Protein AF-A0A4Q2E0A6-F1 (afdb_monomer)

Organism: NCBI:txid2316362

pLDDT: mean 78.06, std 20.98, range [41.59, 98.38]

Radius of gyration: 56.43 Å; Cα contacts (8 Å, |Δi|>4): 121; chains: 1; bounding box: 156×69×166 Å

Solvent-accessible surface area (backbone atoms only — not comparable to full-atom values): 25628 Å² total; per-residue (Å²): 107,73,66,58,55,51,50,54,52,49,53,53,51,50,53,51,53,69,66,54,50,77,53,58,80,91,80,51,67,54,87,42,54,21,86,78,86,64,48,41,43,50,60,45,50,50,50,38,55,51,51,54,50,52,55,75,71,59,74,88,54,82,84,73,46,63,74,52,64,67,32,53,40,34,27,52,48,97,90,67,56,58,35,44,26,42,63,53,43,53,41,45,74,70,52,44,29,43,40,93,89,76,61,51,72,81,43,94,49,74,60,79,79,69,77,82,77,64,84,68,76,77,72,71,87,68,80,69,95,76,80,82,76,89,87,86,89,80,87,81,88,85,87,81,89,87,89,91,56,81,74,57,53,56,57,50,53,50,55,50,51,53,50,52,51,52,52,52,50,52,54,52,50,52,49,52,50,52,55,52,49,53,53,51,52,52,52,51,52,51,53,50,53,51,52,53,56,48,51,54,50,52,51,53,51,50,53,52,52,51,50,53,51,50,53,50,53,51,52,55,52,50,53,52,50,51,51,52,52,52,51,52,52,55,52,50,54,50,51,52,54,51,50,52,52,53,53,50,53,52,50,53,51,54,51,50,53,52,50,53,52,49,52,52,50,54,50,51,54,50,52,53,49,54,51,53,52,52,50,52,52,49,51,53,51,52,52,53,45,55,72,73,64,69,72,75,81,89,82,80,84,85,84,90,82,85,87,86,91,75,90,76,86,77,78,78,77,77,74,79,78,76,75,82,73,86,74,74,80,77,78,77,76,82,73,86,73,88,70,85,74,83,86,82,79,81,84,79,80,74,87,80,76,87,78,94,69,83,80,77,85,81,80,80,78,84,75,87,75,82,86,82,91,77,89,83,82,88,79,84,87,79,88,78,89,87,88,83,91,81,84,87,86,88,84,92,135

Sequence (397 aa):
MRHQQRTEKRAFLEDIVRGLPTVTKDEVEPEDVCGICLLPFEALLHEEEAESKRREEGSKREDEEEDKELQLGLTKVECGHVFCRKDLTEWIKGFHGSCPACRHVFIDISPPDDTDDESSDGGEYIPDPGEFDDEDEGTVDFTDGFSDDRDLEQEYAQESAEFEAELALEFAHENAIADALEEQEAELAAETAELEALEDLEEQRRALEEEFAHENAIADALEEQEADFAAETTELEALEEQRALEEEFAYENALADALEEQEALEQEFGSDLEHLEALAEQEALEEELAAEGLVYDDERMDIMDEQYTGEAFMDVYLSDSSSDVDYEPDDYAVLDSDTEMSSDIDHSIEELECLDKYPDPIAIHGRSSSDSLLALVTDDVKVSPSPRAGRAPREEV

InterPro domains:
  IPR001841 Zinc finger, RING-type [PS50089] (34-103)
  IPR013083 Zinc finger, RING/FYVE/PHD-type [G3DSA:3.30.40.10] (15-109)
  IPR018957 Zinc finger, C3HC4 RING-type [PF00097] (75-102)

Secondary structure (DSSP, 8-state):
-HHHHHHHHHHHHHHHHHTSPEE-GGGS-TT-B-TTT--BHHHHHHHHHHHHHHHHTT---TTTSHHHHTTSSEEE-TTS-EEEHHHHHHHHHTT--B-TTT--B-S------GGGT-----------TT-------------------TTHHHHHHHHHHHHHHHHHHHHHHHHHHHHHHHHHHHHHHHHHHHHHHHHHHHHHHHHHHHHHHHHHHHHHHHHHHHHHHHHHHHHHHHHHHHHHHHHHHHHHHHHHHHHHHHHHHHHHHHHHHHHHHHHHHHHHHHHHHHHTT-----------------------------------------------------------------PPP------------------------------------

Foldseek 3Di:
DVVVVVVVVLVVLVVVLQVFDFDDPVRDDQQDAAPFPRHGLVVLVVVVVVVVVVVVVPPPPPPPVVVVNSQGHWGAAPVGDIHRSNVVSVCVSVQQQADPPPRHRRDPRDDPPPVPPPPPPVPDPDPDPPPPDDDDDDDDDDDDDDDDDVVVVVVVVVVVVVVVVVVVVVVVVVVVVVVVVVVVVVVVVVVVVVVVVVVVVVVVVVVVVVVVVVVVVVVVVVVVVVVVVVVVVVVVVVVVVVVVVVVVVVVVVVVVVVVVVVVVVVVVVVVVVVVVVVVVVVVVVVVVCVVVVPPDPPPDDDDDDDDDDDDDPPPPPPPPPPPPPPPPPPDPDPPPPPPPPPPDDDPPPDDPDDDDDDDDDDPPDDDDDDDDDDDDDDDDPDDDDDDDDDDDDDDDD

Structure (mmCIF, N/CA/C/O backbone):
data_AF-A0A4Q2E0A6-F1
#
_entry.id   AF-A0A4Q2E0A6-F1
#
loop_
_atom_site.group_PDB
_atom_site.id
_atom_site.type_symbol
_atom_site.label_atom_id
_atom_site.label_alt_id
_atom_site.label_comp_id
_atom_site.label_asym_id
_atom_site.label_entity_id
_atom_site.label_seq_id
_atom_site.pdbx_PDB_ins_code
_atom_site.Cartn_x
_atom_site.Cartn_y
_atom_site.Cartn_z
_atom_site.occupancy
_atom_site.B_iso_or_equiv
_atom_site.auth_seq_id
_atom_site.auth_comp_id
_atom_site.auth_asym_id
_atom_site.auth_atom_id
_atom_site.pdbx_PDB_model_num
ATOM 1 N N . MET A 1 1 ? -6.395 21.384 -9.000 1.00 72.31 1 MET A N 1
ATOM 2 C CA . MET A 1 1 ? -7.337 21.005 -10.080 1.00 72.31 1 MET A CA 1
ATOM 3 C C . MET A 1 1 ? -6.765 19.942 -11.022 1.00 72.31 1 MET A C 1
ATOM 5 O O . MET A 1 1 ? -7.305 18.853 -11.004 1.00 72.31 1 MET A O 1
ATOM 9 N N . ARG A 1 2 ? -5.666 20.151 -11.774 1.00 78.00 2 ARG A N 1
ATOM 10 C CA . ARG A 1 2 ? -5.121 19.101 -12.681 1.00 78.00 2 ARG A CA 1
ATOM 11 C C . ARG A 1 2 ? -4.683 17.807 -11.972 1.00 78.00 2 ARG A C 1
ATOM 13 O O . ARG A 1 2 ? -4.936 16.725 -12.480 1.00 78.00 2 ARG A O 1
ATOM 20 N N . HIS A 1 3 ? -4.056 17.915 -10.796 1.00 76.75 3 HIS A N 1
ATOM 21 C CA . HIS A 1 3 ? -3.673 16.742 -9.999 1.00 76.75 3 HIS A CA 1
ATOM 22 C C . HIS A 1 3 ? -4.902 15.935 -9.556 1.00 76.75 3 HIS A C 1
ATOM 24 O O . HIS A 1 3 ? -4.960 14.742 -9.808 1.00 76.75 3 HIS A O 1
ATOM 30 N N . GLN A 1 4 ? -5.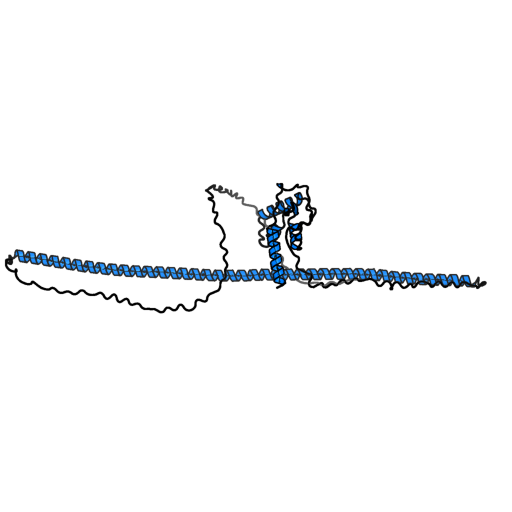925 16.621 -9.038 1.00 85.06 4 GLN A N 1
ATOM 31 C CA . GLN A 1 4 ? -7.204 16.018 -8.657 1.00 85.06 4 GLN A CA 1
ATOM 32 C C . GLN A 1 4 ? -7.907 15.322 -9.839 1.00 85.06 4 GLN A C 1
ATOM 34 O O . GLN A 1 4 ? -8.368 14.198 -9.712 1.00 85.06 4 GLN A O 1
ATOM 39 N N . GLN A 1 5 ? -7.910 15.935 -11.028 1.00 85.31 5 GLN A N 1
ATOM 40 C CA . GLN A 1 5 ? -8.461 15.290 -12.227 1.00 85.31 5 GLN A CA 1
ATOM 41 C C . GLN A 1 5 ? -7.676 14.035 -12.635 1.00 85.31 5 GLN A C 1
ATOM 43 O O . GLN A 1 5 ? -8.258 13.091 -13.159 1.00 85.31 5 GLN A O 1
ATOM 48 N N . ARG A 1 6 ? -6.354 14.008 -12.418 1.00 85.38 6 ARG A N 1
ATOM 49 C CA . ARG A 1 6 ? -5.530 12.819 -12.682 1.00 85.38 6 ARG A CA 1
ATOM 50 C C . ARG A 1 6 ? -5.801 11.710 -11.666 1.00 85.38 6 ARG A C 1
ATOM 52 O O . ARG A 1 6 ? -5.872 10.556 -12.073 1.00 85.38 6 ARG A O 1
ATOM 59 N N . THR A 1 7 ? -5.981 12.043 -10.388 1.00 88.12 7 THR A N 1
ATOM 60 C CA . THR A 1 7 ? -6.294 11.056 -9.342 1.00 88.12 7 THR A CA 1
ATOM 61 C C . THR A 1 7 ? -7.691 10.470 -9.525 1.00 88.12 7 THR A C 1
ATOM 63 O O . THR A 1 7 ? -7.832 9.255 -9.511 1.00 88.12 7 THR A O 1
ATOM 66 N N . GLU A 1 8 ? -8.701 11.302 -9.802 1.00 92.25 8 GLU A N 1
ATOM 67 C CA . GLU A 1 8 ? -10.076 10.850 -10.075 1.00 92.25 8 GLU A CA 1
ATOM 68 C C . GLU A 1 8 ? -10.137 9.946 -11.315 1.00 92.25 8 GLU A C 1
ATOM 70 O O . GLU A 1 8 ? -10.757 8.885 -11.287 1.00 92.25 8 GLU A O 1
ATOM 75 N N . LYS A 1 9 ? -9.435 10.317 -12.396 1.00 90.38 9 LYS A N 1
ATOM 76 C CA . LYS A 1 9 ? -9.337 9.469 -13.593 1.00 90.38 9 LYS A CA 1
ATOM 77 C C . LYS A 1 9 ? -8.637 8.144 -13.308 1.00 90.38 9 LYS A C 1
ATOM 79 O O . LYS A 1 9 ? -9.060 7.124 -13.837 1.00 90.38 9 LYS A O 1
ATOM 84 N N . ARG A 1 10 ? -7.572 8.146 -12.504 1.00 91.25 10 ARG A N 1
ATOM 85 C CA . ARG A 1 10 ? -6.852 6.919 -12.152 1.00 91.25 10 ARG A CA 1
ATOM 86 C C . ARG A 1 10 ? -7.730 5.968 -11.337 1.00 91.25 10 ARG A C 1
ATOM 88 O O . ARG A 1 10 ? -7.816 4.804 -11.709 1.00 91.25 10 ARG A O 1
ATOM 95 N N . ALA A 1 11 ? -8.435 6.479 -10.329 1.00 93.12 11 ALA A N 1
ATOM 96 C CA . ALA A 1 11 ? -9.385 5.694 -9.541 1.00 93.12 11 ALA A CA 1
ATOM 97 C C . ALA A 1 11 ? -10.495 5.095 -10.426 1.00 93.12 11 ALA A C 1
ATOM 99 O O . ALA A 1 11 ? -10.790 3.909 -10.343 1.00 93.12 11 ALA A O 1
ATOM 100 N N . PHE A 1 12 ? -11.032 5.879 -11.368 1.00 94.75 12 PHE A N 1
ATOM 101 C CA . PHE A 1 12 ? -12.013 5.384 -12.339 1.00 94.75 12 PHE A CA 1
ATOM 102 C C . PHE A 1 12 ? -11.475 4.239 -13.217 1.00 94.75 12 PHE A C 1
ATOM 104 O O . PHE A 1 12 ? -12.186 3.271 -13.481 1.00 94.75 12 PHE A O 1
ATOM 111 N N . LEU A 1 13 ? -10.219 4.322 -13.672 1.00 94.31 13 LEU A N 1
ATOM 112 C CA . LEU A 1 13 ? -9.594 3.236 -14.436 1.00 94.31 13 LEU A CA 1
ATOM 113 C C . LEU A 1 13 ? -9.382 1.985 -13.577 1.00 94.31 13 LEU A C 1
ATOM 115 O O . LEU A 1 13 ? -9.569 0.877 -14.075 1.00 94.31 13 LEU A O 1
ATOM 119 N N . GLU A 1 14 ? -9.010 2.150 -12.309 1.00 93.69 14 GLU A N 1
ATOM 120 C CA . GLU A 1 14 ? -8.850 1.047 -11.354 1.00 93.69 14 GLU A CA 1
ATOM 121 C C . GLU A 1 14 ? -10.186 0.326 -11.108 1.00 93.69 14 GLU A C 1
ATOM 123 O O . GLU A 1 14 ? -10.228 -0.905 -11.164 1.00 93.69 14 GLU A O 1
ATOM 128 N N . ASP A 1 15 ? -11.292 1.061 -10.977 1.00 94.94 15 ASP A N 1
ATOM 129 C CA . ASP A 1 15 ? -12.638 0.484 -10.870 1.00 94.94 15 ASP A CA 1
ATOM 130 C C . ASP A 1 15 ? -13.041 -0.304 -12.125 1.00 94.94 15 ASP A C 1
ATOM 132 O O . ASP A 1 15 ? -13.591 -1.405 -12.026 1.00 94.94 15 ASP A O 1
ATOM 136 N N . ILE A 1 16 ? -12.723 0.205 -13.321 1.00 95.12 16 ILE A N 1
ATOM 137 C CA . ILE A 1 16 ? -12.981 -0.527 -14.569 1.00 95.12 16 ILE A CA 1
ATOM 138 C C . ILE A 1 16 ? -12.162 -1.819 -14.626 1.00 95.12 16 ILE A C 1
ATOM 140 O O . ILE A 1 16 ? -12.694 -2.867 -14.987 1.00 95.12 16 ILE A O 1
ATOM 144 N N . VAL A 1 17 ? -10.878 -1.757 -14.265 1.00 95.25 17 VAL A N 1
ATOM 145 C CA . VAL A 1 17 ? -9.982 -2.923 -14.239 1.00 95.25 17 VAL A CA 1
ATOM 146 C C . VAL A 1 17 ? -10.486 -3.982 -13.255 1.00 95.25 17 VAL A C 1
ATOM 148 O O . VAL A 1 17 ? -10.468 -5.179 -13.567 1.00 95.25 17 VAL A O 1
ATOM 151 N N . ARG A 1 18 ? -10.988 -3.562 -12.089 1.00 94.81 18 ARG A N 1
ATOM 152 C CA . ARG A 1 18 ? -11.636 -4.449 -11.110 1.00 94.81 18 ARG A CA 1
ATOM 153 C C . ARG A 1 18 ? -12.892 -5.105 -11.687 1.00 94.81 18 ARG A C 1
ATOM 155 O O . ARG A 1 18 ? -13.086 -6.303 -11.495 1.00 94.81 18 ARG A O 1
ATOM 162 N N . GLY A 1 19 ? -13.681 -4.356 -12.457 1.00 94.69 19 GLY A N 1
ATOM 163 C CA . GLY A 1 19 ? -14.912 -4.822 -13.103 1.00 94.69 19 GLY A CA 1
ATOM 164 C C . GLY A 1 19 ? -14.737 -5.686 -14.360 1.00 94.69 19 GLY A C 1
ATOM 165 O O . GLY A 1 19 ? -15.739 -6.134 -14.921 1.00 94.69 19 GLY A O 1
ATOM 166 N N . LEU A 1 20 ? -13.508 -5.929 -14.831 1.00 95.50 20 LEU A N 1
ATOM 167 C CA . LEU A 1 20 ? -13.275 -6.778 -16.001 1.00 95.50 20 LEU A CA 1
ATOM 168 C C . LEU A 1 20 ? -13.718 -8.231 -15.734 1.00 95.50 20 LEU A C 1
ATOM 170 O O . LEU A 1 20 ? -13.372 -8.796 -14.694 1.00 95.50 20 LEU A O 1
ATOM 174 N N . PRO A 1 21 ? -14.438 -8.876 -16.673 1.00 96.25 21 PRO A N 1
ATOM 175 C CA . PRO A 1 21 ? -14.900 -10.245 -16.487 1.00 96.25 21 PRO A CA 1
ATOM 176 C C . PRO A 1 21 ? -13.715 -11.215 -16.501 1.00 96.25 21 PRO A C 1
ATOM 178 O O . PRO A 1 21 ? -12.901 -11.190 -17.431 1.00 96.25 21 PRO A O 1
ATOM 181 N N . THR A 1 22 ? -13.642 -12.083 -15.492 1.00 96.00 22 THR A N 1
ATOM 182 C CA . THR A 1 22 ? -12.671 -13.181 -15.426 1.00 96.00 22 THR A CA 1
ATOM 183 C C . THR A 1 22 ? -13.172 -14.360 -16.250 1.00 96.00 22 THR A C 1
ATOM 185 O O . THR A 1 22 ? -14.335 -14.747 -16.148 1.00 96.00 22 THR A O 1
ATOM 188 N N . VAL A 1 23 ? -12.292 -14.926 -17.069 1.00 97.00 23 VAL A N 1
ATOM 189 C CA . VAL A 1 23 ? -12.597 -16.040 -17.966 1.00 97.00 23 VAL A CA 1
ATOM 190 C C . VAL A 1 23 ? -12.010 -17.318 -17.392 1.00 97.00 23 VAL A C 1
ATOM 192 O O . VAL A 1 23 ? -10.835 -17.361 -17.036 1.00 97.00 23 VAL A O 1
ATOM 195 N N . THR A 1 24 ? -12.821 -18.368 -17.324 1.00 96.00 24 THR A N 1
ATOM 196 C CA . THR A 1 24 ? -12.382 -19.658 -16.774 1.00 96.00 24 THR A CA 1
ATOM 197 C C . THR A 1 24 ? -11.775 -20.558 -17.848 1.00 96.00 24 THR A C 1
ATOM 199 O O . THR A 1 24 ? -12.015 -20.394 -19.045 1.00 96.00 24 THR A O 1
ATOM 202 N N . LYS A 1 25 ? -11.004 -21.564 -17.418 1.00 96.31 25 LYS A N 1
ATOM 203 C CA . LYS A 1 25 ? -10.338 -22.537 -18.300 1.00 96.31 25 LYS A CA 1
ATOM 204 C C . LYS A 1 25 ? -11.281 -23.254 -19.274 1.00 96.31 25 LYS A C 1
ATOM 206 O O . LYS A 1 25 ? -10.848 -23.650 -20.349 1.00 96.31 25 LYS A O 1
ATOM 211 N N . ASP A 1 26 ? -12.551 -23.419 -18.915 1.00 97.25 26 ASP A N 1
ATOM 212 C CA . ASP A 1 26 ? -13.537 -24.115 -19.748 1.00 97.25 26 ASP A CA 1
ATOM 213 C C . ASP A 1 26 ? -14.065 -23.255 -20.913 1.00 97.25 26 ASP A C 1
ATOM 215 O O . ASP A 1 26 ? -14.690 -23.775 -21.839 1.00 97.25 26 ASP A O 1
ATOM 219 N N . GLU A 1 27 ? -13.829 -21.942 -20.884 1.00 96.75 27 GLU A N 1
ATOM 220 C CA . GLU A 1 27 ? -14.367 -20.985 -21.858 1.00 96.75 27 GLU A CA 1
ATOM 221 C C . GLU A 1 27 ? -13.400 -20.663 -23.006 1.00 96.75 27 GLU A C 1
ATOM 223 O O . GLU A 1 27 ? -13.788 -19.973 -23.954 1.00 96.75 27 GLU A O 1
ATOM 228 N N . VAL A 1 28 ? -12.154 -21.140 -22.930 1.00 97.44 28 VAL A N 1
ATOM 229 C CA . VAL A 1 28 ? -11.069 -20.780 -23.853 1.00 97.44 28 VAL A CA 1
ATOM 230 C C . VAL A 1 28 ? -10.314 -22.023 -24.302 1.00 97.44 28 VAL A C 1
ATOM 232 O O . VAL A 1 28 ? -10.086 -22.945 -23.520 1.00 97.44 28 VAL A O 1
ATOM 235 N N . GLU A 1 29 ? -9.899 -22.055 -25.568 1.00 97.69 29 GLU A N 1
ATOM 236 C CA . GLU A 1 29 ? -9.018 -23.111 -26.058 1.00 97.69 29 GLU A CA 1
ATOM 237 C C . GLU A 1 29 ? -7.602 -22.903 -25.481 1.00 97.69 29 GLU A C 1
ATOM 239 O O . GLU A 1 29 ? -7.020 -21.834 -25.652 1.00 97.69 29 GLU A O 1
ATOM 244 N N . PRO A 1 30 ? -7.010 -23.897 -24.792 1.00 94.94 30 PRO A N 1
ATOM 245 C CA . PRO A 1 30 ? -5.725 -23.723 -24.102 1.00 94.94 30 PRO A CA 1
ATOM 246 C C . PRO A 1 30 ? -4.545 -23.479 -25.057 1.00 94.94 30 PRO A C 1
ATOM 248 O O . PRO A 1 30 ? -3.507 -22.974 -24.631 1.00 94.94 30 PRO A O 1
ATOM 251 N N . GLU A 1 31 ? -4.711 -23.842 -26.332 1.00 96.19 31 GLU A N 1
ATOM 252 C CA . GLU A 1 31 ? -3.723 -23.662 -27.400 1.00 96.19 31 GLU A CA 1
ATOM 253 C C . GLU A 1 31 ? -3.710 -22.233 -27.972 1.00 96.19 31 GLU A C 1
ATOM 255 O O . GLU A 1 31 ? -2.755 -21.865 -28.660 1.00 96.19 31 GLU A O 1
ATOM 260 N N . ASP A 1 32 ? -4.737 -21.424 -27.686 1.00 98.06 32 ASP A N 1
ATOM 261 C CA . ASP A 1 32 ? -4.765 -20.021 -28.088 1.00 98.06 32 ASP A CA 1
ATOM 262 C C . ASP A 1 32 ? -3.758 -19.188 -27.276 1.00 98.06 32 ASP A C 1
ATOM 264 O O . ASP A 1 32 ? -3.308 -19.554 -26.183 1.00 98.06 32 ASP A O 1
ATOM 268 N N . VAL A 1 33 ? -3.385 -18.036 -27.836 1.00 98.31 33 VAL A N 1
ATOM 269 C CA . VAL A 1 33 ? -2.374 -17.132 -27.275 1.00 98.31 33 VAL A CA 1
ATOM 270 C C . VAL A 1 33 ? -2.959 -15.750 -27.011 1.00 98.31 33 VAL A C 1
ATOM 272 O O . VAL A 1 33 ? -3.790 -15.252 -27.774 1.00 98.31 33 VAL A O 1
ATOM 275 N N . CYS A 1 34 ? -2.477 -15.087 -25.961 1.00 98.25 34 CYS A N 1
ATOM 276 C CA . CYS A 1 34 ? -2.809 -13.689 -25.711 1.00 98.25 34 CYS A CA 1
ATOM 277 C C . CYS A 1 34 ? -2.325 -12.816 -26.879 1.00 98.25 34 CYS A C 1
ATOM 279 O O . CYS A 1 34 ? -1.152 -12.852 -27.242 1.00 98.25 34 CYS A O 1
ATOM 281 N N . GLY A 1 35 ? -3.200 -11.979 -27.442 1.00 97.12 35 GLY A N 1
ATOM 282 C CA . GLY A 1 35 ? -2.848 -11.102 -28.567 1.00 97.12 35 GLY A CA 1
ATOM 283 C C . GLY A 1 35 ? -1.863 -9.968 -28.240 1.00 97.12 35 GLY A C 1
ATOM 284 O O . GLY A 1 35 ? -1.504 -9.229 -29.154 1.00 97.12 35 GLY A O 1
ATOM 285 N N . ILE A 1 36 ? -1.460 -9.812 -26.971 1.00 97.50 36 ILE A N 1
ATOM 286 C CA . ILE A 1 36 ? -0.532 -8.773 -26.495 1.00 97.50 36 ILE A CA 1
ATOM 287 C C . ILE A 1 36 ? 0.822 -9.404 -26.123 1.00 97.50 36 ILE A C 1
ATOM 289 O O . ILE A 1 36 ? 1.771 -9.253 -26.888 1.00 97.50 36 ILE A O 1
ATOM 293 N N . CYS A 1 37 ? 0.921 -10.173 -25.028 1.00 97.50 37 CYS A N 1
ATOM 294 C CA . CYS A 1 37 ? 2.175 -10.846 -24.640 1.00 97.50 37 CYS A CA 1
ATOM 295 C C . CYS A 1 37 ? 2.543 -12.090 -25.459 1.00 97.50 37 CYS A C 1
ATOM 297 O O . CYS A 1 37 ? 3.656 -12.593 -25.315 1.00 97.50 37 CYS A O 1
ATOM 299 N N . LEU A 1 38 ? 1.641 -12.612 -26.300 1.00 97.69 38 LEU A N 1
ATOM 300 C CA . LEU A 1 38 ? 1.850 -13.828 -27.103 1.00 97.69 38 LEU A CA 1
ATOM 301 C C . LEU A 1 38 ? 2.113 -15.103 -26.278 1.00 97.69 38 LEU A C 1
ATOM 303 O O . LEU A 1 38 ? 2.601 -16.099 -26.816 1.00 97.69 38 LEU A O 1
ATOM 307 N N . LEU A 1 39 ? 1.772 -15.100 -24.985 1.00 97.62 39 LEU A N 1
ATOM 308 C CA . LEU A 1 39 ? 1.841 -16.288 -24.136 1.00 97.62 39 LEU A CA 1
ATOM 309 C C . LEU A 1 39 ? 0.614 -17.191 -24.353 1.00 97.62 39 LEU A C 1
ATOM 311 O O . LEU A 1 39 ? -0.504 -16.671 -24.455 1.00 97.62 39 LEU A O 1
ATOM 315 N N . PRO A 1 40 ? 0.792 -18.527 -24.400 1.00 98.12 40 PRO A N 1
ATOM 316 C CA . PRO A 1 40 ? -0.321 -19.471 -24.422 1.00 98.12 40 PRO A CA 1
ATOM 317 C C . PRO A 1 40 ? -1.196 -19.337 -23.178 1.00 98.12 40 PRO A C 1
ATOM 319 O O . PRO A 1 40 ? -0.683 -19.199 -22.064 1.00 98.12 40 PRO A O 1
ATOM 322 N N . PHE A 1 41 ? -2.512 -19.442 -23.351 1.00 98.00 41 PHE A N 1
ATOM 323 C CA . PHE A 1 41 ? -3.460 -19.346 -22.242 1.00 98.00 41 PHE A CA 1
ATOM 324 C C . PHE A 1 41 ? -3.262 -20.441 -21.191 1.00 98.00 41 PHE A C 1
ATOM 326 O O . PHE A 1 41 ? -3.435 -20.181 -20.004 1.00 98.00 41 PHE A O 1
ATOM 333 N N . GLU A 1 42 ? -2.800 -21.628 -21.589 1.00 97.69 42 GLU A N 1
ATOM 334 C CA . GLU A 1 42 ? -2.420 -22.687 -20.648 1.00 97.69 42 GLU A CA 1
ATOM 335 C C . GLU A 1 42 ? -1.332 -22.248 -19.652 1.00 97.69 42 GLU A C 1
ATOM 337 O O . GLU A 1 42 ? -1.417 -22.571 -18.467 1.00 97.69 42 GLU A O 1
ATOM 342 N N . ALA A 1 43 ? -0.326 -21.491 -20.103 1.00 97.12 43 ALA A N 1
ATOM 343 C CA . ALA A 1 43 ? 0.760 -21.032 -19.239 1.00 97.12 43 ALA A CA 1
ATOM 344 C C . ALA A 1 43 ? 0.270 -19.998 -18.214 1.00 97.12 43 ALA A C 1
ATOM 346 O O . ALA A 1 43 ? 0.628 -20.076 -17.042 1.00 97.12 43 ALA A O 1
ATOM 347 N N . LEU A 1 44 ? -0.595 -19.081 -18.653 1.00 96.62 44 LEU A N 1
ATOM 348 C CA . LEU A 1 44 ? -1.177 -18.031 -17.815 1.00 96.62 44 LEU A CA 1
ATOM 349 C C . LEU A 1 44 ? -2.116 -18.607 -16.745 1.00 96.62 44 LEU A C 1
ATOM 351 O O . LEU A 1 44 ? -2.065 -18.200 -15.589 1.00 96.62 44 LEU A O 1
ATOM 355 N N . LEU A 1 45 ? -2.923 -19.608 -17.105 1.00 96.12 45 LEU A N 1
ATOM 356 C CA . LEU A 1 45 ? -3.779 -20.319 -16.150 1.00 96.12 45 LEU A CA 1
ATOM 357 C C . LEU A 1 45 ? -2.954 -21.101 -15.114 1.00 96.12 45 LEU A C 1
ATOM 359 O O . LEU A 1 45 ? -3.327 -21.178 -13.947 1.00 96.12 45 LEU A O 1
ATOM 363 N N . HIS A 1 46 ? -1.812 -21.671 -15.512 1.00 95.62 46 HIS A N 1
ATOM 364 C CA . HIS A 1 46 ? -0.910 -22.339 -14.572 1.00 95.62 46 HIS A CA 1
ATOM 365 C C . HIS A 1 46 ? -0.249 -21.376 -13.579 1.00 95.62 46 HIS A C 1
ATOM 367 O O . HIS A 1 46 ? -0.022 -21.763 -12.431 1.00 95.62 46 HIS A O 1
ATOM 373 N N . GLU A 1 47 ? 0.063 -20.154 -14.006 1.00 94.94 47 GLU A N 1
ATOM 374 C CA . GLU A 1 47 ? 0.580 -19.093 -13.137 1.00 94.94 47 GLU A CA 1
ATOM 375 C C . GLU A 1 47 ? -0.471 -18.678 -12.099 1.00 94.94 47 GLU A C 1
ATOM 377 O O . GLU A 1 47 ? -0.185 -18.698 -10.904 1.00 94.94 47 GLU A O 1
ATOM 382 N N . GLU A 1 48 ? -1.715 -18.451 -12.530 1.00 94.88 48 GLU A N 1
ATOM 383 C CA . GLU A 1 48 ? -2.851 -18.146 -11.649 1.00 94.88 48 GLU A CA 1
ATOM 384 C C . GLU A 1 48 ? -3.099 -19.254 -10.606 1.00 94.88 48 GLU A C 1
ATOM 386 O O . GLU A 1 48 ? -3.234 -18.978 -9.410 1.00 94.88 48 GLU A O 1
ATOM 391 N N . GLU A 1 49 ? -3.091 -20.527 -11.023 1.00 94.94 49 GLU A N 1
ATOM 392 C CA . GLU A 1 49 ? -3.207 -21.669 -10.106 1.00 94.94 49 GLU A CA 1
ATOM 393 C C . GLU A 1 49 ? -2.030 -21.748 -9.114 1.00 94.94 49 GLU A C 1
ATOM 395 O O . GLU A 1 49 ? -2.207 -22.164 -7.964 1.00 94.94 49 GLU A O 1
ATOM 400 N N . ALA A 1 50 ? -0.814 -21.409 -9.553 1.00 93.75 50 ALA A N 1
ATOM 401 C CA . ALA A 1 50 ? 0.378 -21.444 -8.711 1.00 93.75 50 ALA A CA 1
ATOM 402 C C . ALA A 1 50 ? 0.370 -20.321 -7.666 1.00 93.75 50 ALA A C 1
ATOM 404 O O . ALA A 1 50 ? 0.726 -20.570 -6.513 1.00 93.75 50 ALA A O 1
ATOM 405 N N . GLU A 1 51 ? -0.053 -19.115 -8.041 1.00 91.44 51 GLU A N 1
ATOM 406 C CA . GLU A 1 51 ? -0.188 -17.987 -7.117 1.00 91.44 51 GLU A CA 1
ATOM 407 C C . GLU A 1 51 ? -1.343 -18.189 -6.132 1.00 91.44 51 GLU A C 1
ATOM 409 O O . GLU A 1 51 ? -1.157 -17.991 -4.930 1.00 91.44 51 GLU A O 1
ATOM 414 N N . SER A 1 52 ? -2.478 -18.724 -6.593 1.00 90.19 52 SER A N 1
ATOM 415 C CA . SER A 1 52 ? -3.602 -19.083 -5.717 1.00 90.19 52 SER A CA 1
ATOM 416 C C . SER A 1 52 ? -3.182 -20.071 -4.620 1.00 90.19 52 SER A C 1
ATOM 418 O O . SER A 1 52 ? -3.518 -19.889 -3.452 1.00 90.19 52 SER A O 1
ATOM 420 N N . LYS A 1 53 ? -2.361 -21.078 -4.959 1.00 93.38 53 LYS A N 1
ATOM 421 C CA . LYS A 1 53 ? -1.813 -22.027 -3.972 1.00 93.38 53 LYS A CA 1
ATOM 422 C C . LYS A 1 53 ? -0.874 -21.366 -2.967 1.00 93.38 53 LYS A C 1
ATOM 424 O O . LYS A 1 53 ? -0.935 -21.685 -1.785 1.00 93.38 53 LYS A O 1
ATOM 429 N N . ARG A 1 54 ? -0.014 -20.443 -3.410 1.00 88.50 54 ARG A N 1
ATOM 430 C CA . ARG A 1 54 ? 0.885 -19.705 -2.502 1.00 88.50 54 ARG A CA 1
ATOM 431 C C . ARG A 1 54 ? 0.107 -18.858 -1.498 1.00 88.50 54 ARG A C 1
ATOM 433 O O . ARG A 1 54 ? 0.539 -18.735 -0.355 1.00 88.50 54 ARG A O 1
ATOM 440 N N . ARG A 1 55 ? -1.043 -18.317 -1.909 1.00 84.81 55 ARG A N 1
ATOM 441 C CA . ARG A 1 55 ? -1.937 -17.556 -1.031 1.00 84.81 55 ARG A CA 1
ATOM 442 C C . ARG A 1 55 ? -2.569 -18.437 0.044 1.00 84.81 55 ARG A C 1
ATOM 444 O O . ARG A 1 55 ? -2.560 -18.071 1.216 1.00 84.81 55 ARG A O 1
ATOM 451 N N . GLU A 1 56 ? -3.058 -19.620 -0.332 1.00 88.00 56 GLU A N 1
ATOM 452 C CA . GLU A 1 56 ? -3.590 -20.601 0.628 1.00 88.00 56 GLU A CA 1
ATOM 453 C C . GLU A 1 56 ? -2.538 -21.035 1.666 1.00 88.00 56 GLU A C 1
ATOM 455 O O . GLU A 1 56 ? -2.879 -21.343 2.808 1.00 88.00 56 GLU A O 1
ATOM 460 N N . GLU A 1 57 ? -1.253 -21.010 1.300 1.00 90.31 57 GLU A N 1
ATOM 461 C CA . GLU A 1 57 ? -0.130 -21.325 2.191 1.00 90.31 57 GLU A CA 1
ATOM 462 C C . GLU A 1 57 ? 0.231 -20.191 3.181 1.00 90.31 57 GLU A C 1
ATOM 464 O O . GLU A 1 57 ? 1.103 -20.380 4.032 1.00 90.31 57 GLU A O 1
ATOM 469 N N . GLY A 1 58 ? -0.486 -19.059 3.167 1.00 67.50 58 GLY A N 1
ATOM 470 C CA . GLY A 1 58 ? -0.559 -18.139 4.310 1.00 67.50 58 GLY A CA 1
ATOM 471 C C . GLY A 1 58 ? 0.583 -17.128 4.455 1.00 67.50 58 GLY A C 1
ATOM 472 O O . GLY A 1 58 ? 0.911 -16.733 5.577 1.00 67.50 58 GLY A O 1
ATOM 473 N N . SER A 1 59 ? 1.184 -16.672 3.354 1.00 66.25 59 SER A N 1
ATOM 474 C CA . SER A 1 59 ? 2.106 -15.527 3.380 1.00 66.25 59 SER A CA 1
ATOM 475 C C . SER A 1 59 ? 1.334 -14.216 3.595 1.00 66.25 59 SER A C 1
ATOM 477 O O . SER A 1 59 ? 1.013 -13.516 2.654 1.00 66.25 59 SER A O 1
ATOM 479 N N . LYS A 1 60 ? 1.023 -13.883 4.851 1.00 55.09 60 LYS A N 1
ATOM 480 C CA . LYS A 1 60 ? 0.356 -12.639 5.287 1.00 55.09 60 LYS A CA 1
ATOM 481 C C . LYS A 1 60 ? 1.216 -11.388 4.999 1.00 55.09 60 LYS A C 1
ATOM 483 O O . LYS A 1 60 ? 1.924 -10.905 5.882 1.00 55.09 60 LYS A O 1
ATOM 488 N N . ARG A 1 61 ? 1.177 -10.849 3.781 1.00 66.25 61 ARG A N 1
ATOM 489 C CA . ARG A 1 61 ? 1.576 -9.457 3.495 1.00 66.25 61 ARG A CA 1
ATOM 490 C C . ARG A 1 61 ? 0.378 -8.752 2.874 1.00 66.25 61 ARG A C 1
ATOM 492 O O . ARG A 1 61 ? 0.153 -8.850 1.678 1.00 66.25 61 ARG A O 1
ATOM 499 N N . GLU A 1 62 ? -0.419 -8.115 3.726 1.00 63.72 62 GLU A N 1
ATOM 500 C CA . GLU A 1 62 ? -1.787 -7.689 3.404 1.00 63.72 62 GLU A CA 1
ATOM 501 C C . GLU A 1 62 ? -1.845 -6.477 2.451 1.00 63.72 62 GLU A C 1
ATOM 503 O O . GLU A 1 62 ? -2.818 -6.357 1.714 1.00 63.72 62 GLU A O 1
ATOM 508 N N . ASP A 1 63 ? -0.783 -5.667 2.350 1.00 62.34 63 ASP A N 1
ATOM 509 C CA . ASP A 1 63 ? -0.856 -4.382 1.629 1.00 62.34 63 ASP A CA 1
ATOM 510 C C . ASP A 1 63 ? -0.325 -4.411 0.179 1.00 62.34 63 ASP A C 1
ATOM 512 O O . ASP A 1 63 ? -0.709 -3.581 -0.640 1.00 62.34 63 ASP A O 1
ATOM 516 N N . GLU A 1 64 ? 0.526 -5.377 -0.195 1.00 69.12 64 GLU A N 1
ATOM 517 C CA . GLU A 1 64 ? 1.063 -5.490 -1.571 1.00 69.12 64 GLU A CA 1
ATOM 518 C C . GLU A 1 64 ? 0.373 -6.567 -2.427 1.00 69.12 64 GLU A C 1
ATOM 520 O O . GLU A 1 64 ? 0.690 -6.731 -3.612 1.00 69.12 64 GLU A O 1
ATOM 525 N N . GLU A 1 65 ? -0.509 -7.368 -1.830 1.00 68.62 65 GLU A N 1
ATOM 526 C CA . GLU A 1 65 ? -1.128 -8.515 -2.501 1.00 68.62 65 GLU A CA 1
ATOM 527 C C . GLU A 1 65 ? -2.390 -8.143 -3.287 1.00 68.62 65 GLU A C 1
ATOM 529 O O . GLU A 1 65 ? -2.648 -8.750 -4.329 1.00 68.62 65 GLU A O 1
ATOM 534 N N . GLU A 1 66 ? -3.132 -7.115 -2.863 1.00 75.44 66 GLU A N 1
ATOM 535 C CA . GLU A 1 66 ? -4.407 -6.744 -3.495 1.00 75.44 66 GLU A CA 1
ATOM 536 C C . GLU A 1 66 ? -4.221 -6.306 -4.962 1.00 75.44 66 GLU A C 1
ATOM 538 O O . GLU A 1 66 ? -4.964 -6.723 -5.853 1.00 75.44 66 GLU A O 1
ATOM 543 N N . ASP A 1 67 ? -3.158 -5.550 -5.253 1.00 76.00 67 ASP A N 1
ATOM 544 C CA . ASP A 1 67 ? -2.849 -5.086 -6.612 1.00 76.00 67 ASP A CA 1
ATOM 545 C C . ASP A 1 67 ? -2.364 -6.202 -7.548 1.00 76.00 67 ASP A C 1
ATOM 547 O O . ASP A 1 67 ? -2.505 -6.093 -8.772 1.00 76.00 67 ASP A O 1
ATOM 551 N N . LYS A 1 68 ? -1.785 -7.273 -6.992 1.00 80.25 68 LYS A N 1
ATOM 552 C CA . LYS A 1 68 ? -1.315 -8.438 -7.757 1.00 80.25 68 LYS A CA 1
ATOM 553 C C . LYS A 1 68 ? -2.474 -9.371 -8.094 1.00 80.25 68 LYS A C 1
ATOM 555 O O . LYS A 1 68 ? -2.538 -9.870 -9.216 1.00 80.25 68 LYS A O 1
ATOM 560 N N . GLU A 1 69 ? -3.435 -9.523 -7.183 1.00 81.00 69 GLU A N 1
ATOM 561 C CA . GLU A 1 69 ? -4.641 -10.333 -7.397 1.00 81.00 69 GLU A CA 1
ATOM 562 C C . GLU A 1 69 ? -5.442 -9.862 -8.620 1.00 81.00 69 GLU A C 1
ATOM 564 O O . GLU A 1 69 ? -5.919 -10.666 -9.421 1.00 81.00 69 GLU A O 1
ATOM 569 N N . LEU A 1 70 ? -5.511 -8.547 -8.832 1.00 82.94 70 LEU A N 1
ATOM 570 C CA . LEU A 1 70 ? -6.229 -7.955 -9.960 1.00 82.94 70 LEU A CA 1
ATOM 571 C C . LEU A 1 70 ? -5.524 -8.127 -11.315 1.00 82.94 70 LEU A C 1
ATOM 573 O O . LEU A 1 70 ? -6.111 -7.781 -12.342 1.00 82.94 70 LEU A O 1
ATOM 577 N N . GLN A 1 71 ? -4.286 -8.631 -11.349 1.00 89.31 71 GLN A N 1
ATOM 578 C CA . GLN A 1 71 ? -3.478 -8.740 -12.572 1.00 89.31 71 GLN A CA 1
ATOM 579 C C . GLN A 1 71 ? -3.402 -10.162 -13.141 1.00 89.31 71 GLN A C 1
ATOM 581 O O . GLN A 1 71 ? -2.989 -10.329 -14.291 1.00 89.31 71 GLN A O 1
ATOM 586 N N . LEU A 1 72 ? -3.822 -11.178 -12.390 1.00 93.00 72 LEU A N 1
ATOM 587 C CA . LEU A 1 72 ? -3.743 -12.574 -12.821 1.00 93.00 72 LEU A CA 1
ATOM 588 C C . LEU A 1 72 ? -4.975 -13.020 -13.615 1.00 93.00 72 LEU A C 1
ATOM 590 O O . LEU A 1 72 ? -6.055 -12.431 -13.537 1.00 93.00 72 LEU A O 1
ATOM 594 N N . GLY A 1 73 ? -4.790 -14.088 -14.390 1.00 95.31 73 GLY A N 1
ATOM 595 C CA . GLY A 1 73 ? -5.852 -14.756 -15.135 1.00 95.31 73 GLY A CA 1
ATOM 596 C C . GLY A 1 73 ? -6.136 -14.165 -16.516 1.00 95.31 73 GLY A C 1
ATOM 597 O O . GLY A 1 73 ? -5.360 -13.391 -17.093 1.00 95.31 73 GLY A O 1
ATOM 598 N N . LEU A 1 74 ? -7.267 -14.584 -17.082 1.00 97.75 74 LEU A N 1
ATOM 599 C CA . LEU A 1 74 ? -7.724 -14.207 -18.417 1.00 97.75 74 LEU A CA 1
ATOM 600 C C . LEU A 1 74 ? -8.973 -13.336 -18.330 1.00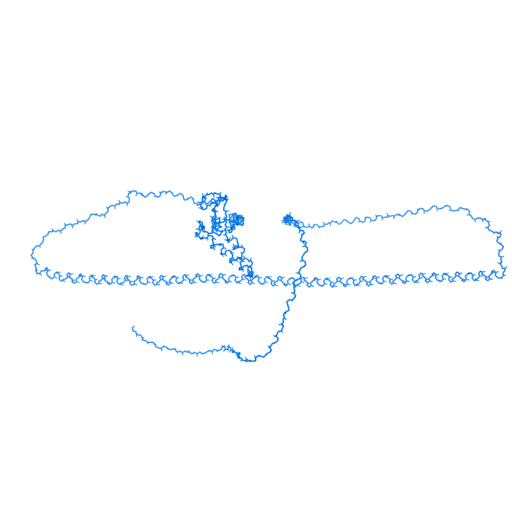 97.75 74 LEU A C 1
ATOM 602 O O . LEU A 1 74 ? -9.827 -13.529 -17.467 1.00 97.75 74 LEU A O 1
ATOM 606 N N . THR A 1 75 ? -9.107 -12.397 -19.260 1.00 97.75 75 THR A N 1
ATOM 607 C CA . THR A 1 75 ? -10.275 -11.523 -19.349 1.00 97.75 75 THR A CA 1
ATOM 608 C C . THR A 1 75 ? -10.777 -11.396 -20.780 1.00 97.75 75 THR A C 1
ATOM 610 O O . THR A 1 75 ? -10.000 -11.443 -21.738 1.00 97.75 75 THR A O 1
ATOM 613 N N . LYS A 1 76 ? -12.097 -11.252 -20.930 1.00 97.88 76 LYS A N 1
ATOM 614 C CA . LYS A 1 76 ? -12.783 -11.156 -22.221 1.00 97.88 76 LYS A CA 1
ATOM 615 C C . LYS A 1 76 ? -13.416 -9.786 -22.397 1.00 97.88 76 LYS A C 1
ATOM 617 O O . LYS A 1 76 ? -14.277 -9.378 -21.629 1.00 97.88 76 LYS A O 1
ATOM 622 N N . VAL A 1 77 ? -13.039 -9.105 -23.470 1.00 97.38 77 VAL A N 1
ATOM 623 C CA . VAL A 1 77 ? -13.629 -7.815 -23.851 1.00 97.38 77 VAL A CA 1
ATOM 624 C C . VAL A 1 77 ? -15.020 -8.042 -24.458 1.00 97.38 77 VAL A C 1
ATOM 626 O O . VAL A 1 77 ? -15.278 -9.100 -25.032 1.00 97.38 77 VAL A O 1
ATOM 629 N N . GLU A 1 78 ? -15.905 -7.041 -24.430 1.00 96.38 78 GLU A N 1
ATOM 630 C CA . GLU A 1 78 ? -17.265 -7.114 -25.008 1.00 96.38 78 GLU A CA 1
ATOM 631 C C . GLU A 1 78 ? -17.299 -7.584 -26.474 1.00 96.38 78 GLU A C 1
ATOM 633 O O . GLU A 1 78 ? -18.220 -8.276 -26.906 1.00 96.38 78 GLU A O 1
ATOM 638 N N . CYS A 1 79 ? -16.256 -7.262 -27.243 1.00 97.19 79 CYS A N 1
ATOM 639 C CA . CYS A 1 79 ? -16.104 -7.698 -28.632 1.00 97.19 79 CYS A CA 1
ATOM 640 C C . CYS A 1 79 ? -15.737 -9.187 -28.801 1.00 97.19 79 CYS A C 1
ATOM 642 O O . CYS A 1 79 ? -15.652 -9.666 -29.931 1.00 97.19 79 CYS A O 1
ATOM 644 N N . GLY A 1 80 ? -15.507 -9.911 -27.703 1.00 97.06 80 GLY A N 1
ATOM 645 C CA . GLY A 1 80 ? -15.252 -11.348 -27.666 1.00 97.06 80 GLY A CA 1
ATOM 646 C C . GLY A 1 80 ? -13.780 -11.768 -27.635 1.00 97.06 80 GLY A C 1
ATOM 647 O O . GLY A 1 80 ? -13.526 -12.954 -27.444 1.00 97.06 80 GLY A O 1
ATOM 648 N N . HIS A 1 81 ? -12.829 -10.841 -27.792 1.00 98.31 81 HIS A N 1
ATOM 649 C CA . HIS A 1 81 ? -11.395 -11.147 -27.705 1.00 98.31 81 HIS A CA 1
ATOM 650 C C . HIS A 1 81 ? -10.954 -11.368 -26.256 1.00 98.31 81 HIS A C 1
ATOM 652 O O . HIS A 1 81 ? -11.400 -10.652 -25.356 1.00 98.31 81 HIS A O 1
ATOM 658 N N . VAL A 1 82 ? -10.061 -12.339 -26.063 1.00 98.38 82 VAL A N 1
ATOM 659 C CA . VAL A 1 82 ? -9.519 -12.744 -24.761 1.00 98.38 82 VAL A CA 1
ATOM 660 C C . VAL A 1 82 ? -8.052 -12.328 -24.665 1.00 98.38 82 VAL A C 1
ATOM 662 O O . VAL A 1 82 ? -7.292 -12.496 -25.619 1.00 98.38 82 VAL A O 1
ATOM 665 N N . PHE A 1 83 ? -7.662 -11.785 -23.516 1.00 98.31 83 PHE A N 1
ATOM 666 C CA . PHE A 1 83 ? -6.294 -11.366 -23.206 1.00 98.31 83 PHE A CA 1
ATOM 667 C C . PHE A 1 83 ? -5.934 -11.793 -21.781 1.00 98.31 83 PHE A C 1
ATOM 669 O O . PHE A 1 83 ? -6.826 -12.063 -20.974 1.00 98.31 83 PHE A O 1
ATOM 676 N N . CYS A 1 84 ? -4.642 -11.830 -21.450 1.00 98.00 84 CYS A N 1
ATOM 677 C CA . CYS A 1 84 ? -4.253 -11.900 -20.045 1.00 98.00 84 CYS A CA 1
ATOM 678 C C . CYS A 1 84 ? -4.635 -10.589 -19.345 1.00 98.00 84 CYS A C 1
ATOM 680 O O . CYS A 1 84 ? -4.586 -9.503 -19.937 1.00 98.00 84 CYS A O 1
ATOM 682 N N . ARG A 1 85 ? -5.061 -10.696 -18.086 1.00 97.25 85 ARG A N 1
ATOM 683 C CA . ARG A 1 85 ? -5.585 -9.560 -17.326 1.00 97.25 85 ARG A CA 1
ATOM 684 C C . ARG A 1 85 ? -4.518 -8.490 -17.099 1.00 97.25 85 ARG A C 1
ATOM 686 O O . ARG A 1 85 ? -4.828 -7.306 -17.223 1.00 97.25 85 ARG A O 1
ATOM 693 N N . LYS A 1 86 ? -3.266 -8.899 -16.874 1.00 96.62 86 LYS A N 1
ATOM 694 C CA . LYS A 1 86 ? -2.095 -8.023 -16.736 1.00 96.62 86 LYS A CA 1
ATOM 695 C C . LYS A 1 86 ? -1.923 -7.066 -17.919 1.00 96.62 86 LYS A C 1
ATOM 697 O O . LYS A 1 86 ? -1.997 -5.855 -17.733 1.00 96.62 86 LYS A O 1
ATOM 702 N N . ASP A 1 87 ? -1.779 -7.593 -19.134 1.00 97.56 87 ASP A N 1
ATOM 703 C CA . ASP A 1 87 ? -1.531 -6.764 -20.319 1.00 97.56 87 ASP A CA 1
ATOM 704 C C . ASP A 1 87 ? -2.724 -5.862 -20.653 1.00 97.56 87 ASP A C 1
ATOM 706 O O . ASP A 1 87 ? -2.548 -4.709 -21.044 1.00 97.56 87 ASP A O 1
ATOM 710 N N . LEU A 1 88 ? -3.958 -6.369 -20.507 1.00 97.44 88 LEU A N 1
ATOM 711 C CA . LEU A 1 88 ? -5.141 -5.545 -20.763 1.00 97.44 88 LEU A CA 1
ATOM 712 C C . LEU A 1 88 ? -5.278 -4.430 -19.715 1.00 97.44 88 LEU A C 1
ATOM 714 O O . LEU A 1 88 ? -5.697 -3.323 -20.048 1.00 97.44 88 LEU A O 1
ATOM 718 N N . THR A 1 89 ? -4.884 -4.692 -18.469 1.00 96.19 89 THR A N 1
ATOM 719 C CA . THR A 1 89 ? -4.831 -3.682 -17.405 1.00 96.19 89 THR A CA 1
ATOM 720 C C . THR A 1 89 ? -3.818 -2.594 -17.731 1.00 96.19 89 THR A C 1
ATOM 722 O O . THR A 1 89 ? -4.152 -1.414 -17.638 1.00 96.19 89 THR A O 1
ATOM 725 N N . GLU A 1 90 ? -2.606 -2.958 -18.154 1.00 96.06 90 GLU A N 1
ATOM 726 C CA . GLU A 1 90 ? -1.594 -1.989 -18.593 1.00 96.06 90 GLU A CA 1
ATOM 727 C C . GLU A 1 90 ? -2.085 -1.166 -19.790 1.00 96.06 90 GLU A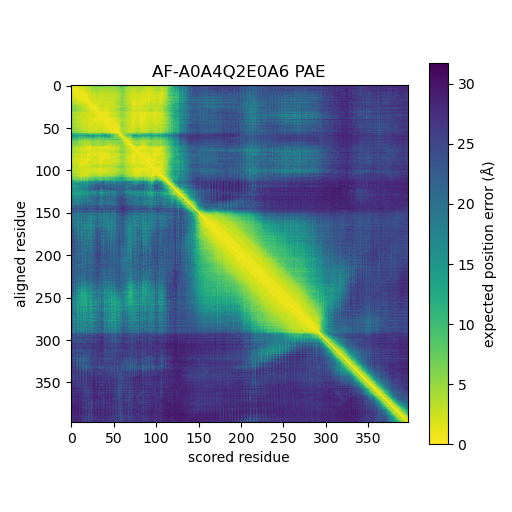 C 1
ATOM 729 O O . GLU A 1 90 ? -1.942 0.057 -19.806 1.00 96.06 90 GLU A O 1
ATOM 734 N N . TRP A 1 91 ? -2.756 -1.810 -20.747 1.00 96.38 91 TRP A N 1
ATOM 735 C CA . TRP A 1 91 ? -3.362 -1.144 -21.897 1.00 96.38 91 TRP A CA 1
ATOM 736 C C . TRP A 1 91 ? -4.409 -0.096 -21.484 1.00 96.38 91 TRP A C 1
ATOM 738 O O . TRP A 1 91 ? -4.372 1.044 -21.952 1.00 96.38 91 TRP A O 1
ATOM 748 N N . ILE A 1 92 ? -5.311 -0.444 -20.560 1.00 95.56 92 ILE A N 1
ATOM 749 C CA . ILE A 1 92 ? -6.334 0.473 -20.031 1.00 95.56 92 ILE A CA 1
ATOM 750 C C . ILE A 1 92 ? -5.690 1.605 -19.215 1.00 95.56 92 ILE A C 1
ATOM 752 O O . ILE A 1 92 ? -6.060 2.768 -19.389 1.00 95.56 92 ILE A O 1
ATOM 756 N N . LYS A 1 93 ? -4.691 1.296 -18.375 1.00 93.81 93 LYS A N 1
ATOM 757 C CA . LYS A 1 93 ? -3.917 2.287 -17.600 1.00 93.81 93 LYS A CA 1
ATOM 758 C C . LYS A 1 93 ? -3.147 3.260 -18.502 1.00 93.81 93 LYS A C 1
ATOM 760 O O . LYS A 1 93 ? -2.984 4.420 -18.135 1.00 93.81 93 LYS A O 1
ATOM 765 N N . GLY A 1 94 ? -2.756 2.828 -19.702 1.00 93.44 94 GLY A N 1
ATOM 766 C CA . GLY A 1 94 ? -2.210 3.669 -20.774 1.00 93.44 94 GLY A CA 1
ATOM 767 C C . GLY A 1 94 ? -3.235 4.575 -21.472 1.00 93.44 94 GLY A C 1
ATOM 768 O O . GLY A 1 94 ? -2.911 5.188 -22.485 1.00 93.44 94 GLY A O 1
ATOM 769 N N . PHE A 1 95 ? -4.466 4.675 -20.955 1.00 92.75 95 PHE A N 1
ATOM 770 C CA . PHE A 1 95 ? -5.581 5.430 -21.538 1.00 92.75 95 PHE A CA 1
ATOM 771 C C . PHE A 1 95 ? -6.034 4.911 -22.912 1.00 92.75 95 PHE A C 1
ATOM 773 O O . PHE A 1 95 ? -6.555 5.664 -23.738 1.00 92.75 95 PHE A O 1
ATOM 780 N N . HIS A 1 96 ? -5.891 3.607 -23.166 1.00 94.75 96 HIS A N 1
ATOM 781 C CA . HIS A 1 96 ? -6.403 2.983 -24.383 1.00 94.75 96 HIS A CA 1
ATOM 782 C C . HIS A 1 96 ? -7.735 2.259 -24.125 1.00 94.75 96 HIS A C 1
ATOM 784 O O . HIS A 1 96 ? -7.779 1.115 -23.684 1.00 94.75 96 HIS A O 1
ATOM 790 N N . GLY A 1 97 ? -8.852 2.903 -24.477 1.00 94.69 97 GLY A N 1
ATOM 791 C CA . GLY A 1 97 ? -10.212 2.349 -24.332 1.00 94.69 97 GLY A CA 1
ATOM 792 C C . GLY A 1 97 ? -10.694 1.445 -25.481 1.00 94.69 97 GLY A C 1
ATOM 793 O O . GLY A 1 97 ? -11.893 1.192 -25.622 1.00 94.69 97 GLY A O 1
ATOM 794 N N . SER A 1 98 ? -9.786 0.990 -26.352 1.00 97.00 98 SER A N 1
ATOM 795 C CA . SER A 1 98 ? -10.121 0.197 -27.546 1.00 97.00 98 SER A CA 1
ATOM 796 C C . SER A 1 98 ? -9.440 -1.165 -27.546 1.00 97.00 98 SER A C 1
ATOM 798 O O . SER A 1 98 ? -8.316 -1.303 -27.072 1.00 97.00 98 SER A O 1
ATOM 800 N N . CYS A 1 99 ? -10.122 -2.189 -28.062 1.00 97.81 99 CYS A N 1
ATOM 801 C CA . CYS A 1 99 ? -9.603 -3.553 -28.094 1.00 97.81 99 CYS A CA 1
ATOM 802 C C . CYS A 1 99 ? -8.327 -3.631 -28.959 1.00 97.81 99 CYS A C 1
ATOM 804 O O . CYS A 1 99 ? -8.397 -3.261 -30.136 1.00 97.81 99 CYS A O 1
ATOM 806 N N . PRO A 1 100 ? -7.203 -4.180 -28.456 1.00 97.50 100 PRO A N 1
ATOM 807 C CA . PRO A 1 100 ? -5.957 -4.294 -29.225 1.00 97.50 100 PRO A CA 1
ATOM 808 C C . PRO A 1 100 ? -6.098 -5.072 -30.542 1.00 97.50 100 PRO A C 1
ATOM 810 O O . PRO A 1 100 ? -5.435 -4.756 -31.527 1.00 97.50 100 PRO A O 1
ATOM 813 N N . ALA A 1 101 ? -6.998 -6.060 -30.587 1.00 97.56 101 ALA A N 1
ATOM 814 C CA . ALA A 1 101 ? -7.183 -6.925 -31.751 1.00 97.56 101 ALA A CA 1
ATOM 815 C C . ALA A 1 101 ? -8.079 -6.305 -32.838 1.00 97.56 101 ALA A C 1
ATOM 817 O O . ALA A 1 101 ? -7.743 -6.346 -34.021 1.00 97.56 101 ALA A O 1
ATOM 818 N N . CYS A 1 102 ? -9.228 -5.730 -32.463 1.00 97.44 102 CYS A N 1
ATOM 819 C CA . CYS A 1 102 ? -10.234 -5.267 -33.432 1.00 97.44 102 CYS A CA 1
ATOM 820 C C . CYS A 1 102 ? -10.548 -3.771 -33.380 1.00 97.44 102 CYS A C 1
ATOM 822 O O . CYS A 1 102 ? -11.369 -3.300 -34.167 1.00 97.44 102 CYS A O 1
ATOM 824 N N . ARG A 1 103 ? -9.915 -3.022 -32.469 1.00 96.50 103 ARG A N 1
ATOM 825 C CA . ARG A 1 103 ? -10.128 -1.582 -32.242 1.00 96.50 103 ARG A CA 1
ATOM 826 C C . ARG A 1 103 ? -11.567 -1.201 -31.888 1.00 96.50 103 ARG A C 1
ATOM 828 O O . ARG A 1 103 ? -11.945 -0.039 -32.006 1.00 96.50 103 ARG A O 1
ATOM 835 N N . HIS A 1 104 ? -12.381 -2.163 -31.452 1.00 97.12 104 HIS A N 1
ATOM 836 C CA . HIS A 1 104 ? -13.698 -1.871 -30.902 1.00 97.12 104 HIS A CA 1
ATOM 837 C C . HIS A 1 104 ? -13.533 -1.102 -29.591 1.00 97.12 104 HIS A C 1
ATOM 839 O O . HIS A 1 104 ? -12.804 -1.555 -28.708 1.00 97.12 104 HIS A O 1
ATOM 845 N N . VAL A 1 105 ? -14.169 0.061 -29.489 1.00 96.38 105 VAL A N 1
ATOM 846 C CA . VAL A 1 105 ? -14.156 0.882 -28.275 1.00 96.38 105 VAL A CA 1
ATOM 847 C C . VAL A 1 105 ? -15.053 0.206 -27.247 1.00 96.38 105 VAL A C 1
ATOM 849 O O . VAL A 1 105 ? -16.231 0.005 -27.524 1.00 96.38 105 VAL A O 1
ATOM 852 N N . PHE A 1 106 ? -14.482 -0.168 -26.105 1.00 95.19 106 PHE A N 1
ATOM 853 C CA . PHE A 1 106 ? -15.208 -0.796 -24.995 1.00 95.19 106 PHE A CA 1
ATOM 854 C C . PHE A 1 106 ? -15.187 0.070 -23.727 1.00 95.19 106 PHE A C 1
ATOM 856 O O . PHE A 1 106 ? -15.965 -0.168 -22.812 1.00 95.19 106 PHE A O 1
ATOM 863 N N . ILE A 1 107 ? -14.342 1.107 -23.686 1.00 94.25 107 ILE A N 1
ATOM 864 C CA . ILE A 1 107 ? -14.376 2.152 -22.660 1.00 94.25 107 ILE A CA 1
ATOM 865 C C . ILE A 1 107 ? -14.218 3.495 -23.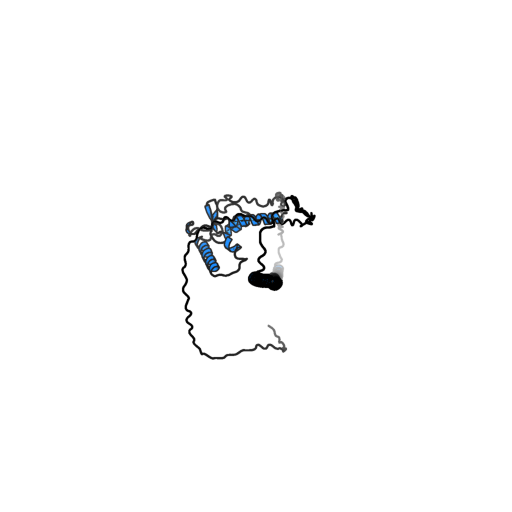369 1.00 94.25 107 ILE A C 1
ATOM 867 O O . ILE A 1 107 ? -13.286 3.684 -24.153 1.00 94.25 107 ILE A O 1
ATOM 871 N N . ASP A 1 108 ? -15.112 4.439 -23.090 1.00 91.94 108 ASP A N 1
ATOM 872 C CA . ASP A 1 108 ? -15.003 5.809 -23.595 1.00 91.94 108 ASP A CA 1
ATOM 873 C C . ASP A 1 108 ? -14.009 6.609 -22.737 1.00 91.94 108 ASP A C 1
ATOM 875 O O . ASP A 1 108 ? -14.377 7.412 -21.880 1.00 91.94 108 ASP A O 1
ATOM 879 N N . ILE A 1 109 ? -12.720 6.310 -22.909 1.00 88.25 109 ILE A N 1
ATOM 880 C CA . ILE A 1 109 ? -11.628 7.062 -22.291 1.00 88.25 109 ILE A CA 1
ATOM 881 C C . ILE A 1 109 ? -11.187 8.096 -23.315 1.00 88.25 109 ILE A C 1
ATOM 883 O O . ILE A 1 109 ? -10.403 7.795 -24.214 1.00 88.25 109 ILE A O 1
ATOM 887 N N . SER A 1 110 ? -11.678 9.325 -23.181 1.00 80.31 110 SER A N 1
ATOM 888 C CA . SER A 1 110 ? -11.025 10.437 -23.861 1.00 80.31 110 SER A CA 1
ATOM 889 C C . SER A 1 110 ? -9.668 10.631 -23.181 1.00 80.31 110 SER A C 1
ATOM 891 O O . SER A 1 110 ? -9.648 10.863 -21.957 1.00 80.31 110 SER A O 1
ATOM 893 N N . PRO A 1 111 ? -8.539 10.543 -23.917 1.00 76.38 111 PRO A N 1
ATOM 894 C CA . PRO A 1 111 ? -7.266 10.998 -23.383 1.00 76.38 111 PRO A CA 1
ATOM 895 C C . PRO A 1 111 ? -7.494 12.396 -22.794 1.00 76.38 111 PRO A C 1
ATOM 897 O O . PRO A 1 111 ? -8.351 13.133 -23.301 1.00 76.38 111 PRO A O 1
ATOM 900 N N . PRO A 1 112 ? -6.815 12.773 -21.695 1.00 71.06 112 PRO A N 1
ATOM 901 C CA . PRO A 1 112 ? -6.729 14.187 -21.352 1.00 71.06 112 PRO A CA 1
ATOM 902 C C . PRO A 1 112 ? -6.410 14.926 -22.651 1.00 71.06 112 PRO A C 1
ATOM 904 O O . PRO A 1 112 ? -5.524 14.472 -23.368 1.00 71.06 112 PRO A O 1
ATOM 907 N N . ASP A 1 113 ? -7.197 15.940 -23.013 1.00 65.62 113 ASP A N 1
ATOM 908 C CA . ASP A 1 113 ? -6.930 16.748 -24.199 1.00 65.62 113 ASP A CA 1
ATOM 909 C C . ASP A 1 113 ? -5.546 17.390 -24.011 1.00 65.62 113 ASP A C 1
ATOM 911 O O . ASP A 1 113 ? -5.418 18.514 -23.534 1.00 65.62 113 ASP A O 1
ATOM 915 N N . ASP A 1 114 ? -4.486 16.660 -24.356 1.00 55.97 114 ASP A N 1
ATOM 916 C CA . ASP A 1 114 ? -3.097 17.119 -24.347 1.00 55.97 114 ASP A CA 1
ATOM 917 C C . ASP A 1 114 ? -2.872 18.128 -25.495 1.00 55.97 114 ASP A C 1
ATOM 919 O O . ASP A 1 114 ? -1.778 18.639 -25.713 1.00 55.97 114 ASP A O 1
ATOM 923 N N . THR A 1 115 ? -3.944 18.476 -26.214 1.00 52.28 115 THR A N 1
ATOM 924 C CA . THR A 1 115 ? -3.994 19.407 -27.338 1.00 52.28 115 THR A CA 1
ATOM 925 C C . THR A 1 115 ? -3.975 20.888 -26.947 1.00 52.28 115 THR A C 1
ATOM 927 O O . THR A 1 115 ? -4.159 21.718 -27.832 1.00 52.28 115 THR A O 1
ATOM 930 N N . ASP A 1 116 ? -3.767 21.256 -25.677 1.00 53.69 116 ASP A N 1
ATOM 931 C CA . ASP A 1 116 ? -3.689 22.676 -25.272 1.00 53.69 116 ASP A CA 1
ATOM 932 C C . ASP A 1 116 ? -2.280 23.158 -24.871 1.00 53.69 116 ASP A C 1
ATOM 934 O O . ASP A 1 116 ? -2.145 24.286 -24.410 1.00 53.69 116 ASP A O 1
ATOM 938 N N . ASP A 1 117 ? -1.216 22.357 -25.048 1.00 52.69 117 ASP A N 1
ATOM 939 C CA . ASP A 1 117 ? 0.158 22.847 -24.779 1.00 52.69 117 ASP A CA 1
ATOM 940 C C . ASP A 1 117 ? 1.225 22.451 -25.815 1.00 52.69 117 ASP A C 1
ATOM 942 O O . ASP A 1 117 ? 2.290 23.058 -25.858 1.00 52.69 117 ASP A O 1
ATOM 946 N N . GLU A 1 118 ? 0.931 21.546 -26.754 1.00 53.56 118 GLU A N 1
ATOM 947 C CA . GLU A 1 118 ? 1.691 21.473 -28.008 1.00 53.56 118 GLU A CA 1
ATOM 948 C C . GLU A 1 118 ? 0.914 22.148 -29.136 1.00 53.56 118 GLU A C 1
ATOM 950 O O . GLU A 1 118 ? 0.473 21.541 -30.109 1.00 53.56 118 GLU A O 1
ATOM 955 N N . SER A 1 119 ? 0.880 23.479 -29.061 1.00 55.91 119 SER A N 1
ATOM 956 C CA . SER A 1 119 ? 0.951 24.321 -30.260 1.00 55.91 119 SER A CA 1
ATOM 957 C C . SER A 1 119 ? 2.313 24.144 -30.953 1.00 55.91 119 SER A C 1
ATOM 959 O O . SER A 1 119 ? 3.015 25.112 -31.231 1.00 55.91 119 SER A O 1
ATOM 961 N N . SER A 1 120 ? 2.696 22.898 -31.237 1.00 61.44 120 SER A N 1
ATOM 962 C CA . SER A 1 120 ? 3.694 22.577 -32.240 1.00 61.44 120 SER A CA 1
ATOM 963 C C . SER A 1 120 ? 2.952 22.601 -33.569 1.00 61.44 120 SER A C 1
ATOM 965 O O . SER A 1 120 ? 2.550 21.588 -34.141 1.00 61.44 120 SER A O 1
ATOM 967 N N . ASP A 1 121 ? 2.699 23.831 -34.014 1.00 54.59 121 ASP A N 1
ATOM 968 C CA . ASP A 1 121 ? 2.813 24.225 -35.410 1.00 54.59 121 ASP A CA 1
ATOM 969 C C . ASP A 1 121 ? 4.120 23.630 -35.954 1.00 54.59 121 ASP A C 1
ATOM 971 O O . ASP A 1 121 ? 5.143 24.296 -36.085 1.00 54.59 121 ASP A O 1
ATOM 975 N N . GLY A 1 122 ? 4.093 22.328 -36.237 1.00 57.31 122 GLY A N 1
ATOM 976 C CA . GLY A 1 122 ? 5.014 21.648 -37.122 1.00 57.31 122 GLY A CA 1
ATOM 977 C C . GLY A 1 122 ? 4.797 22.183 -38.529 1.00 57.31 122 GLY A C 1
ATOM 978 O O . GLY A 1 122 ? 4.437 21.431 -39.434 1.00 57.31 122 GLY A O 1
ATOM 979 N N . GLY A 1 123 ? 4.975 23.494 -38.692 1.00 55.41 123 GLY A N 1
ATOM 980 C CA . GLY A 1 123 ? 5.196 24.186 -39.932 1.00 55.41 123 GLY A CA 1
ATOM 981 C C . GLY A 1 123 ? 6.421 23.560 -40.559 1.00 55.41 123 GLY A C 1
ATOM 982 O O . GLY A 1 123 ? 7.553 23.934 -40.276 1.00 55.41 123 GLY A O 1
ATOM 983 N N . GLU A 1 124 ? 6.153 22.512 -41.327 1.00 57.47 124 GLU A N 1
ATOM 984 C CA . GLU A 1 124 ? 6.814 22.148 -42.565 1.00 57.47 124 GLU A CA 1
ATOM 985 C C . GLU A 1 124 ? 8.226 22.741 -42.675 1.00 57.47 124 GLU A C 1
ATOM 987 O O . GLU A 1 124 ? 8.432 23.795 -43.279 1.00 57.47 124 GLU A O 1
ATOM 992 N N . TYR A 1 125 ? 9.225 22.052 -42.114 1.00 66.81 125 TYR A N 1
ATOM 993 C CA . TYR A 1 125 ? 10.599 22.272 -42.546 1.00 66.81 125 TYR A CA 1
ATOM 994 C C . TYR A 1 125 ? 10.684 21.789 -43.997 1.00 66.81 125 TYR A C 1
ATOM 996 O O . TYR A 1 125 ? 10.854 20.600 -44.263 1.00 66.81 125 TYR A O 1
ATOM 1004 N N . ILE A 1 126 ? 10.464 22.706 -44.936 1.00 71.69 126 ILE A N 1
ATOM 1005 C CA . ILE A 1 126 ? 10.733 22.532 -46.360 1.00 71.69 126 ILE A CA 1
ATOM 1006 C C . ILE A 1 126 ? 12.197 22.940 -46.539 1.00 71.69 126 ILE A C 1
ATOM 1008 O O . ILE A 1 126 ? 12.486 24.135 -46.439 1.00 71.69 126 ILE A O 1
ATOM 1012 N N . PRO A 1 127 ? 13.128 21.995 -46.768 1.00 69.06 127 PRO A N 1
ATOM 1013 C CA . PRO A 1 127 ? 14.502 22.347 -47.096 1.00 69.06 127 PRO A CA 1
ATOM 1014 C C . PRO A 1 127 ? 14.492 23.252 -48.330 1.00 69.06 127 PRO A C 1
ATOM 1016 O O . PRO A 1 127 ? 13.875 22.910 -49.344 1.00 69.06 127 PRO A O 1
ATOM 1019 N N . ASP A 1 128 ? 15.124 24.420 -48.231 1.00 64.88 128 ASP A N 1
ATOM 1020 C CA . ASP A 1 128 ? 15.204 25.383 -49.327 1.00 64.88 128 ASP A CA 1
ATOM 1021 C C . ASP A 1 128 ? 15.999 24.730 -50.479 1.00 64.88 128 ASP A C 1
ATOM 1023 O O . ASP A 1 128 ? 17.140 24.311 -50.267 1.00 64.88 128 ASP A O 1
ATOM 1027 N N . PRO A 1 129 ? 15.448 24.577 -51.700 1.00 61.38 129 PRO A N 1
ATOM 1028 C CA . PRO A 1 129 ? 16.106 23.854 -52.796 1.00 61.38 129 PRO A CA 1
ATOM 1029 C C . PRO A 1 129 ? 17.340 24.572 -53.386 1.00 61.38 129 PRO A C 1
ATOM 1031 O O . PRO A 1 129 ? 17.743 24.269 -54.508 1.00 61.38 129 PRO A O 1
ATOM 1034 N N . GLY A 1 130 ? 17.920 25.540 -52.670 1.00 58.47 130 GLY A N 1
ATOM 1035 C CA . GLY A 1 130 ? 19.044 26.369 -53.105 1.00 58.47 130 GLY A CA 1
ATOM 1036 C C . GLY A 1 130 ? 20.375 26.116 -52.393 1.00 58.47 130 GLY A C 1
ATOM 1037 O O . GLY A 1 130 ? 21.337 26.798 -52.722 1.00 58.47 130 GLY A O 1
ATOM 1038 N N . GLU A 1 131 ? 20.456 25.181 -51.441 1.00 58.38 131 GLU A N 1
ATOM 1039 C CA . GLU A 1 131 ? 21.661 24.970 -50.610 1.00 58.38 131 GLU A CA 1
ATOM 1040 C C . GLU A 1 131 ? 22.506 23.742 -51.019 1.00 58.38 131 GLU A C 1
ATOM 1042 O O . GLU A 1 131 ? 23.271 23.198 -50.229 1.00 58.38 131 GLU A O 1
ATOM 1047 N N . PHE A 1 132 ? 22.386 23.306 -52.275 1.00 54.22 132 PHE A N 1
ATOM 1048 C CA . PHE A 1 132 ? 23.375 22.445 -52.934 1.00 54.22 132 PHE A CA 1
ATOM 1049 C C . PHE A 1 132 ? 24.146 23.319 -53.927 1.00 54.22 132 PHE A C 1
ATOM 1051 O O . PHE A 1 132 ? 23.744 23.433 -55.083 1.00 54.22 132 PHE A O 1
ATOM 1058 N N . ASP A 1 133 ? 25.184 24.006 -53.444 1.00 56.72 133 ASP A N 1
ATOM 1059 C CA . ASP A 1 133 ? 26.135 24.719 -54.302 1.00 56.72 133 ASP A CA 1
ATOM 1060 C C . ASP A 1 133 ? 27.367 23.834 -54.524 1.00 56.72 133 ASP A C 1
ATOM 1062 O O . ASP A 1 133 ? 27.941 23.269 -53.588 1.00 56.72 133 ASP A O 1
ATOM 1066 N N . ASP A 1 134 ? 27.695 23.668 -55.797 1.00 56.44 134 ASP A N 1
ATOM 1067 C CA . ASP A 1 134 ? 28.662 22.732 -56.344 1.00 56.44 134 ASP A CA 1
ATOM 1068 C C . ASP A 1 134 ? 30.078 23.338 -56.286 1.00 56.44 134 ASP A C 1
ATOM 1070 O O . ASP A 1 134 ? 30.396 24.253 -57.047 1.00 56.44 134 ASP A O 1
ATOM 1074 N N . GLU A 1 135 ? 30.969 22.805 -55.446 1.00 51.75 135 GLU A N 1
ATOM 1075 C CA . GLU A 1 135 ? 32.399 23.153 -55.466 1.00 51.75 135 GLU A CA 1
ATOM 1076 C C . GLU A 1 135 ? 33.274 21.902 -55.637 1.00 51.75 135 GLU A C 1
ATOM 1078 O O . GLU A 1 135 ? 33.847 21.396 -54.677 1.00 51.75 135 GLU A O 1
ATOM 1083 N N . ASP A 1 136 ? 33.411 21.407 -56.874 1.00 50.28 136 ASP A N 1
ATOM 1084 C CA . ASP A 1 136 ? 34.557 20.562 -57.239 1.00 50.28 136 ASP A CA 1
ATOM 1085 C C . ASP A 1 136 ? 34.881 20.651 -58.744 1.00 50.28 136 ASP A C 1
ATOM 1087 O O . ASP A 1 136 ? 34.392 19.879 -59.567 1.00 50.28 136 ASP A O 1
ATOM 1091 N N . GLU A 1 137 ? 35.709 21.626 -59.134 1.00 51.38 137 GLU A N 1
ATOM 1092 C CA . GLU A 1 137 ? 36.372 21.620 -60.445 1.00 51.38 137 GLU A CA 1
ATOM 1093 C C . GLU A 1 137 ? 37.722 22.359 -60.374 1.00 51.38 137 GLU A C 1
ATOM 1095 O O . GLU A 1 137 ? 37.815 23.582 -60.496 1.00 51.38 137 GLU A O 1
ATOM 1100 N N . GLY A 1 138 ? 38.804 21.602 -60.157 1.00 50.84 138 GLY A N 1
ATOM 1101 C CA . GLY A 1 138 ? 40.155 22.147 -59.987 1.00 50.84 138 GLY A CA 1
ATOM 1102 C C . GLY A 1 138 ? 41.287 21.248 -60.487 1.00 50.84 138 GLY A C 1
ATOM 1103 O O . GLY A 1 138 ? 42.315 21.134 -59.827 1.00 50.84 138 GLY A O 1
ATOM 1104 N N . THR A 1 139 ? 41.135 20.592 -61.641 1.00 42.47 139 THR A N 1
ATOM 1105 C CA . THR A 1 139 ? 42.211 19.793 -62.261 1.00 42.47 139 THR A CA 1
ATOM 1106 C C . THR A 1 139 ? 43.118 20.678 -63.130 1.00 42.47 139 THR A C 1
ATOM 1108 O O . THR A 1 139 ? 42.777 21.007 -64.265 1.00 42.47 139 THR A O 1
ATOM 1111 N N . VAL A 1 140 ? 44.287 21.070 -62.613 1.00 49.25 140 VAL A N 1
ATOM 1112 C CA . VAL A 1 140 ? 45.339 21.759 -63.386 1.00 49.25 140 VAL A CA 1
ATOM 1113 C C . VAL A 1 140 ? 46.368 20.758 -63.919 1.00 49.25 140 VAL A C 1
ATOM 1115 O O . VAL A 1 140 ? 47.202 20.242 -63.182 1.00 49.25 140 VAL A O 1
ATOM 1118 N N . ASP A 1 141 ? 46.306 20.498 -65.225 1.00 47.66 141 ASP A N 1
ATOM 1119 C CA . ASP A 1 141 ? 47.295 19.729 -65.986 1.00 47.66 141 ASP A CA 1
ATOM 1120 C C . ASP A 1 141 ? 48.425 20.667 -66.447 1.00 47.66 141 ASP A C 1
ATOM 1122 O O . ASP A 1 141 ? 48.238 21.514 -67.325 1.00 47.66 141 ASP A O 1
ATOM 1126 N N . PHE A 1 142 ? 49.593 20.558 -65.811 1.00 43.81 142 PHE A N 1
ATOM 1127 C CA . PHE A 1 142 ? 50.808 21.283 -66.184 1.00 43.81 142 PHE A CA 1
ATOM 1128 C C . PHE A 1 142 ? 51.940 20.275 -66.403 1.00 43.81 142 PHE A C 1
ATOM 1130 O O . PHE A 1 142 ? 52.773 20.035 -65.533 1.00 43.81 142 PHE A O 1
ATOM 1137 N N . THR A 1 143 ? 51.961 19.663 -67.585 1.00 44.47 143 THR A N 1
ATOM 1138 C CA . THR A 1 143 ? 53.058 18.803 -68.032 1.00 44.47 143 THR A CA 1
ATOM 1139 C C . THR A 1 143 ? 53.636 19.325 -69.344 1.00 44.47 143 THR A C 1
ATOM 1141 O O . THR A 1 143 ? 53.179 18.976 -70.427 1.00 44.47 143 THR A O 1
ATOM 1144 N N . ASP A 1 144 ? 54.686 20.148 -69.265 1.00 43.06 144 ASP A N 1
ATOM 1145 C CA . ASP A 1 144 ? 55.638 20.218 -70.376 1.00 43.06 144 ASP A CA 1
ATOM 1146 C C . ASP A 1 144 ? 57.067 20.530 -69.912 1.00 43.06 144 ASP A C 1
ATOM 1148 O O . ASP A 1 144 ? 57.363 21.604 -69.389 1.00 43.06 144 ASP A O 1
ATOM 1152 N N . GLY A 1 145 ? 57.937 19.555 -70.171 1.00 50.75 145 GLY A N 1
ATOM 1153 C CA . GLY A 1 145 ? 59.239 19.796 -70.775 1.00 50.75 145 GLY A CA 1
ATOM 1154 C C . GLY A 1 145 ? 60.382 20.190 -69.856 1.00 50.75 145 GLY A C 1
ATOM 1155 O O . GLY A 1 145 ? 60.608 21.370 -69.667 1.00 50.75 145 GLY A O 1
ATOM 1156 N N . PHE A 1 146 ? 61.222 19.222 -69.480 1.00 41.59 146 PHE A N 1
ATOM 1157 C CA . PHE A 1 146 ? 62.682 19.354 -69.571 1.00 41.59 146 PHE A CA 1
ATOM 1158 C C . PHE A 1 146 ? 63.307 17.961 -69.711 1.00 41.59 146 PHE A C 1
ATOM 1160 O O . PHE A 1 146 ? 62.988 17.028 -68.982 1.00 41.59 146 PHE A O 1
ATOM 1167 N N . SER A 1 147 ? 64.149 17.805 -70.728 1.00 49.94 147 SER A N 1
ATOM 1168 C CA . SER A 1 147 ? 64.932 16.604 -71.002 1.00 49.94 147 SER A CA 1
ATOM 1169 C C . SER A 1 147 ? 66.399 16.944 -70.771 1.00 49.94 147 SER A C 1
ATOM 1171 O O . SER A 1 147 ? 66.831 17.993 -71.250 1.00 49.94 147 SER A O 1
ATOM 1173 N N . ASP A 1 148 ? 67.119 16.006 -70.146 1.00 50.03 148 ASP A N 1
ATOM 1174 C CA . ASP A 1 148 ? 68.589 15.876 -70.060 1.00 50.03 148 ASP A CA 1
ATOM 1175 C C . ASP A 1 148 ? 69.237 16.120 -68.675 1.00 50.03 148 ASP A C 1
ATOM 1177 O O . ASP A 1 148 ? 70.202 16.864 -68.564 1.00 50.03 148 ASP A O 1
ATOM 1181 N N . ASP A 1 149 ? 68.751 15.420 -67.634 1.00 49.00 149 ASP A N 1
ATOM 1182 C CA . ASP A 1 149 ? 69.343 15.380 -66.276 1.00 49.00 149 ASP A CA 1
ATOM 1183 C C . ASP A 1 149 ? 69.377 13.943 -65.689 1.00 49.00 149 ASP A C 1
ATOM 1185 O O . ASP A 1 149 ? 68.959 13.679 -64.564 1.00 49.00 149 ASP A O 1
ATOM 1189 N N . ARG A 1 150 ? 69.867 12.960 -66.458 1.00 55.41 150 ARG A N 1
ATOM 1190 C CA . ARG A 1 150 ? 69.835 11.531 -66.059 1.00 55.41 150 ARG A CA 1
ATOM 1191 C C . ARG A 1 150 ? 70.680 11.148 -64.836 1.00 55.41 150 ARG A C 1
ATOM 1193 O O . ARG A 1 150 ? 70.424 10.097 -64.261 1.00 55.41 150 ARG A O 1
ATOM 1200 N N . ASP A 1 151 ? 71.655 11.964 -64.446 1.00 54.91 151 ASP A N 1
ATOM 1201 C CA . ASP A 1 151 ? 72.442 11.725 -63.224 1.00 54.91 151 ASP A CA 1
ATOM 1202 C C . ASP A 1 151 ? 71.830 12.424 -61.990 1.00 54.91 151 ASP A C 1
ATOM 1204 O O . ASP A 1 151 ? 72.034 11.974 -60.867 1.00 54.91 151 ASP A O 1
ATOM 1208 N N . LEU A 1 152 ? 71.017 13.470 -62.188 1.00 58.06 152 LEU A N 1
ATOM 1209 C CA . LEU A 1 152 ? 70.294 14.192 -61.129 1.00 58.06 152 LEU A CA 1
ATOM 1210 C C . LEU A 1 152 ? 69.032 13.428 -60.690 1.00 58.06 152 LEU A C 1
ATOM 1212 O O . LEU A 1 152 ? 68.671 13.431 -59.517 1.00 58.06 152 LEU A O 1
ATOM 1216 N N . GLU A 1 153 ? 68.404 12.705 -61.621 1.00 67.38 153 GLU A N 1
ATOM 1217 C CA . GLU A 1 153 ? 67.220 11.866 -61.385 1.00 67.38 153 GLU A CA 1
ATOM 1218 C C . GLU A 1 153 ? 67.477 10.742 -60.360 1.00 67.38 153 GLU A C 1
ATOM 1220 O O . GLU A 1 153 ? 66.579 10.377 -59.603 1.00 67.38 153 GLU A O 1
ATOM 1225 N N . GLN A 1 154 ? 68.709 10.219 -60.280 1.00 70.56 154 GLN A N 1
ATOM 1226 C CA . GLN A 1 154 ? 69.052 9.154 -59.333 1.00 70.56 154 GLN A CA 1
ATOM 1227 C C . GLN A 1 154 ? 69.259 9.666 -57.897 1.00 70.56 154 GLN A C 1
ATOM 1229 O O . GLN A 1 154 ? 68.826 8.995 -56.961 1.00 70.56 154 GLN A O 1
ATOM 1234 N N . GLU A 1 155 ? 69.878 10.838 -57.712 1.00 71.81 155 GLU A N 1
ATOM 1235 C CA . GLU A 1 155 ? 70.000 11.469 -56.385 1.00 71.81 155 GLU A CA 1
ATOM 1236 C C . GLU A 1 155 ? 68.624 11.932 -55.875 1.00 71.81 155 GLU A C 1
ATOM 1238 O O . GLU A 1 155 ? 68.272 11.639 -54.734 1.00 71.81 155 GLU A O 1
ATOM 1243 N N . TYR A 1 156 ? 67.785 12.507 -56.747 1.00 76.94 156 TYR A N 1
ATOM 1244 C CA . TYR A 1 156 ? 66.400 12.863 -56.409 1.00 76.94 156 TYR A CA 1
ATOM 1245 C C . TYR A 1 156 ? 65.543 11.651 -56.031 1.00 76.94 156 TYR A C 1
ATOM 1247 O O . TYR A 1 156 ? 64.741 11.737 -55.107 1.00 76.94 156 TYR A O 1
ATOM 1255 N N . ALA A 1 157 ? 65.703 10.512 -56.712 1.00 78.75 157 ALA A N 1
ATOM 1256 C CA . ALA A 1 157 ? 64.962 9.301 -56.366 1.00 78.75 157 ALA A CA 1
ATOM 1257 C C . ALA A 1 157 ? 65.346 8.761 -54.977 1.00 78.75 157 ALA A C 1
ATOM 1259 O O . ALA A 1 157 ? 64.488 8.232 -54.271 1.00 78.75 157 ALA A O 1
ATOM 1260 N N . GLN A 1 158 ? 66.615 8.896 -54.574 1.00 77.12 158 GLN A N 1
ATOM 1261 C CA . GLN A 1 158 ? 67.056 8.487 -53.242 1.00 77.12 158 GLN A CA 1
ATOM 1262 C C . GLN A 1 158 ? 66.553 9.452 -52.157 1.00 77.12 158 GLN A C 1
ATOM 1264 O O . GLN A 1 158 ? 65.987 8.990 -51.170 1.00 77.12 158 GLN A O 1
ATOM 1269 N N . GLU A 1 159 ? 66.689 10.767 -52.355 1.00 84.38 159 GLU A N 1
ATOM 1270 C CA . GLU A 1 159 ? 66.177 11.773 -51.411 1.00 84.38 159 GLU A CA 1
ATOM 1271 C C . GLU A 1 159 ? 64.644 11.704 -51.278 1.00 84.38 159 GLU A C 1
ATOM 1273 O O . GLU A 1 159 ? 64.112 11.806 -50.174 1.00 84.38 159 GLU A O 1
ATOM 1278 N N . SER A 1 160 ? 63.928 11.441 -52.378 1.00 88.00 160 SER A N 1
ATOM 1279 C CA . SER A 1 160 ? 62.473 11.232 -52.370 1.00 88.00 160 SER A CA 1
ATOM 1280 C C . SER A 1 160 ? 62.074 9.996 -51.567 1.00 88.00 160 SER A C 1
ATOM 1282 O O . SER A 1 160 ? 61.116 10.050 -50.803 1.00 88.00 160 SER A O 1
ATOM 1284 N N . ALA A 1 161 ? 62.808 8.888 -51.704 1.00 87.38 161 ALA A N 1
ATOM 1285 C CA . ALA A 1 161 ? 62.525 7.669 -50.951 1.00 87.38 161 ALA A CA 1
ATOM 1286 C C . ALA A 1 161 ? 62.811 7.831 -49.447 1.00 87.38 161 ALA A C 1
ATOM 1288 O O . ALA A 1 161 ? 62.088 7.277 -48.620 1.00 87.38 161 ALA A O 1
ATOM 1289 N N . GLU A 1 162 ? 63.850 8.590 -49.082 1.00 91.62 162 GLU A N 1
ATOM 1290 C CA . GLU A 1 162 ? 64.151 8.920 -47.684 1.00 91.62 162 GLU A CA 1
ATOM 1291 C C . GLU A 1 162 ? 63.059 9.819 -47.076 1.00 91.62 162 GLU A C 1
ATOM 1293 O O . GLU A 1 162 ? 62.590 9.538 -45.973 1.00 91.62 162 GLU A O 1
ATOM 1298 N N . PHE A 1 163 ? 62.581 10.822 -47.821 1.00 90.88 163 PHE A N 1
ATOM 1299 C CA . PHE A 1 163 ? 61.476 11.689 -47.399 1.00 90.88 163 PHE A CA 1
ATOM 1300 C C . PHE A 1 163 ? 60.147 10.930 -47.250 1.00 90.88 163 PHE A C 1
ATOM 1302 O O . PHE A 1 163 ? 59.443 11.100 -46.257 1.00 90.88 163 PHE A O 1
ATOM 1309 N N . GLU A 1 164 ? 59.810 10.048 -48.195 1.00 92.00 164 GLU A N 1
ATOM 1310 C CA . GLU A 1 164 ? 58.616 9.197 -48.097 1.00 92.00 164 GLU A CA 1
ATOM 1311 C C . GLU A 1 164 ? 58.674 8.260 -46.883 1.00 92.00 164 GLU A C 1
ATOM 1313 O O . GLU A 1 164 ? 57.659 8.038 -46.222 1.00 92.00 164 GLU A O 1
ATOM 1318 N N . ALA A 1 165 ? 59.856 7.727 -46.558 1.00 92.19 165 ALA A N 1
ATOM 1319 C CA . ALA A 1 165 ? 60.039 6.883 -45.383 1.00 92.19 165 ALA A CA 1
ATOM 1320 C C . ALA A 1 165 ? 59.884 7.666 -44.068 1.00 92.19 165 ALA A C 1
ATOM 1322 O O . ALA A 1 165 ? 59.303 7.139 -43.118 1.00 92.19 165 ALA A O 1
ATOM 1323 N N . GLU A 1 166 ? 60.374 8.909 -44.006 1.00 94.38 166 GLU A N 1
ATOM 1324 C CA . GLU A 1 166 ? 60.185 9.796 -42.851 1.00 94.38 166 GLU A CA 1
ATOM 1325 C C . GLU A 1 166 ? 58.702 10.140 -42.656 1.00 94.38 166 GLU A C 1
ATOM 1327 O O . GLU A 1 166 ? 58.177 9.975 -41.555 1.00 94.38 166 GLU A O 1
ATOM 1332 N N . LEU A 1 167 ? 58.000 10.490 -43.738 1.00 93.69 167 LEU A N 1
ATOM 1333 C CA . LEU A 1 167 ? 56.567 10.790 -43.709 1.00 93.69 167 LEU A CA 1
ATOM 1334 C C . LEU A 1 167 ? 55.729 9.570 -43.290 1.00 93.69 167 LEU A C 1
ATOM 1336 O O . LEU A 1 167 ? 54.779 9.692 -42.518 1.00 93.69 167 LEU A O 1
ATOM 1340 N N . ALA A 1 168 ? 56.091 8.373 -43.758 1.00 93.88 168 ALA A N 1
ATOM 1341 C CA . ALA A 1 168 ? 55.426 7.138 -43.351 1.00 93.88 168 ALA A CA 1
ATOM 1342 C C . ALA A 1 168 ? 55.626 6.834 -41.857 1.00 93.88 168 ALA A C 1
ATOM 1344 O O . ALA A 1 168 ? 54.718 6.307 -41.212 1.00 93.88 168 ALA A O 1
ATOM 1345 N N . LEU A 1 169 ? 56.796 7.166 -41.299 1.00 94.88 169 LEU A N 1
ATOM 1346 C CA . LEU A 1 169 ? 57.074 7.008 -39.872 1.00 94.88 169 LEU A CA 1
ATOM 1347 C C . LEU A 1 169 ? 56.282 8.025 -39.043 1.00 94.88 169 LEU A C 1
ATOM 1349 O O . LEU A 1 169 ? 55.707 7.645 -38.026 1.00 94.88 169 LEU A O 1
ATOM 1353 N N . GLU A 1 170 ? 56.200 9.278 -39.492 1.00 94.94 170 GLU A N 1
ATOM 1354 C CA . GLU A 1 170 ? 55.383 10.313 -38.850 1.00 94.94 170 GLU A CA 1
ATOM 1355 C C . GLU A 1 170 ? 53.900 9.921 -38.827 1.00 94.94 170 GLU A C 1
ATOM 1357 O O . GLU A 1 170 ? 53.289 9.918 -37.760 1.00 94.94 170 GLU A O 1
ATOM 1362 N N . PHE A 1 171 ? 53.354 9.461 -39.957 1.00 93.56 171 PHE A N 1
ATOM 1363 C CA . PHE A 1 171 ? 51.970 8.986 -40.034 1.00 93.56 171 PHE A CA 1
ATOM 1364 C C . PHE A 1 171 ? 51.728 7.749 -39.154 1.00 93.56 171 PHE A C 1
ATOM 1366 O O . PHE A 1 171 ? 50.697 7.630 -38.498 1.00 93.56 171 PHE A O 1
ATOM 1373 N N . ALA A 1 172 ? 52.689 6.821 -39.092 1.00 94.94 172 ALA A N 1
ATOM 1374 C CA . ALA A 1 172 ? 52.600 5.669 -38.196 1.00 94.94 172 ALA A CA 1
ATOM 1375 C C . ALA A 1 172 ? 52.619 6.083 -36.714 1.00 94.94 172 ALA A C 1
ATOM 1377 O O . ALA A 1 172 ? 51.914 5.485 -35.904 1.00 94.94 172 ALA A O 1
ATOM 1378 N N . HIS A 1 173 ? 53.406 7.099 -36.358 1.00 94.94 173 HIS A N 1
ATOM 1379 C CA . HIS A 1 173 ? 53.458 7.642 -35.004 1.00 94.94 173 HIS A CA 1
ATOM 1380 C C . HIS A 1 173 ? 52.170 8.390 -34.633 1.00 94.94 173 HIS A C 1
ATOM 1382 O O . HIS A 1 173 ? 51.672 8.213 -33.526 1.00 94.94 173 HIS A O 1
ATOM 1388 N N . GLU A 1 174 ? 51.606 9.176 -35.550 1.00 95.56 174 GLU A N 1
ATOM 1389 C CA . GLU A 1 174 ? 50.328 9.865 -35.343 1.00 95.56 174 GLU A CA 1
ATOM 1390 C C . GLU A 1 174 ? 49.178 8.871 -35.141 1.00 95.56 174 GLU A C 1
ATOM 1392 O O . GLU A 1 174 ? 48.429 9.002 -34.176 1.00 95.56 174 GLU A O 1
ATOM 1397 N N . ASN A 1 175 ? 49.103 7.816 -35.961 1.00 92.94 175 ASN A N 1
ATOM 1398 C CA . ASN A 1 175 ? 48.112 6.753 -35.771 1.00 92.94 175 ASN A CA 1
ATOM 1399 C C . ASN A 1 175 ? 48.292 6.036 -34.428 1.00 92.94 175 ASN A C 1
ATOM 1401 O O . ASN A 1 175 ? 47.315 5.792 -33.734 1.00 92.94 175 ASN A O 1
ATOM 1405 N N . ALA A 1 176 ? 49.533 5.760 -34.012 1.00 95.19 176 ALA A N 1
ATOM 1406 C CA . ALA A 1 176 ? 49.782 5.140 -32.711 1.00 95.19 176 ALA A CA 1
ATOM 1407 C C . ALA A 1 176 ? 49.355 6.037 -31.532 1.00 95.19 176 ALA A C 1
ATOM 1409 O O . ALA A 1 176 ? 48.934 5.526 -30.497 1.00 95.19 176 ALA A O 1
ATOM 1410 N N . ILE A 1 177 ? 49.458 7.365 -31.671 1.00 96.50 177 ILE A N 1
ATOM 1411 C CA . ILE A 1 177 ? 48.933 8.313 -30.677 1.00 96.50 177 ILE A CA 1
ATOM 1412 C C . ILE A 1 177 ? 47.403 8.319 -30.694 1.00 96.50 177 ILE A C 1
ATOM 1414 O O . ILE A 1 177 ? 46.803 8.336 -29.623 1.00 96.50 177 ILE A O 1
ATOM 1418 N N . ALA A 1 178 ? 46.781 8.307 -31.875 1.00 95.25 178 ALA A N 1
ATOM 1419 C CA . ALA A 1 178 ? 45.327 8.266 -32.006 1.00 95.25 178 ALA A CA 1
ATOM 1420 C C . ALA A 1 178 ? 44.742 6.997 -31.363 1.00 95.25 178 ALA A C 1
ATOM 1422 O O . ALA A 1 178 ? 43.844 7.110 -30.534 1.00 95.25 178 ALA A O 1
ATOM 1423 N N . ASP A 1 179 ? 45.323 5.827 -31.648 1.00 95.06 179 ASP A N 1
ATOM 1424 C CA . ASP A 1 179 ? 44.919 4.548 -31.051 1.00 95.06 179 ASP A CA 1
ATOM 1425 C C . ASP A 1 179 ? 45.059 4.573 -29.514 1.00 95.06 179 ASP A C 1
ATOM 1427 O O . ASP A 1 179 ? 44.178 4.112 -28.790 1.00 95.06 179 ASP A O 1
ATOM 1431 N N . ALA A 1 180 ? 46.149 5.153 -28.992 1.00 96.75 180 ALA A N 1
ATOM 1432 C CA . ALA A 1 180 ? 46.369 5.270 -27.548 1.00 96.75 180 ALA A CA 1
ATOM 1433 C C . ALA A 1 180 ? 45.396 6.250 -26.865 1.00 96.75 180 ALA A C 1
ATOM 1435 O O . ALA A 1 180 ? 45.026 6.044 -25.710 1.00 96.75 180 ALA A O 1
ATOM 1436 N N . LEU A 1 181 ? 44.992 7.322 -27.555 1.00 97.25 181 LEU A N 1
ATOM 1437 C CA . LEU A 1 181 ? 43.980 8.255 -27.054 1.00 97.25 181 LEU A CA 1
ATOM 1438 C C . LEU A 1 181 ? 42.590 7.614 -27.040 1.00 97.25 181 LEU A C 1
ATOM 1440 O O . LEU A 1 181 ? 41.877 7.778 -26.057 1.00 97.25 181 LEU A O 1
ATOM 1444 N N . GLU A 1 182 ? 42.229 6.851 -28.073 1.00 96.94 182 GLU A N 1
ATOM 1445 C CA . GLU A 1 182 ? 40.960 6.114 -28.116 1.00 96.94 182 GLU A CA 1
ATOM 1446 C C . GLU A 1 182 ? 40.871 5.082 -26.977 1.00 96.94 182 GLU A C 1
ATOM 1448 O O . GLU A 1 182 ? 39.842 4.985 -26.307 1.00 96.94 182 GLU A O 1
ATOM 1453 N N . GLU A 1 183 ? 41.963 4.360 -26.686 1.00 96.19 183 GLU A N 1
ATOM 1454 C CA . GLU A 1 183 ? 42.029 3.443 -25.538 1.00 96.19 183 GLU A CA 1
ATOM 1455 C C . GLU A 1 183 ? 41.827 4.184 -24.205 1.00 96.19 183 GLU A C 1
ATOM 1457 O O . GLU A 1 183 ? 41.064 3.729 -23.350 1.00 96.19 183 GLU A O 1
ATOM 1462 N N . GLN A 1 184 ? 42.446 5.359 -24.044 1.00 97.94 184 GLN A N 1
ATOM 1463 C CA . GLN A 1 184 ? 42.291 6.180 -22.843 1.00 97.94 184 GLN A CA 1
ATOM 1464 C C . GLN A 1 184 ? 40.865 6.738 -22.687 1.00 97.94 184 GLN A C 1
ATOM 1466 O O . GLN A 1 184 ? 40.340 6.789 -21.574 1.00 97.94 184 GLN A O 1
ATOM 1471 N N . GLU A 1 185 ? 40.226 7.161 -23.780 1.00 97.25 185 GLU A N 1
ATOM 1472 C CA . GLU A 1 185 ? 38.834 7.624 -23.764 1.00 97.25 185 GLU A CA 1
ATOM 1473 C C . GLU A 1 185 ? 37.871 6.493 -23.387 1.00 97.25 185 GLU A C 1
ATOM 1475 O O . GLU A 1 185 ? 36.953 6.710 -22.595 1.00 97.25 185 GLU A O 1
ATOM 1480 N N . ALA A 1 186 ? 38.107 5.277 -23.887 1.00 95.44 186 ALA A N 1
ATOM 1481 C CA . ALA A 1 186 ? 37.318 4.105 -23.523 1.00 95.44 186 ALA A CA 1
ATOM 1482 C C . ALA A 1 186 ? 37.469 3.731 -22.036 1.00 95.44 186 ALA A C 1
ATOM 1484 O O . ALA A 1 186 ? 36.477 3.383 -21.391 1.00 95.44 186 ALA A O 1
ATOM 1485 N N . GLU A 1 187 ? 38.680 3.830 -21.475 1.00 97.62 187 GLU A N 1
ATOM 1486 C CA . GLU A 1 187 ? 38.926 3.598 -20.044 1.00 97.62 187 GLU A CA 1
ATOM 1487 C C . GLU A 1 187 ? 38.199 4.637 -19.176 1.00 97.62 187 GLU A C 1
ATOM 1489 O O . GLU A 1 187 ? 37.507 4.273 -18.225 1.00 97.62 187 GLU A O 1
ATOM 1494 N N . LEU A 1 188 ? 38.273 5.919 -19.548 1.00 97.81 188 LEU A N 1
ATOM 1495 C CA . LEU A 1 188 ? 37.598 6.993 -18.819 1.00 97.81 188 LEU A CA 1
ATOM 1496 C C . LEU A 1 188 ? 36.071 6.867 -18.911 1.00 97.81 188 LEU A C 1
ATOM 1498 O O . LEU A 1 188 ? 35.387 7.065 -17.911 1.00 97.81 188 LEU A O 1
ATOM 1502 N N . ALA A 1 189 ? 35.535 6.476 -20.071 1.00 96.44 189 ALA A N 1
ATOM 1503 C CA . ALA A 1 189 ? 34.108 6.207 -20.239 1.00 96.44 189 ALA A CA 1
ATOM 1504 C C . ALA A 1 189 ? 33.624 5.057 -19.335 1.00 96.44 189 ALA A C 1
ATOM 1506 O O . ALA A 1 189 ? 32.541 5.136 -18.748 1.00 96.44 189 ALA A O 1
ATOM 1507 N N . ALA A 1 190 ? 34.433 4.003 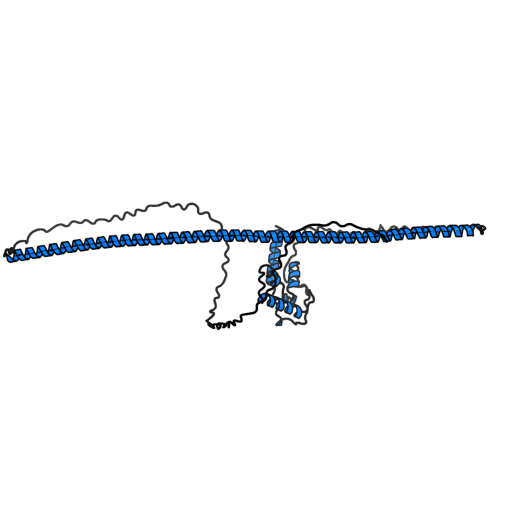-19.182 1.00 96.25 190 ALA A N 1
ATOM 1508 C CA . ALA A 1 190 ? 34.132 2.902 -18.272 1.00 96.25 190 ALA A CA 1
ATOM 1509 C C . ALA A 1 190 ? 34.161 3.346 -16.798 1.00 96.25 190 ALA A C 1
ATOM 1511 O O . ALA A 1 190 ? 33.248 3.000 -16.050 1.00 96.25 190 ALA A O 1
ATOM 1512 N N . GLU A 1 191 ? 35.147 4.156 -16.395 1.00 98.06 191 GLU A N 1
ATOM 1513 C CA . GLU A 1 191 ? 35.224 4.718 -15.038 1.00 98.06 191 GLU A CA 1
ATOM 1514 C C . GLU A 1 191 ? 34.028 5.638 -14.736 1.00 98.06 191 GLU A C 1
ATOM 1516 O O . GLU A 1 191 ? 33.445 5.568 -13.654 1.00 98.06 191 GLU A O 1
ATOM 1521 N N . THR A 1 192 ? 33.596 6.458 -15.702 1.00 95.19 192 THR A N 1
ATOM 1522 C CA . THR A 1 192 ? 32.404 7.304 -15.527 1.00 95.19 192 THR A CA 1
ATOM 1523 C C . THR A 1 192 ? 31.127 6.486 -15.375 1.00 95.19 192 THR A C 1
ATOM 1525 O O . THR A 1 192 ? 30.321 6.795 -14.502 1.00 95.19 192 THR A O 1
ATOM 1528 N N . ALA A 1 193 ? 30.968 5.408 -16.149 1.00 96.69 193 ALA A N 1
ATOM 1529 C CA . ALA A 1 193 ? 29.813 4.522 -16.027 1.00 96.69 193 ALA A CA 1
ATOM 1530 C C . ALA A 1 193 ? 29.788 3.786 -14.672 1.00 96.69 193 ALA A C 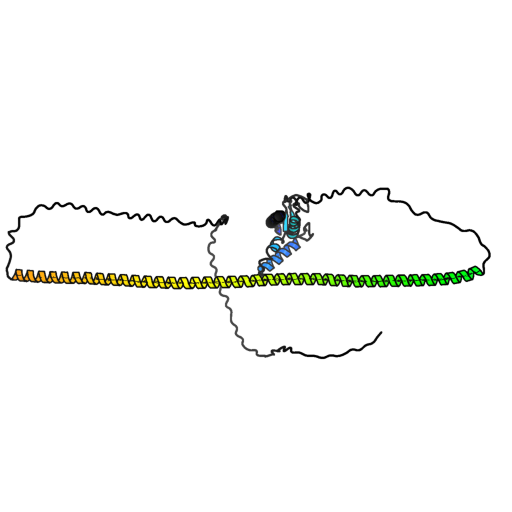1
ATOM 1532 O O . ALA A 1 193 ? 28.719 3.547 -14.113 1.00 96.69 193 ALA A O 1
ATOM 1533 N N . GLU A 1 194 ? 30.957 3.445 -14.115 1.00 97.94 194 GLU A N 1
ATOM 1534 C CA . GLU A 1 194 ? 31.057 2.867 -12.769 1.00 97.94 194 GLU A CA 1
ATOM 1535 C C . GLU A 1 194 ? 30.655 3.876 -11.681 1.00 97.94 194 GLU A C 1
ATOM 1537 O O . GLU A 1 194 ? 29.948 3.513 -10.740 1.00 97.94 194 GLU A O 1
ATOM 1542 N N . LEU A 1 195 ? 31.052 5.146 -11.815 1.00 97.12 195 LEU A N 1
ATOM 1543 C CA . LEU A 1 195 ? 30.655 6.205 -10.882 1.00 97.12 195 LEU A CA 1
ATOM 1544 C C . LEU A 1 195 ? 29.149 6.491 -10.920 1.00 97.12 195 LEU A C 1
ATOM 1546 O O . LEU A 1 195 ? 28.549 6.625 -9.855 1.00 97.12 195 LEU A O 1
ATOM 1550 N N . GLU A 1 196 ? 28.537 6.533 -12.106 1.00 97.00 196 GLU A N 1
ATOM 1551 C CA . GLU A 1 196 ? 27.080 6.687 -12.251 1.00 97.00 196 GLU A CA 1
ATOM 1552 C C . GLU A 1 196 ? 26.332 5.524 -11.579 1.00 97.00 196 GLU A C 1
ATOM 1554 O O . GLU A 1 196 ? 25.418 5.743 -10.786 1.00 97.00 196 GLU A O 1
ATOM 1559 N N . ALA A 1 197 ? 26.787 4.282 -11.781 1.00 95.50 197 ALA A N 1
ATOM 1560 C CA . ALA A 1 197 ? 26.193 3.117 -11.125 1.00 95.50 197 ALA A CA 1
ATOM 1561 C C . ALA A 1 197 ? 26.330 3.150 -9.588 1.00 95.50 197 ALA A C 1
ATOM 1563 O O . ALA A 1 197 ? 25.471 2.629 -8.871 1.00 95.50 197 ALA A O 1
ATOM 1564 N N . LEU A 1 198 ? 27.406 3.742 -9.057 1.00 96.81 198 LEU A N 1
ATOM 1565 C CA . LEU A 1 198 ? 27.562 3.947 -7.616 1.00 96.81 198 LEU A CA 1
ATOM 1566 C C . LEU A 1 198 ? 26.610 5.024 -7.084 1.00 96.81 198 LEU A C 1
ATOM 1568 O O . LEU A 1 198 ? 26.069 4.836 -5.996 1.00 96.81 198 LEU A O 1
ATOM 1572 N N . GLU A 1 199 ? 26.385 6.110 -7.826 1.00 97.44 199 GLU A N 1
ATOM 1573 C CA . GLU A 1 199 ? 25.424 7.157 -7.454 1.00 97.44 199 GLU A CA 1
ATOM 1574 C C . GLU A 1 199 ? 23.995 6.598 -7.366 1.00 97.44 199 GLU A C 1
ATOM 1576 O O . GLU A 1 199 ? 23.328 6.799 -6.346 1.00 97.44 199 GLU A O 1
ATOM 1581 N N . ASP A 1 200 ? 23.584 5.786 -8.346 1.00 94.94 200 ASP A N 1
ATOM 1582 C CA . ASP A 1 200 ? 22.294 5.082 -8.335 1.00 94.94 200 ASP A CA 1
ATOM 1583 C C . ASP A 1 200 ? 22.144 4.177 -7.096 1.00 94.94 200 ASP A C 1
ATOM 1585 O O . ASP A 1 200 ? 21.095 4.141 -6.445 1.00 94.94 200 ASP A O 1
ATOM 1589 N N . LEU A 1 201 ? 23.205 3.451 -6.720 1.00 96.94 201 LEU A N 1
ATOM 1590 C CA . LEU A 1 201 ? 23.206 2.609 -5.518 1.00 96.94 201 LEU A CA 1
ATOM 1591 C C . LEU A 1 201 ? 23.125 3.430 -4.223 1.00 96.94 201 LEU A C 1
ATOM 1593 O O . LEU A 1 201 ? 22.510 2.987 -3.249 1.00 96.94 201 LEU A O 1
ATOM 1597 N N . GLU A 1 202 ? 23.737 4.614 -4.173 1.00 97.62 202 GLU A N 1
ATOM 1598 C CA . GLU A 1 202 ? 23.611 5.509 -3.022 1.00 97.62 202 GLU A CA 1
ATOM 1599 C C . GLU A 1 202 ? 22.209 6.105 -2.904 1.00 97.62 202 GLU A C 1
ATOM 1601 O O . GLU A 1 202 ? 21.708 6.265 -1.787 1.00 97.62 202 GLU A O 1
ATOM 1606 N N . GLU A 1 203 ? 21.562 6.407 -4.030 1.00 96.62 203 GLU A N 1
ATOM 1607 C CA . GLU A 1 203 ? 20.168 6.840 -4.054 1.00 96.62 203 GLU A CA 1
ATOM 1608 C C . GLU A 1 203 ? 19.231 5.728 -3.572 1.00 96.62 203 GLU A C 1
ATOM 1610 O O . GLU A 1 203 ? 18.408 5.972 -2.688 1.00 96.62 203 GLU A O 1
ATOM 1615 N N . GLN A 1 204 ? 19.426 4.490 -4.036 1.00 96.06 204 GLN A N 1
ATOM 1616 C CA . GLN A 1 204 ? 18.690 3.328 -3.528 1.00 96.06 204 GLN A CA 1
ATOM 1617 C C . GLN A 1 204 ? 18.900 3.122 -2.023 1.00 96.06 204 GLN A C 1
ATOM 1619 O O . GLN A 1 204 ? 17.945 2.854 -1.293 1.00 96.06 204 GLN A O 1
ATOM 1624 N N . ARG A 1 205 ? 20.135 3.285 -1.527 1.00 97.06 205 ARG A N 1
ATOM 1625 C CA . ARG A 1 205 ? 20.428 3.205 -0.087 1.00 97.06 205 ARG A CA 1
ATOM 1626 C C . ARG A 1 205 ? 19.679 4.283 0.697 1.00 97.06 205 ARG A C 1
ATOM 1628 O O . ARG A 1 205 ? 19.118 3.976 1.742 1.00 97.06 205 ARG A O 1
ATOM 1635 N N . ARG A 1 206 ? 19.650 5.522 0.196 1.00 96.75 206 ARG A N 1
ATOM 1636 C CA . ARG A 1 206 ? 18.921 6.632 0.828 1.00 96.75 206 ARG A CA 1
ATOM 1637 C C . ARG A 1 206 ? 17.417 6.360 0.875 1.00 96.75 206 ARG A C 1
ATOM 1639 O O . ARG A 1 206 ? 16.812 6.570 1.917 1.00 96.75 206 ARG A O 1
ATOM 1646 N N . ALA A 1 207 ? 16.841 5.848 -0.212 1.00 93.88 207 ALA A N 1
ATOM 1647 C CA . ALA A 1 207 ? 15.426 5.485 -0.262 1.00 93.88 207 ALA A CA 1
ATOM 1648 C C . ALA A 1 207 ? 15.073 4.405 0.779 1.00 93.88 207 ALA A C 1
ATOM 1650 O O . ALA A 1 207 ? 14.097 4.553 1.507 1.00 93.88 207 ALA A O 1
ATOM 1651 N N . LEU A 1 208 ? 15.912 3.371 0.920 1.00 96.31 208 LEU A N 1
ATOM 1652 C CA . LEU A 1 208 ? 15.734 2.338 1.951 1.00 96.31 208 LEU A CA 1
ATOM 1653 C C . LEU A 1 208 ? 15.889 2.884 3.380 1.00 96.31 208 LEU A C 1
ATOM 1655 O O . LEU A 1 208 ? 15.189 2.446 4.289 1.00 96.31 208 LEU A O 1
ATOM 1659 N N . GLU A 1 209 ? 16.805 3.830 3.606 1.00 97.06 209 GLU A N 1
ATOM 1660 C CA . GLU A 1 209 ? 16.953 4.491 4.910 1.00 97.06 209 GLU A CA 1
ATOM 1661 C C . GLU A 1 209 ? 15.716 5.331 5.270 1.00 97.06 209 GLU A C 1
ATOM 1663 O O . GLU A 1 209 ? 15.303 5.339 6.430 1.00 97.06 209 GLU A O 1
ATOM 1668 N N . GLU A 1 210 ? 15.106 6.007 4.293 1.00 96.12 210 GLU A N 1
ATOM 1669 C CA . GLU A 1 210 ? 13.855 6.753 4.475 1.00 96.12 210 GLU A CA 1
ATOM 1670 C C . GLU A 1 210 ? 12.665 5.824 4.754 1.00 96.12 210 GLU A C 1
ATOM 1672 O O . GLU A 1 210 ? 11.870 6.107 5.651 1.00 96.12 210 GLU A O 1
ATOM 1677 N N . GLU A 1 211 ? 12.576 4.690 4.055 1.00 96.06 211 GLU A N 1
ATOM 1678 C CA . GLU A 1 211 ? 11.560 3.659 4.299 1.00 96.06 211 GLU A CA 1
ATOM 1679 C C . GLU A 1 211 ? 11.678 3.086 5.718 1.00 96.06 211 GLU A C 1
ATOM 1681 O O . GLU A 1 211 ? 10.707 3.082 6.474 1.00 96.06 211 GLU A O 1
ATOM 1686 N N . PHE A 1 212 ? 12.890 2.717 6.138 1.00 96.62 212 PHE A N 1
ATOM 1687 C CA . PHE A 1 212 ? 13.137 2.236 7.497 1.00 96.62 212 PHE A CA 1
ATOM 1688 C C . PHE A 1 212 ? 12.835 3.306 8.560 1.00 96.62 212 PHE A C 1
ATOM 1690 O O . PHE A 1 212 ? 12.344 2.999 9.647 1.00 96.62 212 PHE A O 1
ATOM 1697 N N . ALA A 1 213 ? 13.114 4.582 8.279 1.00 95.12 213 ALA A N 1
ATOM 1698 C CA . ALA A 1 213 ? 12.753 5.673 9.181 1.00 95.12 213 ALA A CA 1
ATOM 1699 C C . ALA A 1 213 ? 11.228 5.828 9.313 1.00 95.12 213 ALA A C 1
ATOM 1701 O O . ALA A 1 213 ? 10.735 6.069 10.415 1.00 95.12 213 ALA A O 1
ATOM 1702 N N . HIS A 1 214 ? 10.487 5.656 8.217 1.00 94.88 214 HIS A N 1
ATOM 1703 C CA . HIS A 1 214 ? 9.028 5.678 8.217 1.00 94.88 214 HIS A CA 1
ATOM 1704 C C . HIS A 1 214 ? 8.432 4.497 8.998 1.00 94.88 214 HIS A C 1
ATOM 1706 O O . HIS A 1 214 ? 7.552 4.705 9.830 1.00 94.88 214 HIS A O 1
ATOM 1712 N N . GLU A 1 215 ? 8.950 3.280 8.810 1.00 95.31 215 GLU A N 1
ATOM 1713 C CA . GLU A 1 215 ? 8.526 2.104 9.583 1.00 95.31 215 GLU A CA 1
ATOM 1714 C C . GLU A 1 215 ? 8.744 2.290 11.091 1.00 95.31 215 GLU A C 1
ATOM 1716 O O . GLU A 1 215 ? 7.849 2.001 11.885 1.00 95.31 215 GLU A O 1
ATOM 1721 N N . ASN A 1 216 ? 9.900 2.825 11.500 1.00 94.50 216 ASN A N 1
ATOM 1722 C CA . ASN A 1 216 ? 10.149 3.111 12.916 1.00 94.50 216 ASN A CA 1
ATOM 1723 C C . ASN A 1 216 ? 9.202 4.187 13.461 1.00 94.50 216 ASN A C 1
ATOM 1725 O O . ASN A 1 216 ? 8.730 4.060 14.584 1.00 94.50 216 ASN A O 1
ATOM 1729 N N . ALA A 1 217 ? 8.875 5.212 12.669 1.00 94.75 217 ALA A N 1
ATOM 1730 C CA . ALA A 1 217 ? 7.908 6.227 13.081 1.00 94.75 217 ALA A CA 1
ATOM 1731 C C . ALA A 1 217 ? 6.496 5.643 13.278 1.00 94.75 217 ALA A C 1
ATOM 1733 O O . ALA A 1 217 ? 5.788 6.058 14.194 1.00 94.75 217 ALA A O 1
ATOM 1734 N N . ILE A 1 218 ? 6.093 4.666 12.456 1.00 94.00 218 ILE A N 1
ATOM 1735 C CA . ILE A 1 218 ? 4.839 3.922 12.656 1.00 94.00 218 ILE A CA 1
ATOM 1736 C C . ILE A 1 218 ? 4.903 3.099 13.947 1.00 94.00 218 ILE A C 1
ATOM 1738 O O . ILE A 1 218 ? 3.943 3.105 14.714 1.00 94.00 218 ILE A O 1
ATOM 1742 N N . ALA A 1 219 ? 6.018 2.409 14.203 1.00 95.19 219 ALA A N 1
ATOM 1743 C CA . ALA A 1 219 ? 6.190 1.619 15.420 1.00 95.19 219 ALA A CA 1
ATOM 1744 C C . ALA A 1 219 ? 6.105 2.485 16.691 1.00 95.19 219 ALA A C 1
ATOM 1746 O O . ALA A 1 219 ? 5.385 2.121 17.618 1.00 95.19 219 ALA A O 1
ATOM 1747 N N . ASP A 1 220 ? 6.759 3.650 16.700 1.00 97.00 220 ASP A N 1
ATOM 1748 C CA . ASP A 1 220 ? 6.699 4.607 17.812 1.00 97.00 220 ASP A CA 1
ATOM 1749 C C . ASP A 1 220 ? 5.262 5.126 18.036 1.00 97.00 220 ASP A C 1
ATOM 1751 O O . ASP A 1 220 ? 4.803 5.230 19.173 1.00 97.00 220 ASP A O 1
ATOM 1755 N N . ALA A 1 221 ? 4.520 5.412 16.957 1.00 95.56 221 ALA A N 1
ATOM 1756 C CA . ALA A 1 221 ? 3.128 5.861 17.045 1.00 95.56 221 ALA A CA 1
ATOM 1757 C C . ALA A 1 221 ? 2.183 4.769 17.582 1.00 95.56 221 ALA A C 1
ATOM 1759 O O . ALA A 1 221 ? 1.250 5.069 18.328 1.00 95.56 221 ALA A O 1
ATOM 1760 N N . LEU A 1 222 ? 2.423 3.502 17.225 1.00 96.69 222 LEU A N 1
ATOM 1761 C CA . LEU A 1 222 ? 1.673 2.369 17.772 1.00 96.69 222 LEU A CA 1
ATOM 1762 C C . LEU A 1 222 ? 1.972 2.161 19.262 1.00 96.69 222 LEU A C 1
ATOM 1764 O O . LEU A 1 222 ? 1.045 1.903 20.025 1.00 96.69 222 LEU A O 1
ATOM 1768 N N . GLU A 1 223 ? 3.225 2.323 19.697 1.00 97.69 223 GLU A N 1
ATOM 1769 C CA . GLU A 1 223 ? 3.586 2.248 21.121 1.00 97.69 223 GLU A CA 1
ATOM 1770 C C . GLU A 1 223 ? 2.891 3.352 21.942 1.00 97.69 223 GLU A C 1
ATOM 1772 O O . GLU A 1 223 ? 2.396 3.089 23.040 1.00 97.69 223 GLU A O 1
ATOM 1777 N N . GLU A 1 224 ? 2.785 4.572 21.402 1.00 97.00 224 GLU A N 1
ATOM 1778 C CA . GLU A 1 224 ? 2.025 5.664 22.030 1.00 97.00 224 GLU A CA 1
ATOM 1779 C C . GLU A 1 224 ? 0.526 5.328 22.128 1.00 97.00 224 GLU A C 1
ATOM 1781 O O . GLU A 1 224 ? -0.074 5.482 23.193 1.00 97.00 224 GLU A O 1
ATOM 1786 N N . GLN A 1 225 ? -0.065 4.778 21.063 1.00 97.25 225 GLN A N 1
ATOM 1787 C CA . GLN A 1 225 ? -1.470 4.362 21.061 1.00 97.25 225 GLN A CA 1
ATOM 1788 C C . GLN A 1 225 ? -1.755 3.236 22.070 1.00 97.25 225 GLN A C 1
ATOM 1790 O O . GLN A 1 225 ? -2.787 3.251 22.746 1.00 97.25 225 GLN A O 1
ATOM 1795 N N . GLU A 1 226 ? -0.854 2.257 22.196 1.00 97.12 226 GLU A N 1
ATOM 1796 C CA . GLU A 1 226 ? -0.968 1.195 23.200 1.00 97.12 226 GLU A CA 1
ATOM 1797 C C . GLU A 1 226 ? -0.885 1.753 24.627 1.00 97.12 226 GLU A C 1
ATOM 1799 O O . GLU A 1 226 ? -1.617 1.297 25.511 1.00 97.12 226 GLU A O 1
ATOM 1804 N N . ALA A 1 227 ? -0.034 2.758 24.860 1.00 96.50 227 ALA A N 1
ATOM 1805 C CA . ALA A 1 227 ? 0.072 3.425 26.153 1.00 96.50 227 ALA A CA 1
ATOM 1806 C C . ALA A 1 227 ? -1.206 4.202 26.515 1.00 96.50 227 ALA A C 1
ATOM 1808 O O . ALA A 1 227 ? -1.660 4.120 27.661 1.00 96.50 227 ALA A O 1
ATOM 1809 N N . ASP A 1 228 ? -1.813 4.898 25.551 1.00 95.81 228 ASP A N 1
ATOM 1810 C CA . ASP A 1 228 ? -3.082 5.608 25.741 1.00 95.81 228 ASP A CA 1
ATOM 1811 C C . ASP A 1 228 ? -4.231 4.637 26.044 1.00 95.81 228 ASP A C 1
ATOM 1813 O O . ASP A 1 228 ? -4.985 4.841 26.999 1.00 95.81 228 ASP A O 1
ATOM 1817 N N . PHE A 1 229 ? -4.322 3.526 25.304 1.00 95.00 229 PHE A N 1
ATOM 1818 C CA . PHE A 1 229 ? -5.327 2.494 25.566 1.00 95.00 229 PHE A CA 1
ATOM 1819 C C . PHE A 1 229 ? -5.134 1.854 26.948 1.00 95.00 229 PHE A C 1
ATOM 1821 O O . PHE A 1 229 ? -6.095 1.646 27.690 1.00 95.00 229 PHE A O 1
ATOM 1828 N N . ALA A 1 230 ? -3.886 1.585 27.345 1.00 95.94 230 ALA A N 1
ATOM 1829 C CA . ALA A 1 230 ? -3.588 1.087 28.682 1.00 95.94 230 ALA A CA 1
ATOM 1830 C C . ALA A 1 230 ? -4.036 2.082 29.769 1.00 95.94 230 ALA A C 1
ATOM 1832 O O . ALA A 1 230 ? -4.639 1.668 30.759 1.00 95.94 230 ALA A O 1
ATOM 1833 N N . ALA A 1 231 ? -3.817 3.385 29.578 1.00 96.81 231 ALA A N 1
ATOM 1834 C CA . ALA A 1 231 ? -4.293 4.405 30.510 1.00 96.81 231 ALA A CA 1
ATOM 1835 C C . ALA A 1 231 ? -5.831 4.427 30.609 1.00 96.81 231 ALA A C 1
ATOM 1837 O O . ALA A 1 231 ? -6.364 4.397 31.720 1.00 96.81 231 ALA A O 1
ATOM 1838 N N . GLU A 1 232 ? -6.540 4.384 29.478 1.00 97.69 232 GLU A N 1
ATOM 1839 C CA . GLU A 1 232 ? -8.010 4.352 29.443 1.00 97.69 232 GLU A CA 1
ATOM 1840 C C . GLU A 1 232 ? -8.571 3.110 30.153 1.00 97.69 232 GLU A C 1
ATOM 1842 O O . GLU A 1 232 ? -9.495 3.216 30.961 1.00 97.69 232 GLU A O 1
ATOM 1847 N N . THR A 1 233 ? -7.969 1.933 29.940 1.00 94.69 233 THR A N 1
ATOM 1848 C CA . THR A 1 233 ? -8.394 0.714 30.650 1.00 94.69 233 THR A CA 1
ATOM 1849 C C . THR A 1 233 ? -8.221 0.831 32.163 1.00 94.69 233 THR A C 1
ATOM 1851 O O . THR A 1 233 ? -9.119 0.439 32.906 1.00 94.69 233 THR A O 1
ATOM 1854 N N . THR A 1 234 ? -7.124 1.432 32.638 1.00 96.62 234 THR A N 1
ATOM 1855 C CA . THR A 1 234 ? -6.929 1.646 34.081 1.00 96.62 234 THR A CA 1
ATOM 1856 C C . THR A 1 234 ? -7.916 2.653 34.673 1.00 96.62 234 THR A C 1
ATOM 1858 O O . THR A 1 234 ? -8.323 2.503 35.825 1.00 96.62 234 THR A O 1
ATOM 1861 N N . GLU A 1 235 ? -8.333 3.662 33.903 1.00 97.88 235 GLU A N 1
ATOM 1862 C CA . GLU A 1 235 ? -9.367 4.612 34.322 1.00 97.88 235 GLU A CA 1
ATOM 1863 C C . GLU A 1 235 ? -10.740 3.934 34.423 1.00 97.88 235 GLU A C 1
ATOM 1865 O O . GLU A 1 235 ? -11.450 4.126 35.412 1.00 97.88 235 GLU A O 1
ATOM 1870 N N . LEU A 1 236 ? -11.090 3.082 33.454 1.00 97.62 236 LEU A N 1
ATOM 1871 C CA . LEU A 1 236 ? -12.328 2.302 33.488 1.00 97.62 236 LEU A CA 1
ATOM 1872 C C . LEU A 1 236 ? -12.379 1.339 34.680 1.00 97.62 236 LEU A C 1
ATOM 1874 O O . LEU A 1 236 ? -13.388 1.312 35.383 1.00 97.62 236 LEU A O 1
ATOM 1878 N N . GLU A 1 237 ? -11.297 0.606 34.960 1.00 97.75 237 GLU A N 1
ATOM 1879 C CA . GLU A 1 237 ? -11.218 -0.276 36.135 1.00 97.75 237 GLU A CA 1
ATOM 1880 C C . GLU A 1 237 ? -11.413 0.506 37.448 1.00 97.75 237 GLU A C 1
ATOM 1882 O O . GLU A 1 237 ? -12.133 0.056 38.343 1.00 97.75 237 GLU A O 1
ATOM 1887 N N . ALA A 1 238 ? -10.836 1.709 37.554 1.00 97.94 238 ALA A N 1
ATOM 1888 C CA . ALA A 1 238 ? -11.007 2.568 38.726 1.00 97.94 238 ALA A CA 1
ATOM 1889 C C . ALA A 1 238 ? -12.457 3.065 38.891 1.00 97.94 238 ALA A C 1
ATOM 1891 O O . ALA A 1 238 ? -12.964 3.139 40.013 1.00 97.94 238 ALA A O 1
ATOM 1892 N N . LEU A 1 239 ? -13.144 3.386 37.790 1.00 97.88 239 LEU A N 1
ATOM 1893 C CA . LEU A 1 239 ? -14.558 3.776 37.812 1.00 97.88 239 LEU A CA 1
ATOM 1894 C C . LEU A 1 239 ? -15.476 2.604 38.177 1.00 97.88 239 LEU A C 1
ATOM 1896 O O . LEU A 1 239 ? -16.448 2.795 38.911 1.00 97.88 239 LEU A O 1
ATOM 1900 N N . GLU A 1 240 ? -15.177 1.393 37.705 1.00 97.81 240 GLU A N 1
ATOM 1901 C CA . GLU A 1 240 ? -15.907 0.186 38.103 1.00 97.81 240 GLU A CA 1
ATOM 1902 C C . GLU A 1 240 ? -15.738 -0.111 39.599 1.00 97.81 240 GLU A C 1
ATOM 1904 O O . GLU A 1 240 ? -16.726 -0.412 40.275 1.00 97.81 240 GLU A O 1
ATOM 1909 N N . GLU A 1 241 ? -14.526 0.046 40.143 1.00 98.19 241 GLU A N 1
ATOM 1910 C CA . GLU A 1 241 ? -14.276 -0.077 41.584 1.00 98.19 241 GLU A CA 1
ATOM 1911 C C . GLU A 1 241 ? -15.052 0.984 42.380 1.00 98.19 241 GLU A C 1
ATOM 1913 O O . GLU A 1 241 ? -15.705 0.659 43.376 1.00 98.19 241 GLU A O 1
ATOM 1918 N N . GLN A 1 242 ? -15.055 2.241 41.920 1.00 98.12 242 GLN A N 1
ATOM 1919 C CA . GLN A 1 242 ? -15.841 3.303 42.550 1.00 98.12 242 GLN A CA 1
ATOM 1920 C C . GLN A 1 242 ? -17.339 2.969 42.550 1.00 98.12 242 GLN A C 1
ATOM 1922 O O . GLN A 1 242 ? -18.000 3.096 43.582 1.00 98.12 242 GLN A O 1
ATOM 1927 N N . ARG A 1 243 ? -17.877 2.509 41.416 1.00 97.62 243 ARG A N 1
ATOM 1928 C CA . ARG A 1 243 ? -19.286 2.125 41.303 1.00 97.62 243 ARG A CA 1
ATOM 1929 C C . ARG A 1 243 ? -19.636 0.971 42.243 1.00 97.62 243 ARG A C 1
ATOM 1931 O O . ARG A 1 243 ? -20.692 1.004 42.869 1.00 97.62 243 ARG A O 1
ATOM 1938 N N . ALA A 1 244 ? -18.762 -0.026 42.371 1.00 98.00 244 ALA A N 1
ATOM 1939 C CA . ALA A 1 244 ? -18.970 -1.140 43.294 1.00 98.00 244 ALA A CA 1
ATOM 1940 C C . ALA A 1 244 ? -19.051 -0.667 44.759 1.00 98.00 244 ALA A C 1
ATOM 1942 O O . ALA A 1 244 ? -19.913 -1.131 45.505 1.00 98.00 244 ALA A O 1
ATOM 1943 N N . LEU A 1 245 ? -18.210 0.296 45.157 1.00 98.12 245 LEU A N 1
ATOM 1944 C CA . LEU A 1 245 ? -18.263 0.906 46.491 1.00 98.12 245 LEU A CA 1
ATOM 1945 C C . LEU A 1 245 ? -19.544 1.723 46.714 1.00 98.12 245 LEU A C 1
ATOM 1947 O O . LEU A 1 245 ? -20.118 1.688 47.802 1.00 98.12 245 LEU A O 1
ATOM 1951 N N . GLU A 1 246 ? -20.013 2.453 45.699 1.00 97.81 246 GLU A N 1
ATOM 1952 C CA . GLU A 1 246 ? -21.283 3.187 45.768 1.00 97.81 246 GLU A CA 1
ATOM 1953 C C . GLU A 1 246 ? -22.482 2.236 45.921 1.00 97.81 246 GLU A C 1
ATOM 1955 O O . GLU A 1 246 ? -23.387 2.511 46.713 1.00 97.81 246 GLU A O 1
ATOM 1960 N N . GLU A 1 247 ? -22.473 1.095 45.225 1.00 97.94 247 GLU A N 1
ATOM 1961 C CA . GLU A 1 247 ? -23.490 0.045 45.365 1.00 97.94 247 GLU A CA 1
ATOM 1962 C C . GLU A 1 247 ? -23.453 -0.613 46.760 1.00 97.94 247 GLU A C 1
ATOM 1964 O O . GLU A 1 247 ? -24.510 -0.836 47.357 1.00 97.94 247 GLU A O 1
ATOM 1969 N N . GLU A 1 248 ? -22.265 -0.862 47.324 1.00 98.31 248 GLU A N 1
ATOM 1970 C CA . GLU A 1 248 ? -22.108 -1.372 48.696 1.00 98.31 248 GLU A CA 1
ATOM 1971 C C . GLU A 1 248 ? -22.658 -0.379 49.731 1.00 98.31 248 GLU A C 1
ATOM 1973 O O . GLU A 1 248 ? -23.455 -0.755 50.594 1.00 98.31 248 GLU A O 1
ATOM 1978 N N . PHE A 1 249 ? -22.323 0.906 49.600 1.00 97.81 249 PHE A N 1
ATOM 1979 C CA . PHE A 1 249 ? -22.834 1.954 50.484 1.00 97.81 249 PHE A CA 1
ATOM 1980 C C . PHE A 1 249 ? -24.360 2.110 50.382 1.00 97.81 249 PHE A C 1
ATOM 1982 O O . PHE A 1 249 ? -25.047 2.289 51.391 1.00 97.81 249 PHE A O 1
ATOM 1989 N N . ALA A 1 250 ? -24.920 2.014 49.173 1.00 97.69 250 ALA A N 1
ATOM 1990 C CA . ALA A 1 250 ? -26.366 2.034 48.972 1.00 97.69 250 ALA A CA 1
ATOM 1991 C C . ALA A 1 250 ? -27.054 0.839 49.655 1.00 97.69 250 ALA A C 1
ATOM 1993 O O . ALA A 1 250 ? -28.108 1.009 50.272 1.00 97.69 250 ALA A O 1
ATOM 1994 N N . TYR A 1 251 ? -26.448 -0.350 49.589 1.00 97.56 251 TYR A N 1
ATOM 1995 C CA . TYR A 1 251 ? -26.945 -1.541 50.275 1.00 97.56 251 TYR A CA 1
ATOM 1996 C C . TYR A 1 251 ? -26.901 -1.397 51.804 1.00 97.56 251 TYR A C 1
ATOM 1998 O O . TYR A 1 251 ? -27.880 -1.730 52.473 1.00 97.56 251 TYR A O 1
ATOM 2006 N N . GLU A 1 252 ? -25.810 -0.868 52.366 1.00 98.12 252 GLU A N 1
ATOM 2007 C CA . GLU A 1 252 ? -25.701 -0.615 53.810 1.00 98.12 252 GLU A CA 1
ATOM 2008 C C . GLU A 1 252 ? -26.756 0.381 54.308 1.00 98.12 252 GLU A C 1
ATOM 2010 O O . GLU A 1 252 ? -27.381 0.140 55.342 1.00 98.12 252 GLU A O 1
ATOM 2015 N N . ASN A 1 253 ? -27.008 1.460 53.559 1.00 97.00 253 ASN A N 1
ATOM 2016 C CA . ASN A 1 253 ? -28.059 2.421 53.906 1.00 97.00 253 ASN A CA 1
ATOM 2017 C C . ASN A 1 253 ? -29.452 1.782 53.854 1.00 97.00 253 ASN A C 1
ATOM 2019 O O . ASN A 1 253 ? -30.220 1.927 54.799 1.00 97.00 253 ASN A O 1
ATOM 2023 N N . ALA A 1 254 ? -29.756 1.010 52.806 1.00 97.62 254 ALA A N 1
ATOM 2024 C CA . ALA A 1 254 ? -31.034 0.306 52.707 1.00 97.62 254 ALA A CA 1
ATOM 2025 C C . ALA A 1 254 ? -31.237 -0.699 53.858 1.00 97.62 254 ALA A C 1
ATOM 2027 O O . ALA A 1 254 ? -32.354 -0.885 54.342 1.00 97.62 254 ALA A O 1
ATOM 2028 N N . LEU A 1 255 ? -30.159 -1.341 54.321 1.00 98.38 255 LEU A N 1
ATOM 2029 C CA . LEU A 1 255 ? -30.197 -2.225 55.483 1.00 98.38 255 LEU A CA 1
ATOM 2030 C C . LEU A 1 255 ? -30.448 -1.453 56.788 1.00 98.38 255 LEU A C 1
ATOM 2032 O O . LEU A 1 255 ? -31.176 -1.947 57.648 1.00 98.38 255 LEU A O 1
ATOM 2036 N N . ALA A 1 256 ? -29.857 -0.266 56.941 1.00 97.88 256 ALA A N 1
ATOM 2037 C CA . ALA A 1 256 ? -30.094 0.601 58.093 1.00 97.88 256 ALA A CA 1
ATOM 2038 C C . ALA A 1 256 ? -31.555 1.077 58.150 1.00 97.88 256 ALA A C 1
ATOM 2040 O O . ALA A 1 256 ? -32.181 0.946 59.201 1.00 97.88 256 ALA A O 1
ATOM 2041 N N . ASP A 1 257 ? -32.114 1.516 57.019 1.00 98.00 257 ASP A N 1
ATOM 2042 C CA . ASP A 1 257 ? -33.522 1.922 56.910 1.00 98.00 257 ASP A CA 1
ATOM 2043 C C . ASP A 1 257 ? -34.468 0.761 57.271 1.00 98.00 257 ASP A C 1
ATOM 2045 O O . ASP A 1 257 ? -35.430 0.934 58.020 1.00 98.00 257 ASP A O 1
ATOM 2049 N N . ALA A 1 258 ? -34.167 -0.456 56.802 1.00 98.06 258 ALA A N 1
ATOM 2050 C CA . ALA A 1 258 ? -34.954 -1.648 57.125 1.00 98.06 258 ALA A CA 1
ATOM 2051 C C . ALA A 1 258 ? -34.891 -2.025 58.620 1.00 98.06 258 ALA A C 1
ATOM 2053 O O . ALA A 1 258 ? -35.874 -2.518 59.177 1.00 98.06 258 ALA A O 1
ATOM 2054 N N . LEU A 1 259 ? -33.748 -1.809 59.281 1.00 98.12 259 LEU A N 1
ATOM 2055 C CA . LEU A 1 259 ? -33.615 -2.010 60.728 1.00 98.12 259 LEU A CA 1
ATOM 2056 C C . LEU A 1 259 ? -34.397 -0.958 61.522 1.00 98.12 259 LEU A C 1
ATOM 2058 O O . LEU A 1 259 ? -35.019 -1.311 62.523 1.00 98.12 259 LEU A O 1
ATOM 2062 N N . GLU A 1 260 ? -34.402 0.300 61.074 1.00 98.00 260 GLU A N 1
ATOM 2063 C CA . GLU A 1 260 ? -35.214 1.363 61.680 1.00 98.00 260 GLU A CA 1
ATOM 2064 C C . GLU A 1 260 ? -36.716 1.060 61.543 1.00 98.00 260 GLU A C 1
ATOM 2066 O O . GLU A 1 260 ? -37.465 1.186 62.514 1.00 98.00 260 GLU A O 1
ATOM 2071 N N . GLU A 1 261 ? -37.158 0.569 60.380 1.00 97.94 261 GLU A N 1
ATOM 2072 C CA . GLU A 1 261 ? -38.540 0.117 60.174 1.00 97.94 261 GLU A CA 1
ATOM 2073 C C . GLU A 1 261 ? -38.901 -1.061 61.095 1.00 97.94 261 GLU A C 1
ATOM 2075 O O . GLU A 1 261 ? -39.986 -1.085 61.684 1.00 97.94 261 GLU A O 1
ATOM 2080 N N . GLN A 1 262 ? -37.988 -2.022 61.280 1.00 98.19 262 GLN A N 1
ATOM 2081 C CA . GLN A 1 262 ? -38.199 -3.128 62.214 1.00 98.19 262 GLN A CA 1
ATOM 2082 C C . GLN A 1 262 ? -38.343 -2.633 63.661 1.00 98.19 262 GLN A C 1
ATOM 2084 O O . GLN A 1 262 ? -39.246 -3.085 64.367 1.00 98.19 262 GLN A O 1
ATOM 2089 N N . GLU A 1 263 ? -37.487 -1.711 64.110 1.00 97.81 263 GLU A N 1
ATOM 2090 C CA . GLU A 1 263 ? -37.568 -1.133 65.457 1.00 97.81 263 GLU A CA 1
ATOM 2091 C C . GLU A 1 263 ? -38.891 -0.376 65.662 1.00 97.81 263 GLU A C 1
ATOM 2093 O O . GLU A 1 263 ? -39.536 -0.524 66.704 1.00 97.81 263 GLU A O 1
ATOM 2098 N N . ALA A 1 264 ? -39.348 0.366 64.647 1.00 97.19 264 ALA A N 1
ATOM 2099 C CA . ALA A 1 264 ? -40.639 1.047 64.674 1.00 97.19 264 ALA A CA 1
ATOM 2100 C C . ALA A 1 264 ? -41.814 0.060 64.815 1.00 97.19 264 ALA A C 1
ATOM 2102 O O . ALA A 1 264 ? -42.707 0.280 65.637 1.00 97.19 264 ALA A O 1
ATOM 2103 N N . LEU A 1 265 ? -41.791 -1.058 64.079 1.00 97.50 265 LEU A N 1
ATOM 2104 C CA . LEU A 1 265 ? -42.800 -2.115 64.201 1.00 97.50 265 LEU A CA 1
ATOM 2105 C C . LEU A 1 265 ? -42.770 -2.783 65.582 1.00 97.50 265 LEU A C 1
ATOM 2107 O O . LEU A 1 265 ? -43.822 -3.025 66.171 1.00 97.50 265 LEU A O 1
ATOM 2111 N N . GLU A 1 266 ? -41.589 -3.073 66.132 1.00 97.00 266 GLU A N 1
ATOM 2112 C CA . GLU A 1 266 ? -41.460 -3.640 67.482 1.00 97.00 266 GLU A CA 1
ATOM 2113 C C . GLU A 1 266 ? -42.011 -2.688 68.555 1.00 97.00 266 GLU A C 1
ATOM 2115 O O . GLU A 1 266 ? -42.650 -3.139 69.511 1.00 97.00 266 GLU A O 1
ATOM 2120 N N . GLN A 1 267 ? -41.827 -1.377 68.382 1.00 97.06 267 GLN A N 1
ATOM 2121 C CA . GLN A 1 267 ? -42.402 -0.362 69.261 1.00 97.06 267 GLN A CA 1
ATOM 2122 C C . GLN A 1 267 ? -43.936 -0.310 69.163 1.00 97.06 267 GLN A C 1
ATOM 2124 O O . GLN A 1 267 ? -44.605 -0.230 70.197 1.00 97.06 267 GLN A O 1
ATOM 2129 N N . GLU A 1 268 ? -44.496 -0.401 67.953 1.00 97.50 268 GLU A N 1
ATOM 2130 C CA . GLU A 1 268 ? -45.945 -0.469 67.725 1.00 97.50 268 GLU A CA 1
ATOM 2131 C C . GLU A 1 268 ? -46.548 -1.717 68.390 1.00 97.50 268 GLU A C 1
ATOM 2133 O O . GLU A 1 268 ? -47.440 -1.597 69.234 1.00 97.50 268 GLU A O 1
ATOM 2138 N N . PHE A 1 269 ? -45.982 -2.901 68.129 1.00 96.19 269 PHE A N 1
ATOM 2139 C CA . PHE A 1 269 ? -46.407 -4.152 68.769 1.00 96.19 269 PHE A CA 1
ATOM 2140 C C . PHE A 1 269 ? -46.287 -4.109 70.295 1.00 96.19 269 PHE A C 1
ATOM 2142 O O . PHE A 1 269 ? -47.139 -4.660 70.996 1.00 96.19 269 PHE A O 1
ATOM 2149 N N . GLY A 1 270 ? -45.241 -3.467 70.823 1.00 95.19 270 GLY A N 1
ATOM 2150 C CA . GLY A 1 270 ? -45.084 -3.246 72.258 1.00 95.19 270 GLY A CA 1
ATOM 2151 C C . GLY A 1 270 ? -46.228 -2.413 72.836 1.00 95.19 270 GLY A C 1
ATOM 2152 O O . GLY A 1 270 ? -46.817 -2.800 73.845 1.00 95.19 270 GLY A O 1
ATOM 2153 N N . SER A 1 271 ? -46.592 -1.317 72.164 1.00 95.31 271 SER A N 1
ATOM 2154 C CA . SER A 1 271 ? -47.697 -0.452 72.590 1.00 95.31 271 SER A CA 1
ATOM 2155 C C . SER A 1 271 ? -49.063 -1.150 72.529 1.00 95.31 271 SER A C 1
ATOM 2157 O O . SER A 1 271 ? -49.871 -1.003 73.448 1.00 95.31 271 SER A O 1
ATOM 2159 N N . ASP A 1 272 ? -49.294 -1.983 71.512 1.00 96.38 272 ASP A N 1
ATOM 2160 C CA . ASP A 1 272 ? -50.511 -2.790 71.390 1.00 96.38 272 ASP A CA 1
ATOM 2161 C C . ASP A 1 272 ? -50.615 -3.840 72.503 1.00 96.38 272 ASP A C 1
ATOM 2163 O O . ASP A 1 272 ? -51.698 -4.078 73.045 1.00 96.38 272 ASP A O 1
ATOM 2167 N N . LEU A 1 273 ? -49.493 -4.460 72.880 1.00 96.44 273 LEU A N 1
ATOM 2168 C CA . LEU A 1 273 ? -49.453 -5.438 73.965 1.00 96.44 273 LEU A CA 1
ATOM 2169 C C . LEU A 1 273 ? -49.768 -4.788 75.321 1.00 96.44 273 LEU A C 1
ATOM 2171 O O . LEU A 1 273 ? -50.573 -5.333 76.076 1.00 96.44 273 LEU A O 1
ATOM 2175 N N . GLU A 1 274 ? -49.193 -3.614 75.602 1.00 95.06 274 GLU A N 1
ATOM 2176 C CA . GLU A 1 274 ? -49.517 -2.821 76.797 1.00 95.06 274 GLU A CA 1
ATOM 2177 C C . GLU A 1 274 ? -50.999 -2.418 76.816 1.00 95.06 274 GLU A C 1
ATOM 2179 O O . GLU A 1 274 ? -51.656 -2.483 77.858 1.00 95.06 274 GLU A O 1
ATOM 2184 N N . HIS A 1 275 ? -51.560 -2.044 75.661 1.00 95.69 275 HIS A N 1
ATOM 2185 C CA . HIS A 1 275 ? -52.978 -1.712 75.555 1.00 95.69 275 HIS A CA 1
ATOM 2186 C C . HIS A 1 275 ? -53.880 -2.920 75.853 1.00 95.69 275 HIS A C 1
ATOM 2188 O O . HIS A 1 275 ? -54.860 -2.790 76.590 1.00 95.69 275 HIS A O 1
ATOM 2194 N N . LEU A 1 276 ? -53.543 -4.100 75.325 1.00 94.69 276 LEU A N 1
ATOM 2195 C CA . LEU A 1 276 ? -54.266 -5.343 75.605 1.00 94.69 276 LEU A CA 1
ATOM 2196 C C . LEU A 1 276 ? -54.166 -5.759 77.077 1.00 94.69 276 LEU A C 1
ATOM 2198 O O . LEU A 1 276 ? -55.161 -6.213 77.642 1.00 94.69 276 LEU A O 1
ATOM 2202 N N . GLU A 1 277 ? -53.002 -5.592 77.708 1.00 96.00 277 GLU A N 1
ATOM 2203 C CA . GLU A 1 277 ? -52.829 -5.852 79.141 1.00 96.00 277 GLU A CA 1
ATOM 2204 C C . GLU A 1 277 ? -53.708 -4.912 79.981 1.00 96.00 277 GLU A C 1
ATOM 2206 O O . GLU A 1 277 ? -54.433 -5.375 80.860 1.00 96.00 277 GLU A O 1
ATOM 2211 N N . ALA A 1 278 ? -53.754 -3.620 79.638 1.00 95.00 278 ALA A N 1
ATOM 2212 C CA . ALA A 1 278 ? -54.632 -2.652 80.296 1.00 95.00 278 ALA A CA 1
ATOM 2213 C C . ALA A 1 278 ? -56.127 -2.994 80.137 1.00 95.00 278 ALA A C 1
ATOM 2215 O O . ALA A 1 278 ? -56.897 -2.856 81.090 1.00 95.00 278 ALA A O 1
ATOM 2216 N N . LEU A 1 279 ? -56.550 -3.464 78.956 1.00 95.31 279 LEU A N 1
ATOM 2217 C CA . LEU A 1 279 ? -57.923 -3.937 78.737 1.00 95.31 279 LEU A CA 1
ATOM 2218 C C . LEU A 1 279 ? -58.243 -5.174 79.588 1.00 95.31 279 LEU A C 1
ATOM 2220 O O . LEU A 1 279 ? -59.328 -5.250 80.161 1.00 95.31 279 LEU A O 1
ATOM 2224 N N . ALA A 1 280 ? -57.303 -6.114 79.715 1.00 95.06 280 ALA A N 1
ATOM 2225 C CA . ALA A 1 280 ? -57.474 -7.297 80.557 1.00 95.06 280 ALA A CA 1
ATOM 2226 C C . ALA A 1 280 ? -57.563 -6.940 82.054 1.00 95.06 280 ALA A C 1
ATOM 2228 O O . ALA A 1 280 ? -58.374 -7.517 82.781 1.00 95.06 280 ALA A O 1
ATOM 2229 N N . GLU A 1 281 ? -56.773 -5.969 82.525 1.00 95.12 281 GLU A N 1
ATOM 2230 C CA . GLU A 1 281 ? -56.887 -5.439 83.891 1.00 95.12 281 GLU A CA 1
ATOM 2231 C C . GLU A 1 281 ? -58.237 -4.749 84.129 1.00 95.12 281 GLU A C 1
ATOM 2233 O O . GLU A 1 281 ? -58.848 -4.931 85.186 1.00 95.12 281 GLU A O 1
ATOM 2238 N N . GLN A 1 282 ? -58.724 -3.983 83.147 1.00 94.75 282 GLN A N 1
ATOM 2239 C CA . GLN A 1 282 ? -60.039 -3.351 83.216 1.00 94.75 282 GLN A CA 1
ATOM 2240 C C . GLN A 1 282 ? -61.157 -4.400 83.309 1.00 94.75 282 GLN A C 1
ATOM 2242 O O . GLN A 1 282 ? -62.026 -4.278 84.171 1.00 94.75 282 GLN A O 1
ATOM 2247 N N . GLU A 1 283 ? -61.117 -5.444 82.478 1.00 94.38 283 GLU A N 1
ATOM 2248 C CA . GLU A 1 283 ? -62.096 -6.539 82.501 1.00 94.38 283 GLU A CA 1
ATOM 2249 C C . GLU A 1 283 ? -62.098 -7.266 83.857 1.00 94.38 283 GLU A C 1
ATOM 2251 O O . GLU A 1 283 ? -63.160 -7.523 84.422 1.00 94.38 283 GLU A O 1
ATOM 2256 N N . ALA A 1 284 ? -60.920 -7.524 84.437 1.00 93.12 284 ALA A N 1
ATOM 2257 C CA . ALA A 1 284 ? -60.808 -8.142 85.759 1.00 93.12 284 ALA A CA 1
ATOM 2258 C C . ALA A 1 284 ? -61.417 -7.272 86.876 1.00 93.12 284 ALA A C 1
ATOM 2260 O O . ALA A 1 284 ? -62.084 -7.791 87.774 1.00 93.12 284 ALA A O 1
ATOM 2261 N N . LEU A 1 285 ? -61.221 -5.948 86.817 1.00 91.62 285 LEU A N 1
ATOM 2262 C CA . LEU A 1 285 ? -61.850 -5.004 87.747 1.00 91.62 285 LEU A CA 1
ATOM 2263 C C . LEU A 1 285 ? -63.373 -4.953 87.573 1.00 91.62 285 LEU A C 1
ATOM 2265 O O . LEU A 1 285 ? -64.099 -4.894 88.567 1.00 91.62 285 LEU A O 1
ATOM 2269 N N . GLU A 1 286 ? -63.864 -4.977 86.332 1.00 88.88 286 GLU A N 1
ATOM 2270 C CA . GLU A 1 286 ? -65.298 -5.049 86.033 1.00 88.88 286 GLU A CA 1
ATOM 2271 C C . GLU A 1 286 ? -65.917 -6.351 86.570 1.00 88.88 286 GLU A C 1
ATOM 2273 O O . GLU A 1 286 ? -66.996 -6.316 87.168 1.00 88.88 286 GLU A O 1
ATOM 2278 N N . GLU A 1 287 ? -65.218 -7.484 86.441 1.00 89.56 287 GLU A N 1
ATOM 2279 C CA . GLU A 1 287 ? -65.641 -8.773 86.999 1.00 89.56 287 GLU A CA 1
ATOM 2280 C C . GLU A 1 287 ? -65.681 -8.753 88.541 1.00 89.56 287 GLU A C 1
ATOM 2282 O O . GLU A 1 287 ? -66.645 -9.240 89.142 1.00 89.56 287 GLU A O 1
ATOM 2287 N N . GLU A 1 288 ? -64.691 -8.139 89.202 1.00 89.69 288 GLU A N 1
ATOM 2288 C CA . GLU A 1 288 ? -64.668 -7.965 90.664 1.00 89.69 288 GLU A CA 1
ATOM 2289 C C . GLU A 1 288 ? -65.834 -7.084 91.153 1.00 89.69 288 GLU A C 1
ATOM 2291 O O . GLU A 1 288 ? -66.559 -7.460 92.080 1.00 89.69 288 GLU A O 1
ATOM 2296 N N . LEU A 1 289 ? -66.085 -5.955 90.481 1.00 84.25 289 LEU A N 1
ATOM 2297 C CA . LEU A 1 289 ? -67.224 -5.066 90.751 1.00 84.25 289 LEU A CA 1
ATOM 2298 C C . LEU A 1 289 ? -68.574 -5.773 90.570 1.00 84.25 289 LEU A C 1
ATOM 2300 O O . LEU A 1 289 ? -69.489 -5.598 91.384 1.00 84.25 289 LEU A O 1
ATOM 2304 N N . ALA A 1 290 ? -68.702 -6.594 89.525 1.00 82.50 290 ALA A N 1
ATOM 2305 C CA . ALA A 1 290 ? -69.892 -7.403 89.291 1.00 82.50 290 ALA A CA 1
ATOM 2306 C C . ALA A 1 290 ? -70.100 -8.439 90.412 1.00 82.50 290 ALA A C 1
ATOM 2308 O O . ALA A 1 290 ? -71.232 -8.640 90.867 1.00 82.50 290 ALA A O 1
ATOM 2309 N N . ALA A 1 291 ? -69.023 -9.058 90.909 1.00 84.75 291 ALA A N 1
ATOM 2310 C CA . ALA A 1 291 ? -69.072 -10.015 92.014 1.00 84.75 291 ALA A CA 1
ATOM 2311 C C . ALA A 1 291 ? -69.475 -9.372 93.357 1.00 84.75 291 ALA A C 1
ATOM 2313 O O . ALA A 1 291 ? -70.160 -10.015 94.159 1.00 84.75 291 ALA A O 1
ATOM 2314 N N . GLU A 1 292 ? -69.126 -8.103 93.595 1.00 84.62 292 GLU A N 1
ATOM 2315 C CA . GLU A 1 292 ? -69.569 -7.341 94.776 1.00 84.62 292 GLU A CA 1
ATOM 2316 C C . GLU A 1 292 ? -71.062 -6.953 94.745 1.00 84.62 292 GLU A C 1
ATOM 2318 O O . GLU A 1 292 ? -71.606 -6.470 95.743 1.00 84.62 292 GLU A O 1
ATOM 2323 N N . GLY A 1 293 ? -71.773 -7.222 93.643 1.00 59.47 293 GLY A N 1
ATOM 2324 C CA . GLY A 1 293 ? -73.225 -7.052 93.558 1.00 59.47 293 GLY A CA 1
ATOM 2325 C C . GLY A 1 293 ? -73.680 -5.603 93.373 1.00 59.47 293 GLY A C 1
ATOM 2326 O O . GLY A 1 293 ? -74.848 -5.294 93.622 1.00 59.47 293 GLY A O 1
ATOM 2327 N N . LEU A 1 294 ? -72.793 -4.718 92.910 1.00 53.19 294 LEU A N 1
ATOM 2328 C CA . LEU A 1 294 ? -73.128 -3.364 92.463 1.00 53.19 294 LEU A CA 1
ATOM 2329 C C . LEU A 1 294 ? -73.633 -3.391 91.011 1.00 53.19 294 LEU A C 1
ATOM 2331 O O . LEU A 1 294 ? -73.056 -2.780 90.117 1.00 53.19 294 LEU A O 1
ATOM 2335 N N . VAL A 1 295 ? -74.725 -4.118 90.769 1.00 51.81 295 VAL A N 1
ATOM 2336 C CA . VAL A 1 295 ? -75.423 -4.074 89.479 1.00 51.81 295 VAL A CA 1
ATOM 2337 C C . VAL A 1 295 ? -76.135 -2.726 89.397 1.00 51.81 295 VAL A C 1
ATOM 2339 O O . VAL A 1 295 ? -77.099 -2.479 90.123 1.00 51.81 295 VAL A O 1
ATOM 2342 N N . TYR A 1 296 ? -75.633 -1.825 88.555 1.00 55.12 296 TYR A N 1
ATOM 2343 C CA . TYR A 1 296 ? -76.370 -0.621 88.189 1.00 55.12 296 TYR A CA 1
ATOM 2344 C C . TYR A 1 296 ? -77.617 -1.049 87.400 1.00 55.12 296 TYR A C 1
ATOM 2346 O O . TYR A 1 296 ? -77.499 -1.670 86.349 1.00 55.12 296 TYR A O 1
ATOM 2354 N N . ASP A 1 297 ? -78.805 -0.753 87.936 1.00 48.38 297 ASP A N 1
ATOM 2355 C CA . ASP A 1 297 ? -80.089 -0.934 87.247 1.00 48.38 297 ASP A CA 1
ATOM 2356 C C . ASP A 1 297 ? -80.106 -0.074 85.968 1.00 48.38 297 ASP A C 1
ATOM 2358 O O . ASP A 1 297 ? -80.256 1.152 86.011 1.00 48.38 297 ASP A O 1
ATOM 2362 N N . ASP A 1 298 ? -79.927 -0.748 84.835 1.00 49.94 298 ASP A N 1
ATOM 2363 C CA . ASP A 1 298 ? -79.849 -0.237 83.463 1.00 49.94 298 ASP A CA 1
ATOM 2364 C C . ASP A 1 298 ? -81.234 0.168 82.911 1.00 49.94 298 ASP A C 1
ATOM 2366 O O . ASP A 1 298 ? -81.696 -0.317 81.883 1.00 49.94 298 ASP A O 1
ATOM 2370 N N . GLU A 1 299 ? -81.961 1.029 83.632 1.00 49.62 299 GLU A N 1
ATOM 2371 C CA . GLU A 1 299 ? -83.290 1.513 83.209 1.00 49.62 299 GLU A CA 1
ATOM 2372 C C . GLU A 1 299 ? -83.354 3.031 82.961 1.00 49.62 299 GLU A C 1
ATOM 2374 O O . GLU A 1 299 ? -84.444 3.609 82.895 1.00 49.62 299 GLU A O 1
ATOM 2379 N N . ARG A 1 300 ? -82.224 3.747 82.833 1.00 50.75 300 ARG A N 1
ATOM 2380 C CA . ARG A 1 300 ? -82.304 5.215 82.727 1.00 50.75 300 ARG A CA 1
ATOM 2381 C C . ARG A 1 300 ? -81.135 5.922 82.043 1.00 50.75 300 ARG A C 1
ATOM 2383 O O . ARG A 1 300 ? -80.486 6.730 82.694 1.00 50.75 300 ARG A O 1
ATOM 2390 N N . MET A 1 301 ? -80.954 5.737 80.736 1.00 45.50 301 MET A N 1
ATOM 2391 C CA . MET A 1 301 ? -80.370 6.771 79.858 1.00 45.50 301 MET A CA 1
ATOM 2392 C C . MET A 1 301 ? -80.889 6.659 78.416 1.00 45.50 301 MET A C 1
ATOM 2394 O O . MET A 1 301 ? -80.133 6.541 77.461 1.00 45.50 301 MET A O 1
ATOM 2398 N N . ASP A 1 302 ? -82.205 6.767 78.257 1.00 53.12 302 ASP A N 1
ATOM 2399 C CA . ASP A 1 302 ? -82.746 7.449 77.084 1.00 53.12 302 ASP A CA 1
ATOM 2400 C C . ASP A 1 302 ? -82.760 8.948 77.406 1.00 53.12 302 ASP A C 1
ATOM 2402 O O . ASP A 1 302 ? -83.230 9.310 78.488 1.00 53.12 302 ASP A O 1
ATOM 2406 N N . ILE A 1 303 ? -82.305 9.789 76.466 1.00 55.56 303 ILE A N 1
ATOM 2407 C CA . ILE A 1 303 ? -82.534 11.247 76.303 1.00 55.56 303 ILE A CA 1
ATOM 2408 C C . ILE A 1 303 ? -81.212 12.037 76.150 1.00 55.56 303 ILE A C 1
ATOM 2410 O O . ILE A 1 303 ? -80.437 12.151 77.095 1.00 55.56 303 ILE A O 1
ATOM 2414 N N . MET A 1 304 ? -81.092 12.688 74.977 1.00 50.91 304 MET A N 1
ATOM 2415 C CA . MET A 1 304 ? -80.114 13.713 74.533 1.00 50.91 304 MET A CA 1
ATOM 2416 C C . MET A 1 304 ? -78.832 13.129 73.895 1.00 50.91 304 MET A C 1
ATOM 2418 O O . MET A 1 304 ? -78.175 12.301 74.501 1.00 50.91 304 MET A O 1
ATOM 2422 N N . ASP A 1 305 ? -78.402 13.459 72.675 1.00 47.72 305 ASP A N 1
ATOM 2423 C CA . ASP A 1 305 ? -78.724 14.605 71.831 1.00 47.72 305 ASP A CA 1
ATOM 2424 C C . ASP A 1 305 ? -78.682 14.255 70.337 1.00 47.72 305 ASP A C 1
ATOM 2426 O O . ASP A 1 305 ? -77.742 13.686 69.788 1.00 47.72 305 ASP A O 1
ATOM 2430 N N . GLU A 1 306 ? -79.764 14.673 69.701 1.00 58.72 306 GLU A N 1
ATOM 2431 C CA . GLU A 1 306 ? -79.919 15.007 68.298 1.00 58.72 306 GLU A CA 1
ATOM 2432 C C . GLU A 1 306 ? -79.038 16.244 67.997 1.00 58.72 306 GLU A C 1
ATOM 2434 O O . GLU A 1 306 ? -78.987 17.166 68.805 1.00 58.72 306 GLU A O 1
ATOM 2439 N N . GLN A 1 307 ? -78.450 16.312 66.794 1.00 57.41 307 GLN A N 1
ATOM 2440 C CA . GLN A 1 307 ? -77.846 17.503 66.152 1.00 57.41 307 GLN A CA 1
ATOM 2441 C C . GLN A 1 307 ? -76.348 17.781 66.401 1.00 57.41 307 GLN A C 1
ATOM 2443 O O . GLN A 1 307 ? -75.970 18.617 67.215 1.00 57.41 307 GLN A O 1
ATOM 2448 N N . TYR A 1 308 ? -75.498 17.249 65.513 1.00 47.69 308 TYR A N 1
ATOM 2449 C CA . TYR A 1 308 ? -74.408 18.057 64.953 1.00 47.69 308 TYR A CA 1
ATOM 2450 C C . TYR A 1 308 ? -74.150 17.689 63.487 1.00 47.69 308 TYR A C 1
ATOM 2452 O O . TYR A 1 308 ? -73.345 16.831 63.140 1.00 47.69 308 TYR A O 1
ATOM 2460 N N . THR A 1 309 ? -74.904 18.347 62.611 1.00 57.50 309 THR A N 1
ATOM 2461 C CA . THR A 1 309 ? -74.570 18.530 61.199 1.00 57.50 309 THR A CA 1
ATOM 2462 C C . THR A 1 309 ? -73.435 19.548 61.117 1.00 57.50 309 THR A C 1
ATOM 2464 O O . THR A 1 309 ? -73.643 20.715 61.447 1.00 57.50 309 THR A O 1
ATOM 2467 N N . GLY A 1 310 ? -72.248 19.126 60.695 1.00 45.94 310 GLY A N 1
ATOM 2468 C CA . GLY A 1 310 ? -71.101 20.012 60.517 1.00 45.94 310 GLY A CA 1
ATOM 2469 C C . GLY A 1 310 ? -70.254 19.555 59.343 1.00 45.94 310 GLY A C 1
ATOM 2470 O O . GLY A 1 310 ? -69.353 18.743 59.506 1.00 45.94 310 GLY A O 1
ATOM 2471 N N . GLU A 1 311 ? -70.597 20.064 58.162 1.00 52.81 311 GLU A N 1
ATOM 2472 C CA . GLU A 1 311 ? -69.772 20.039 56.959 1.00 52.81 311 GLU A CA 1
ATOM 2473 C C . GLU A 1 311 ? -68.375 20.605 57.256 1.00 52.81 311 GLU A C 1
ATOM 2475 O O . GLU A 1 311 ? -68.243 21.721 57.756 1.00 52.81 311 GLU A O 1
ATOM 2480 N N . ALA A 1 312 ? -67.333 19.866 56.888 1.00 51.31 312 ALA A N 1
ATOM 2481 C CA . ALA A 1 312 ? -66.016 20.426 56.611 1.00 51.31 312 ALA A CA 1
ATOM 2482 C C . ALA A 1 312 ? -65.366 19.575 55.516 1.00 51.31 312 ALA A C 1
ATOM 2484 O O . ALA A 1 312 ? -64.564 18.678 55.761 1.00 51.31 312 ALA A O 1
ATOM 2485 N N . PHE A 1 313 ? -65.808 19.842 54.290 1.00 47.00 313 PHE A N 1
ATOM 2486 C CA . PHE A 1 313 ? -65.137 19.469 53.055 1.00 47.00 313 PHE A CA 1
ATOM 2487 C C . PHE A 1 313 ? -63.786 20.198 53.060 1.00 47.00 313 PHE A C 1
ATOM 2489 O O . PHE A 1 313 ? -63.725 21.408 52.852 1.00 47.00 313 PHE A O 1
ATOM 2496 N N . MET A 1 314 ? -62.719 19.499 53.443 1.00 49.97 314 MET A N 1
ATOM 2497 C CA . MET A 1 314 ? -61.372 20.055 53.434 1.00 49.97 314 MET A CA 1
ATOM 2498 C C . MET A 1 314 ? -60.834 19.886 52.013 1.00 49.97 314 MET A C 1
ATOM 2500 O O . MET A 1 314 ? -60.393 18.803 51.633 1.00 49.97 314 MET A O 1
ATOM 2504 N N . ASP A 1 315 ? -60.955 20.948 51.217 1.00 46.12 315 ASP A N 1
ATOM 2505 C CA . ASP A 1 315 ? -60.296 21.070 49.920 1.00 46.12 315 ASP A CA 1
ATOM 2506 C C . ASP A 1 315 ? -58.787 20.890 50.120 1.00 46.12 315 ASP A C 1
ATOM 2508 O O . ASP A 1 315 ? -58.091 21.762 50.649 1.00 46.12 315 ASP A O 1
ATOM 2512 N N . VAL A 1 316 ? -58.277 19.733 49.699 1.00 51.25 316 VAL A N 1
ATOM 2513 C CA . VAL A 1 316 ? -56.847 19.515 49.507 1.00 51.25 316 VAL A CA 1
ATOM 2514 C C . VAL A 1 316 ? -56.451 20.347 48.294 1.00 51.25 316 VAL A C 1
ATOM 2516 O O . VAL A 1 316 ? -56.632 19.943 47.147 1.00 51.25 316 VAL A O 1
ATOM 2519 N N . TYR A 1 317 ? -55.938 21.545 48.565 1.00 49.38 317 TYR A N 1
ATOM 2520 C CA . TYR A 1 317 ? -55.149 22.316 47.617 1.00 49.38 317 TYR A CA 1
ATOM 2521 C C . TYR A 1 317 ? -53.924 21.473 47.230 1.00 49.38 317 TYR A C 1
ATOM 2523 O O . TYR A 1 317 ? -52.902 21.478 47.916 1.00 49.38 317 TYR A O 1
ATOM 2531 N N . LEU A 1 318 ? -54.038 20.740 46.122 1.00 48.81 318 LEU A N 1
ATOM 2532 C CA . LEU A 1 318 ? -52.894 20.375 45.298 1.00 48.81 318 LEU A CA 1
ATOM 2533 C C . LEU A 1 318 ? -52.353 21.686 44.728 1.00 48.81 318 LEU A C 1
ATOM 2535 O O . LEU A 1 318 ? -52.793 22.173 43.690 1.00 48.81 318 LEU A O 1
ATOM 2539 N N . SER A 1 319 ? -51.457 22.317 45.479 1.00 49.94 319 SER A N 1
ATOM 2540 C CA . SER A 1 319 ? -50.590 23.344 44.929 1.00 49.94 319 SER A CA 1
ATOM 2541 C C . SER A 1 319 ? -49.653 22.640 43.955 1.00 49.94 319 SER A C 1
ATOM 2543 O O . SER A 1 319 ? -48.631 22.093 44.367 1.00 49.94 319 SER A O 1
ATOM 2545 N N . ASP A 1 320 ? -50.031 22.638 42.677 1.00 44.56 320 ASP A N 1
ATOM 2546 C CA . ASP A 1 320 ? -49.103 22.499 41.561 1.00 44.56 320 ASP A CA 1
ATOM 2547 C C . ASP A 1 320 ? -48.049 23.598 41.713 1.00 44.56 320 ASP A C 1
ATOM 2549 O O . ASP A 1 320 ? -48.206 24.737 41.271 1.00 44.56 320 ASP A O 1
ATOM 2553 N N . SER A 1 321 ? -46.976 23.265 42.423 1.00 46.31 321 SER A N 1
ATOM 2554 C CA . SER A 1 321 ? -45.747 24.034 42.430 1.00 46.31 321 SER A CA 1
ATOM 2555 C C . SER A 1 321 ? -45.043 23.715 41.115 1.00 46.31 321 SER A C 1
ATOM 2557 O O . SER A 1 321 ? -44.098 22.930 41.077 1.00 46.31 321 SER A O 1
ATOM 2559 N N . SER A 1 322 ? -45.551 24.293 40.021 1.00 50.31 322 SER A N 1
ATOM 2560 C CA . SER A 1 322 ? -44.807 24.419 38.775 1.00 50.31 322 SER A CA 1
ATOM 2561 C C . SER A 1 322 ? -43.653 25.382 39.041 1.00 50.31 322 SER A C 1
ATOM 2563 O O . SER A 1 322 ? -43.763 26.598 38.884 1.00 50.31 322 SER A O 1
ATOM 2565 N N . SER A 1 323 ? -42.533 24.848 39.519 1.00 52.44 323 SER A N 1
ATOM 2566 C CA . SER A 1 323 ? -41.262 25.512 39.287 1.00 52.44 323 SER A CA 1
ATOM 2567 C C . SER A 1 323 ? -40.950 25.320 37.809 1.00 52.44 323 SER A C 1
ATOM 2569 O O . SER A 1 323 ? -40.360 24.313 37.418 1.00 52.44 323 SER A O 1
ATOM 2571 N N . ASP A 1 324 ? -41.414 26.278 37.009 1.00 54.09 324 ASP A N 1
ATOM 2572 C CA . ASP A 1 324 ? -40.763 26.673 35.768 1.00 54.09 324 ASP A CA 1
ATOM 2573 C C . ASP A 1 324 ? -39.286 26.918 36.101 1.00 54.09 324 ASP A C 1
ATOM 2575 O O . ASP A 1 324 ? -38.893 27.967 36.614 1.00 54.09 324 ASP A O 1
ATOM 2579 N N . VAL A 1 325 ? -38.479 25.878 35.923 1.00 50.72 325 VAL A N 1
ATOM 2580 C CA . VAL A 1 325 ? -37.042 26.021 35.766 1.00 50.72 325 VAL A CA 1
ATOM 2581 C C . VAL A 1 325 ? -36.861 26.212 34.274 1.00 50.72 325 VAL A C 1
ATOM 2583 O O . VAL A 1 325 ? -36.933 25.253 33.507 1.00 50.72 325 VAL A O 1
ATOM 2586 N N . ASP A 1 326 ? -36.684 27.473 33.887 1.00 56.16 326 ASP A N 1
ATOM 2587 C CA . ASP A 1 326 ? -36.125 27.880 32.604 1.00 56.16 326 ASP A CA 1
ATOM 2588 C C . ASP A 1 326 ? -34.722 27.265 32.483 1.00 56.16 326 ASP A C 1
ATOM 2590 O O . ASP A 1 326 ? -33.707 27.885 32.798 1.00 56.16 326 ASP A O 1
ATOM 2594 N N . TYR A 1 327 ? -34.664 25.990 32.106 1.00 54.34 327 TYR A N 1
ATOM 2595 C CA . TYR A 1 327 ? -33.444 25.367 31.630 1.00 54.34 327 TYR A CA 1
ATOM 2596 C C . TYR A 1 327 ? -33.342 25.726 30.152 1.00 54.34 327 TYR A C 1
ATOM 2598 O O . TYR A 1 327 ? -33.893 25.035 29.296 1.00 54.34 327 TYR A O 1
ATOM 2606 N N . GLU A 1 328 ? -32.708 26.863 29.864 1.00 61.19 328 GLU A N 1
ATOM 2607 C CA . GLU A 1 328 ? -32.160 27.117 28.537 1.00 61.19 328 GLU A CA 1
ATOM 2608 C C . GLU A 1 328 ? -31.026 26.10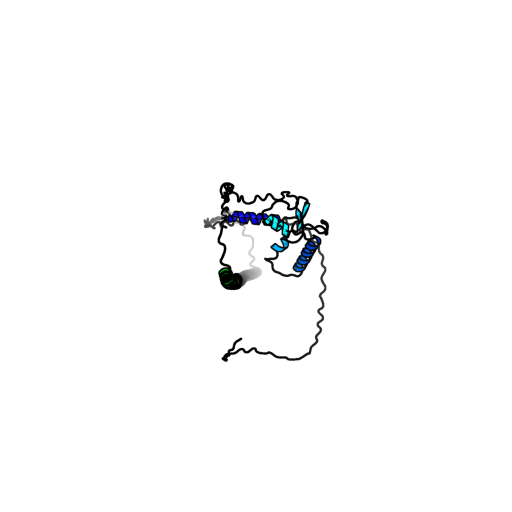0 28.329 1.00 61.19 328 GLU A C 1
ATOM 2610 O O . GLU A 1 328 ? -30.051 26.125 29.084 1.00 61.19 328 GLU A O 1
ATOM 2615 N N . PRO A 1 329 ? -31.138 25.156 27.378 1.00 57.50 329 PRO A N 1
ATOM 2616 C CA . PRO A 1 329 ? -29.986 24.367 26.991 1.00 57.50 329 PRO A CA 1
ATOM 2617 C C . PRO A 1 329 ? -29.040 25.303 26.238 1.00 57.50 329 PRO A C 1
ATOM 2619 O O . PRO A 1 329 ? -29.293 25.653 25.085 1.00 57.50 329 PRO A O 1
ATOM 2622 N N . ASP A 1 330 ? -27.977 25.728 26.917 1.00 45.12 330 ASP A N 1
ATOM 2623 C CA . ASP A 1 330 ? -26.815 26.335 26.283 1.00 45.12 330 ASP A CA 1
ATOM 2624 C C . ASP A 1 330 ? -26.340 25.417 25.148 1.00 45.12 330 ASP A C 1
ATOM 2626 O O . ASP A 1 330 ? -25.961 24.266 25.373 1.00 45.12 330 ASP A O 1
ATOM 2630 N N . ASP A 1 331 ? -26.428 25.943 23.926 1.00 51.59 331 ASP A N 1
ATOM 2631 C CA . ASP A 1 331 ? -25.498 25.754 22.816 1.00 51.59 331 ASP A CA 1
ATOM 2632 C C . ASP A 1 331 ? -24.676 24.453 22.847 1.00 51.59 331 ASP A C 1
ATOM 2634 O O . ASP A 1 331 ? -23.451 24.461 22.995 1.00 51.59 331 ASP A O 1
ATOM 2638 N N . TYR A 1 332 ? -25.331 23.315 22.597 1.00 50.28 332 TYR A N 1
ATOM 2639 C CA . TYR A 1 332 ? -24.608 22.195 22.008 1.00 50.28 332 TYR A CA 1
ATOM 2640 C C . TYR A 1 332 ? -24.302 22.565 20.564 1.00 50.28 332 TYR A C 1
ATOM 2642 O O . TYR A 1 332 ? -25.172 22.571 19.691 1.00 50.28 332 TYR A O 1
ATOM 2650 N N . ALA A 1 333 ? -23.039 22.928 20.360 1.00 52.00 333 ALA A N 1
ATOM 2651 C CA . ALA A 1 333 ? -22.410 23.065 19.068 1.00 52.00 333 ALA A CA 1
ATOM 2652 C C . ALA A 1 333 ? -22.856 21.918 18.153 1.00 52.00 333 ALA A C 1
ATOM 2654 O O . ALA A 1 333 ? -22.611 20.742 18.428 1.00 52.00 333 ALA A O 1
ATOM 2655 N N . VAL A 1 334 ? -23.517 22.298 17.063 1.00 49.22 334 VAL A N 1
ATOM 2656 C CA . VAL A 1 334 ? -23.691 21.470 15.878 1.00 49.22 334 VAL A CA 1
ATOM 2657 C C . VAL A 1 334 ? -22.284 21.155 15.382 1.00 49.22 334 VAL A C 1
ATOM 2659 O O . VAL A 1 334 ? -21.635 21.975 14.737 1.00 49.22 334 VAL A O 1
ATOM 2662 N N . LEU A 1 335 ? -21.767 19.998 15.786 1.00 48.69 335 LEU A N 1
ATOM 2663 C CA . LEU A 1 335 ? -20.693 19.350 15.062 1.00 48.69 335 LEU A CA 1
ATOM 2664 C C . LEU A 1 335 ? -21.341 18.813 13.791 1.00 48.69 335 LEU A C 1
ATOM 2666 O O . LEU A 1 335 ? -22.088 17.838 13.836 1.00 48.69 335 LEU A O 1
ATOM 2670 N N . ASP A 1 336 ? -21.094 19.509 12.686 1.00 46.94 336 ASP A N 1
ATOM 2671 C CA . ASP A 1 336 ? -21.297 18.992 11.339 1.00 46.94 336 ASP A CA 1
ATOM 2672 C C . ASP A 1 336 ? -20.403 17.751 11.180 1.00 46.94 336 ASP A C 1
ATOM 2674 O O . ASP A 1 336 ? -19.236 17.840 10.800 1.00 46.94 336 ASP A O 1
ATOM 2678 N N . SER A 1 337 ? -20.926 16.583 11.547 1.00 46.47 337 SER A N 1
ATOM 2679 C CA . SER A 1 337 ? -20.402 15.297 11.107 1.00 46.47 337 SER A CA 1
ATOM 2680 C C . SER A 1 337 ? -21.275 14.804 9.964 1.00 46.47 337 SER A C 1
ATOM 2682 O O . SER A 1 337 ? -22.208 14.019 10.135 1.00 46.47 337 SER A O 1
ATOM 2684 N N . ASP A 1 338 ? -20.937 15.285 8.770 1.00 45.88 338 ASP A N 1
ATOM 2685 C CA . ASP A 1 338 ? -21.251 14.619 7.511 1.00 45.88 338 ASP A CA 1
ATOM 2686 C C . ASP A 1 338 ? -20.531 13.257 7.494 1.00 45.88 338 ASP A C 1
ATOM 2688 O O . ASP A 1 338 ? -19.499 13.068 6.854 1.00 45.88 338 ASP A O 1
ATOM 2692 N N . THR A 1 339 ? -21.059 12.299 8.253 1.00 52.00 339 THR A N 1
ATOM 2693 C CA . THR A 1 339 ? -20.737 10.881 8.114 1.00 52.00 339 THR A CA 1
ATOM 2694 C C . THR A 1 339 ? -21.892 10.258 7.350 1.00 52.00 339 THR A C 1
ATOM 2696 O O . THR A 1 339 ? -22.860 9.762 7.931 1.00 52.00 339 THR A O 1
ATOM 2699 N N . GLU A 1 340 ? -21.809 10.326 6.024 1.00 52.91 340 GLU A N 1
ATOM 2700 C CA . GLU A 1 340 ? -22.687 9.593 5.118 1.00 52.91 340 GLU A CA 1
ATOM 2701 C C . GLU A 1 340 ? -22.449 8.084 5.297 1.00 52.91 340 GLU A C 1
ATOM 2703 O O . GLU A 1 340 ? -21.672 7.449 4.591 1.00 52.91 340 GLU A O 1
ATOM 2708 N N . MET A 1 341 ? -23.114 7.498 6.293 1.00 47.53 341 MET A N 1
ATOM 2709 C CA . MET A 1 341 ? -23.292 6.055 6.422 1.00 47.53 341 MET A CA 1
ATOM 2710 C C . MET A 1 341 ? -24.290 5.612 5.349 1.00 47.53 341 MET A C 1
ATOM 2712 O O . MET A 1 341 ? -25.508 5.665 5.548 1.00 47.53 341 MET A O 1
ATOM 2716 N N . SER A 1 342 ? -23.775 5.185 4.194 1.00 49.84 342 SER A N 1
ATOM 2717 C CA . SER A 1 342 ? -24.563 4.470 3.192 1.00 49.84 342 SER A CA 1
ATOM 2718 C C . SER A 1 342 ? -25.062 3.158 3.802 1.00 49.84 342 SER A C 1
ATOM 2720 O O . SER A 1 342 ? -24.303 2.212 4.014 1.00 49.84 342 SER A O 1
ATOM 2722 N N . SER A 1 343 ? -26.350 3.123 4.119 1.00 55.19 343 SER A N 1
ATOM 2723 C CA . SER A 1 343 ? -27.063 1.939 4.578 1.00 55.19 343 SER A CA 1
ATOM 2724 C C . SER A 1 343 ? -27.697 1.262 3.372 1.00 55.19 343 SER A C 1
ATOM 2726 O O . SER A 1 343 ? -28.783 1.645 2.973 1.00 55.19 343 SER A O 1
ATOM 2728 N N . ASP A 1 344 ? -27.010 0.267 2.810 1.00 51.19 344 ASP A N 1
ATOM 2729 C CA . ASP A 1 344 ? -27.573 -0.702 1.859 1.00 51.19 344 ASP A CA 1
ATOM 2730 C C . ASP A 1 344 ? -26.769 -2.016 1.933 1.00 51.19 344 ASP A C 1
ATOM 2732 O O . ASP A 1 344 ? -26.092 -2.423 0.991 1.00 51.19 344 ASP A O 1
ATOM 2736 N N . ILE A 1 345 ? -26.814 -2.692 3.085 1.00 50.41 345 ILE A N 1
ATOM 2737 C CA . ILE A 1 345 ? -26.427 -4.108 3.172 1.00 50.41 345 ILE A CA 1
ATOM 2738 C C . ILE A 1 345 ? -27.671 -4.893 3.573 1.00 50.41 345 ILE A C 1
ATOM 2740 O O . ILE A 1 345 ? -28.033 -4.998 4.745 1.00 50.41 345 ILE A O 1
ATOM 2744 N N . ASP A 1 346 ? -28.344 -5.408 2.548 1.00 54.38 346 ASP A N 1
ATOM 2745 C CA . ASP A 1 346 ? -29.444 -6.355 2.649 1.00 54.38 346 ASP A CA 1
ATOM 2746 C C . ASP A 1 346 ? -29.015 -7.598 3.443 1.00 54.38 346 ASP A C 1
ATOM 2748 O O . ASP A 1 346 ? -28.180 -8.401 3.017 1.00 54.38 346 ASP A O 1
ATOM 2752 N N . HIS A 1 347 ? -29.647 -7.795 4.599 1.00 47.22 347 HIS A N 1
ATOM 2753 C CA . HIS A 1 347 ? -29.611 -9.047 5.341 1.00 47.22 347 HIS A CA 1
ATOM 2754 C C . HIS A 1 347 ? -30.390 -10.134 4.589 1.00 47.22 347 HIS A C 1
ATOM 2756 O O . HIS A 1 347 ? -31.569 -10.370 4.847 1.00 47.22 347 HIS A O 1
ATOM 2762 N N . SER A 1 348 ? -29.700 -10.855 3.708 1.00 47.72 348 SER A N 1
ATOM 2763 C CA . SER A 1 348 ? -30.116 -12.189 3.263 1.00 47.72 348 SER A CA 1
ATOM 2764 C C . SER A 1 348 ? -29.421 -13.242 4.127 1.00 47.72 348 SER A C 1
ATOM 2766 O O . SER A 1 348 ? -28.480 -13.905 3.701 1.00 47.72 348 SER A O 1
ATOM 2768 N N . ILE A 1 349 ? -29.856 -13.358 5.385 1.00 46.03 349 ILE A N 1
ATOM 2769 C CA . ILE A 1 349 ? -29.523 -14.501 6.242 1.00 46.03 349 ILE A CA 1
ATOM 2770 C C . ILE A 1 349 ? -30.444 -15.641 5.803 1.00 46.03 349 ILE A C 1
ATOM 2772 O O . ILE A 1 349 ? -31.576 -15.755 6.271 1.00 46.03 349 ILE A O 1
ATOM 2776 N N . GLU A 1 350 ? -29.979 -16.451 4.854 1.00 53.16 350 GLU A N 1
ATOM 2777 C CA . GLU A 1 350 ? -30.557 -17.770 4.623 1.00 53.16 350 GLU A CA 1
ATOM 2778 C C . GLU A 1 350 ? -30.122 -18.715 5.751 1.00 53.16 350 GLU A C 1
ATOM 2780 O O . GLU A 1 350 ? -28.957 -18.771 6.150 1.00 53.16 350 GLU A O 1
ATOM 2785 N N . GLU A 1 351 ? -31.111 -19.430 6.281 1.00 55.50 351 GLU A N 1
ATOM 2786 C CA . GLU A 1 351 ? -31.008 -20.489 7.277 1.00 55.50 351 GLU A CA 1
ATOM 2787 C C . GLU A 1 351 ? -29.924 -21.518 6.909 1.00 55.50 351 GLU A C 1
ATOM 2789 O O . GLU A 1 351 ? -30.150 -22.425 6.108 1.00 55.50 351 GLU A O 1
ATOM 2794 N N . LEU A 1 352 ? -28.754 -21.437 7.547 1.00 48.78 352 LEU A N 1
ATOM 2795 C CA . LEU A 1 352 ? -27.823 -22.563 7.619 1.00 48.78 352 LEU A CA 1
ATOM 2796 C C . LEU A 1 352 ? -28.192 -23.432 8.821 1.00 48.78 352 LEU A C 1
ATOM 2798 O O . LEU A 1 352 ? -27.749 -23.225 9.952 1.00 48.78 352 LEU A O 1
ATOM 2802 N N . GLU A 1 353 ? -29.054 -24.406 8.539 1.00 54.78 353 GLU A N 1
ATOM 2803 C CA . GLU A 1 353 ? -29.385 -25.507 9.432 1.00 54.78 353 GLU A CA 1
ATOM 2804 C C . GLU A 1 353 ? -28.133 -26.301 9.852 1.00 54.78 353 GLU A C 1
ATOM 2806 O O . GLU A 1 353 ? -27.185 -26.525 9.098 1.00 54.78 353 GLU A O 1
ATOM 2811 N N . CYS A 1 354 ? -28.183 -26.741 11.105 1.00 52.09 354 CYS A N 1
ATOM 2812 C CA . CYS A 1 354 ? -27.172 -27.439 11.880 1.00 52.09 354 CYS A CA 1
ATOM 2813 C C . CYS A 1 354 ? -26.458 -28.601 11.166 1.00 52.09 354 CYS A C 1
ATOM 2815 O O . CYS A 1 354 ? -27.086 -29.551 10.692 1.00 52.09 354 CYS A O 1
ATOM 2817 N N . LEU A 1 355 ? -25.126 -28.631 11.278 1.00 46.88 355 LEU A N 1
ATOM 2818 C CA . LEU A 1 355 ? -24.330 -29.851 11.123 1.00 46.88 355 LEU A CA 1
ATOM 2819 C C . LEU A 1 355 ? -23.239 -29.912 12.200 1.00 46.88 355 LEU A C 1
ATOM 2821 O O . LEU A 1 355 ? -22.059 -29.675 11.957 1.00 46.88 355 LEU A O 1
ATOM 2825 N N . ASP A 1 356 ? -23.665 -30.283 13.408 1.00 51.34 356 ASP A N 1
ATOM 2826 C CA . ASP A 1 356 ? -22.790 -30.782 14.467 1.00 51.34 356 ASP A CA 1
ATOM 2827 C C . ASP A 1 356 ? -22.050 -32.036 13.978 1.00 51.34 356 ASP A C 1
ATOM 2829 O O . ASP A 1 356 ? -22.579 -33.154 13.989 1.00 51.34 356 ASP A O 1
ATOM 2833 N N . LYS A 1 357 ? -20.795 -31.868 13.563 1.00 50.47 357 LYS A N 1
ATOM 2834 C CA . LYS A 1 357 ? -19.814 -32.954 13.505 1.00 50.47 357 LYS A CA 1
ATOM 2835 C C . LYS A 1 357 ? -18.515 -32.490 14.147 1.00 50.47 357 LYS A C 1
ATOM 2837 O O . LYS A 1 357 ? -17.661 -31.889 13.507 1.00 50.47 357 LYS A O 1
ATOM 2842 N N . TYR A 1 358 ? -18.400 -32.814 15.431 1.00 55.03 358 TYR A N 1
ATOM 2843 C CA . TYR A 1 358 ? -17.161 -32.828 16.200 1.00 55.03 358 TYR A CA 1
ATOM 2844 C C . TYR A 1 358 ? -16.005 -33.450 15.396 1.00 55.03 358 TYR A C 1
ATOM 2846 O O . TYR A 1 358 ? -16.137 -34.598 14.961 1.00 55.03 358 TYR A O 1
ATOM 2854 N N . PRO A 1 359 ? -14.855 -32.773 15.248 1.00 57.03 359 PRO A N 1
ATOM 2855 C CA . PRO A 1 359 ? -13.608 -33.463 14.978 1.00 57.03 359 PRO A CA 1
ATOM 2856 C C . PRO A 1 359 ? -13.084 -34.095 16.278 1.00 57.03 359 PRO A C 1
ATOM 2858 O O . PRO A 1 359 ? -12.994 -33.448 17.322 1.00 57.03 359 PRO A O 1
ATOM 2861 N N . ASP A 1 360 ? -12.773 -35.389 16.201 1.00 53.34 360 ASP A N 1
ATOM 2862 C CA . ASP A 1 360 ? -12.168 -36.186 17.268 1.00 53.34 360 ASP A CA 1
ATOM 2863 C C . ASP A 1 360 ? -10.896 -35.526 17.847 1.00 53.34 360 ASP A C 1
ATOM 2865 O O . ASP A 1 360 ? -10.100 -34.947 17.100 1.00 53.34 360 ASP A O 1
ATOM 2869 N N . PRO A 1 361 ? -10.622 -35.666 19.158 1.00 57.84 361 PRO A N 1
ATOM 2870 C CA . PRO A 1 361 ? -9.368 -35.208 19.737 1.00 57.84 361 PRO A CA 1
ATOM 2871 C C . PRO A 1 361 ? -8.208 -36.070 19.223 1.00 57.84 361 PRO A C 1
ATOM 2873 O O . PRO A 1 361 ? -8.117 -37.268 19.504 1.00 57.84 361 PRO A O 1
ATOM 2876 N N . ILE A 1 362 ? -7.285 -35.441 18.495 1.00 47.22 362 ILE A N 1
ATOM 2877 C CA . ILE A 1 362 ? -6.013 -36.044 18.096 1.00 47.22 362 ILE A CA 1
ATOM 2878 C C . ILE A 1 362 ? -5.225 -36.377 19.367 1.00 47.22 362 ILE A C 1
ATOM 2880 O O . ILE A 1 362 ? -4.691 -35.510 20.059 1.00 47.22 362 ILE A O 1
ATOM 2884 N N . ALA A 1 363 ? -5.156 -37.670 19.675 1.00 45.31 363 ALA A N 1
ATOM 2885 C CA . ALA A 1 363 ? -4.309 -38.222 20.715 1.00 45.31 363 ALA A CA 1
ATOM 2886 C C . ALA A 1 363 ? -2.831 -38.043 20.332 1.00 45.31 363 ALA A C 1
ATOM 2888 O O . ALA A 1 363 ? -2.257 -38.844 19.591 1.00 45.31 363 ALA A O 1
ATOM 2889 N N . ILE A 1 364 ? -2.190 -37.002 20.865 1.00 45.62 364 ILE A N 1
ATOM 2890 C CA . ILE A 1 364 ? -0.734 -36.858 20.822 1.00 45.62 364 ILE A CA 1
ATOM 2891 C C . ILE A 1 364 ? -0.149 -37.871 21.812 1.00 45.62 364 ILE A C 1
ATOM 2893 O O . ILE A 1 364 ? -0.049 -37.635 23.016 1.00 45.62 364 ILE A O 1
ATOM 2897 N N . HIS A 1 365 ? 0.217 -39.046 21.303 1.00 47.72 365 HIS A N 1
ATOM 2898 C CA . HIS A 1 365 ? 1.008 -40.009 22.054 1.00 47.72 365 HIS A CA 1
ATOM 2899 C C . HIS A 1 365 ? 2.395 -39.427 22.336 1.00 47.72 365 HIS A C 1
ATOM 2901 O O . HIS A 1 365 ? 3.292 -39.458 21.495 1.00 47.72 365 HIS A O 1
ATOM 2907 N N . GLY A 1 366 ? 2.578 -38.960 23.570 1.00 44.50 366 GLY A N 1
ATOM 2908 C CA . GLY A 1 366 ? 3.886 -38.727 24.156 1.00 44.50 366 GLY A CA 1
ATOM 2909 C C . GLY A 1 366 ? 4.712 -40.012 24.141 1.00 44.50 366 GLY A C 1
ATOM 2910 O O . GLY A 1 366 ? 4.436 -40.964 24.873 1.00 44.50 366 GLY A O 1
ATOM 2911 N N . ARG A 1 367 ? 5.763 -40.027 23.321 1.00 46.53 367 ARG A N 1
ATOM 2912 C CA . ARG A 1 367 ? 6.903 -40.920 23.508 1.00 46.53 367 ARG A CA 1
ATOM 2913 C C . ARG A 1 367 ? 8.069 -40.114 24.048 1.00 46.53 367 ARG A C 1
ATOM 2915 O O . ARG A 1 367 ? 8.841 -39.508 23.319 1.00 46.53 367 ARG A O 1
ATOM 2922 N N . SER A 1 368 ? 8.149 -40.165 25.371 1.00 49.06 368 SER A N 1
ATOM 2923 C CA . SER A 1 368 ? 9.386 -40.115 26.134 1.00 49.06 368 SER A CA 1
ATOM 2924 C C . SER A 1 368 ? 10.466 -40.968 25.455 1.00 49.06 368 SER A C 1
ATOM 2926 O O . SER A 1 368 ? 10.284 -42.170 25.262 1.00 49.06 368 SER A O 1
ATOM 2928 N N . SER A 1 369 ? 11.588 -40.343 25.110 1.00 48.38 369 SER A N 1
ATOM 2929 C CA . SER A 1 369 ? 12.890 -41.003 25.116 1.00 48.38 369 SER A CA 1
ATOM 2930 C C . SER A 1 369 ? 13.913 -39.982 25.581 1.00 48.38 369 SER A C 1
ATOM 2932 O O . SER A 1 369 ? 14.278 -39.057 24.861 1.00 48.38 369 SER A O 1
ATOM 2934 N N . SER A 1 370 ? 14.309 -40.146 26.835 1.00 59.50 370 SER A N 1
ATOM 2935 C CA . SER A 1 370 ? 15.497 -39.550 27.414 1.00 59.50 370 SER A CA 1
ATOM 2936 C C . SER A 1 370 ? 16.762 -40.039 26.702 1.00 59.50 370 SER A C 1
ATOM 2938 O O . SER A 1 370 ? 16.760 -41.069 26.027 1.00 59.50 370 SER A O 1
ATOM 2940 N N . ASP A 1 371 ? 17.838 -39.299 26.962 1.00 49.06 371 ASP A N 1
ATOM 2941 C CA . ASP A 1 371 ? 19.242 -39.680 26.812 1.00 49.06 371 ASP A CA 1
ATOM 2942 C C . ASP A 1 371 ? 19.837 -39.657 25.400 1.00 49.06 371 ASP A C 1
ATOM 2944 O O . ASP A 1 371 ? 19.922 -40.670 24.713 1.00 49.06 371 ASP A O 1
ATOM 2948 N N . SER A 1 372 ? 20.456 -38.522 25.058 1.00 47.38 372 SER A N 1
ATOM 2949 C CA . SER A 1 372 ? 21.884 -38.583 24.736 1.00 47.38 372 SER A CA 1
ATOM 2950 C C . SER A 1 372 ? 22.589 -37.250 24.997 1.00 47.38 372 SER A C 1
ATOM 2952 O O . SER A 1 372 ? 22.410 -36.258 24.29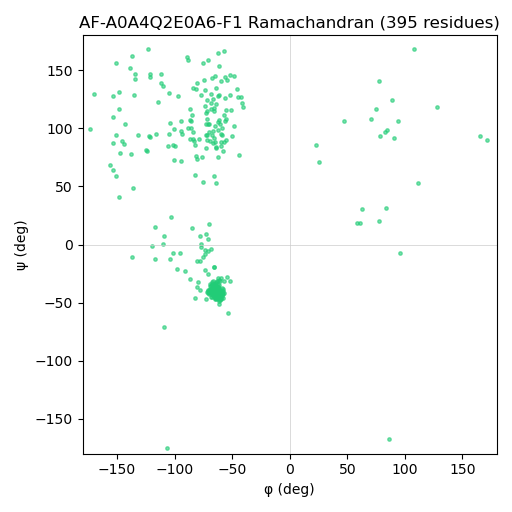8 1.00 47.38 372 SER A O 1
ATOM 2954 N N . LEU A 1 373 ? 23.420 -37.276 26.036 1.00 51.00 373 LEU A N 1
ATOM 2955 C CA . LEU A 1 373 ? 24.510 -36.347 26.308 1.00 51.00 373 LEU A CA 1
ATOM 2956 C C . LEU A 1 373 ? 25.477 -36.261 25.116 1.00 51.00 373 LEU A C 1
ATOM 2958 O O . LEU A 1 373 ? 25.787 -37.297 24.529 1.00 51.00 373 LEU A O 1
ATOM 2962 N N . LEU A 1 374 ? 25.974 -35.048 24.845 1.00 47.69 374 LEU A N 1
ATOM 2963 C CA . LEU A 1 374 ? 27.341 -34.639 24.449 1.00 47.69 374 LEU A CA 1
ATOM 2964 C C . LEU A 1 374 ? 27.222 -33.196 23.908 1.00 47.69 374 LEU A C 1
ATOM 2966 O O . LEU A 1 374 ? 26.717 -32.975 22.819 1.00 47.69 374 LEU A O 1
ATOM 2970 N N . ALA A 1 375 ? 27.421 -32.167 24.735 1.00 50.31 375 ALA A N 1
ATOM 2971 C CA . ALA A 1 375 ? 28.714 -31.498 24.908 1.00 50.31 375 ALA A CA 1
ATOM 2972 C C . ALA A 1 375 ? 29.397 -31.168 23.571 1.00 50.31 375 ALA A C 1
ATOM 2974 O O . ALA A 1 375 ? 29.943 -32.077 22.962 1.00 50.31 375 ALA A O 1
ATOM 2975 N N . LEU A 1 376 ? 29.400 -29.888 23.179 1.00 43.72 376 LEU A N 1
ATOM 2976 C CA . LEU A 1 376 ? 30.491 -29.175 22.489 1.00 43.72 376 LEU A CA 1
ATOM 2977 C C . LEU A 1 376 ? 30.090 -27.684 22.403 1.00 43.72 376 LEU A C 1
ATOM 2979 O O . LEU A 1 376 ? 29.127 -27.331 21.739 1.00 43.72 376 LEU A O 1
ATOM 2983 N N . VAL A 1 377 ? 30.636 -26.875 23.314 1.00 45.78 377 VAL A N 1
ATOM 2984 C CA . VAL A 1 377 ? 31.580 -25.775 23.023 1.00 45.78 377 VAL A CA 1
ATOM 2985 C C . VAL A 1 377 ? 30.877 -24.487 22.588 1.00 45.78 377 VAL A C 1
ATOM 2987 O O . VAL A 1 377 ? 30.530 -24.274 21.434 1.00 45.78 377 VAL A O 1
ATOM 2990 N N . THR A 1 378 ? 30.702 -23.621 23.581 1.00 50.09 378 THR A N 1
ATOM 2991 C CA . THR A 1 378 ? 30.590 -22.173 23.433 1.00 50.09 378 THR A CA 1
ATOM 2992 C C . THR A 1 378 ? 31.970 -21.630 23.069 1.00 50.09 378 THR A C 1
ATOM 2994 O O . THR A 1 378 ? 32.879 -21.724 23.895 1.00 50.09 378 THR A O 1
ATOM 2997 N N . ASP A 1 379 ? 32.131 -21.066 21.875 1.00 45.88 379 ASP A N 1
ATOM 2998 C CA . ASP A 1 379 ? 33.296 -20.237 21.564 1.00 45.88 379 ASP A CA 1
ATOM 2999 C C . ASP A 1 379 ? 32.893 -18.760 21.568 1.00 45.88 379 ASP A C 1
ATOM 3001 O O . ASP A 1 379 ? 32.244 -18.240 20.661 1.00 45.88 379 ASP A O 1
ATOM 3005 N N . ASP A 1 380 ? 33.302 -18.113 22.657 1.00 46.62 380 ASP A N 1
ATOM 3006 C CA . ASP A 1 380 ? 33.423 -16.675 22.845 1.00 46.62 380 ASP A CA 1
ATOM 3007 C C . ASP A 1 380 ? 34.314 -16.058 21.752 1.00 46.62 380 ASP A C 1
ATOM 3009 O O . ASP A 1 380 ? 35.545 -16.167 21.791 1.00 46.62 380 ASP A O 1
ATOM 3013 N N . VAL A 1 381 ? 33.727 -15.318 20.809 1.00 46.94 381 VAL A N 1
ATOM 3014 C CA . VAL A 1 381 ? 34.496 -14.442 19.913 1.00 46.94 381 VAL A CA 1
ATOM 3015 C C . VAL A 1 381 ? 34.777 -13.124 20.632 1.00 46.94 381 VAL A C 1
ATOM 3017 O O . VAL A 1 381 ? 34.069 -12.126 20.535 1.00 46.94 381 VAL A O 1
ATOM 3020 N N . LYS A 1 382 ? 35.865 -13.152 21.398 1.00 47.12 382 LYS A N 1
ATOM 3021 C CA . LYS A 1 382 ? 36.472 -12.010 22.076 1.00 47.12 382 LYS A CA 1
ATOM 3022 C C . LYS A 1 382 ? 37.395 -11.282 21.096 1.00 47.12 382 LYS A C 1
ATOM 3024 O O . LYS A 1 382 ? 38.575 -11.610 20.995 1.00 47.12 382 LYS A O 1
ATOM 3029 N N . VAL A 1 383 ? 36.878 -10.289 20.372 1.00 53.22 383 VAL A N 1
ATOM 3030 C CA . VAL A 1 383 ? 37.716 -9.392 19.560 1.00 53.22 383 VAL A CA 1
ATOM 3031 C C . VAL A 1 383 ? 38.207 -8.239 20.429 1.00 53.22 383 VAL A C 1
ATOM 3033 O O . VAL A 1 383 ? 37.447 -7.434 20.960 1.00 53.22 383 VAL A O 1
ATOM 3036 N N . SER A 1 384 ? 39.520 -8.172 20.598 1.00 48.53 384 SER A N 1
ATOM 3037 C CA . SER A 1 384 ? 40.240 -7.012 21.113 1.00 48.53 384 SER A CA 1
ATOM 3038 C C . SER A 1 384 ? 41.652 -6.990 20.515 1.00 48.53 384 SER A C 1
ATOM 3040 O O . SER A 1 384 ? 42.133 -8.020 20.042 1.00 48.53 384 SER A O 1
ATOM 3042 N N . PRO A 1 385 ? 42.292 -5.812 20.459 1.00 64.88 385 PRO A N 1
ATOM 3043 C CA . PRO A 1 385 ? 42.873 -5.304 19.218 1.00 64.88 385 PRO A CA 1
ATOM 3044 C C . PRO A 1 385 ? 44.408 -5.379 19.171 1.00 64.88 385 PRO A C 1
ATOM 3046 O O . PRO A 1 385 ? 45.063 -5.763 20.141 1.00 64.88 385 PRO A O 1
ATOM 3049 N N . SER A 1 386 ? 44.956 -4.816 18.081 1.00 43.53 386 SER A N 1
ATOM 3050 C CA . SER A 1 386 ? 46.276 -4.155 17.981 1.00 43.53 386 SER A CA 1
ATOM 3051 C C . SER A 1 386 ? 47.375 -4.932 17.209 1.00 43.53 386 SER A C 1
ATOM 3053 O O . SER A 1 386 ? 47.168 -6.074 16.809 1.00 43.53 386 SER A O 1
ATOM 3055 N N . PRO A 1 387 ? 48.518 -4.303 16.864 1.00 66.75 387 PRO A N 1
ATOM 3056 C CA . PRO A 1 387 ? 48.790 -3.786 15.520 1.00 66.75 387 PRO A CA 1
ATOM 3057 C C . PRO A 1 387 ? 50.084 -4.393 14.941 1.00 66.75 387 PRO A C 1
ATOM 3059 O O . PRO A 1 387 ? 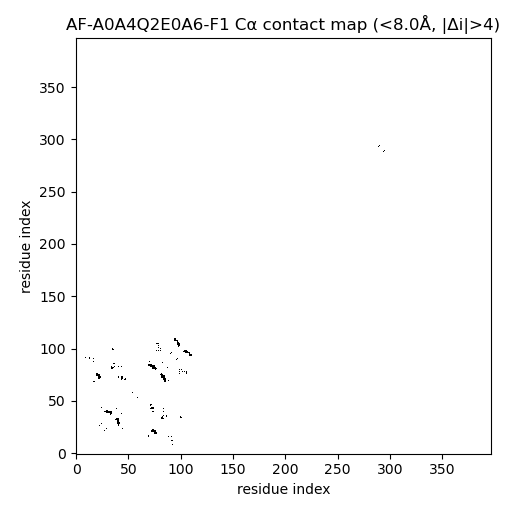50.896 -4.934 15.692 1.00 66.75 387 PRO A O 1
ATOM 3062 N N . ARG A 1 388 ? 50.377 -4.234 13.640 1.00 42.94 388 ARG A N 1
ATOM 3063 C CA . ARG A 1 388 ? 51.783 -4.174 13.185 1.00 42.94 388 ARG A CA 1
ATOM 3064 C C . ARG A 1 388 ? 51.963 -3.757 11.732 1.00 42.94 388 ARG A C 1
ATOM 3066 O O . ARG A 1 388 ? 51.405 -4.332 10.810 1.00 42.94 388 ARG A O 1
ATOM 3073 N N . ALA A 1 389 ? 52.850 -2.781 11.597 1.00 51.25 389 ALA A N 1
ATOM 3074 C CA . ALA A 1 389 ? 53.505 -2.339 10.386 1.00 51.25 389 ALA A CA 1
ATOM 3075 C C . ALA A 1 389 ? 54.362 -3.433 9.717 1.00 51.25 389 ALA A C 1
ATOM 3077 O O . ALA A 1 389 ? 54.953 -4.276 10.394 1.00 51.25 389 ALA A O 1
ATOM 3078 N N . GLY A 1 390 ? 54.529 -3.305 8.400 1.00 43.78 390 GLY A N 1
ATOM 3079 C CA . GLY A 1 390 ? 55.539 -3.989 7.581 1.00 43.78 390 GLY A CA 1
ATOM 3080 C C . GLY A 1 390 ? 55.246 -3.730 6.098 1.00 43.78 390 GLY A C 1
ATOM 3081 O O . GLY A 1 390 ? 54.323 -4.322 5.571 1.00 43.78 390 GLY A O 1
ATOM 3082 N N . ARG A 1 391 ? 55.773 -2.667 5.474 1.00 48.09 391 ARG A N 1
ATOM 3083 C CA . ARG A 1 391 ? 57.103 -2.537 4.834 1.00 48.09 391 ARG A CA 1
ATOM 3084 C C . ARG A 1 391 ? 57.193 -3.272 3.476 1.00 48.09 391 ARG A C 1
ATOM 3086 O O . ARG A 1 391 ? 57.117 -4.490 3.435 1.00 48.09 391 ARG A O 1
ATOM 3093 N N . ALA A 1 392 ? 57.410 -2.478 2.418 1.00 51.91 392 ALA A N 1
ATOM 3094 C CA . ALA A 1 392 ? 57.690 -2.838 1.014 1.00 51.91 392 ALA A CA 1
ATOM 3095 C C . ALA A 1 392 ? 58.929 -3.750 0.816 1.00 51.91 392 ALA A C 1
ATOM 3097 O O . ALA A 1 392 ? 59.721 -3.888 1.759 1.00 51.91 392 ALA A O 1
ATOM 3098 N N . PRO A 1 393 ? 59.122 -4.365 -0.376 1.00 67.94 393 PRO A N 1
ATOM 3099 C CA . PRO A 1 393 ? 59.809 -3.748 -1.550 1.00 67.94 393 PRO A CA 1
ATOM 3100 C C . PRO A 1 393 ? 59.106 -4.055 -2.912 1.00 67.94 393 PRO A C 1
ATOM 3102 O O . PRO A 1 393 ? 58.286 -4.959 -2.952 1.00 67.94 393 PRO A O 1
ATOM 3105 N N . ARG A 1 394 ? 59.160 -3.231 -3.980 1.00 62.62 394 ARG A N 1
ATOM 3106 C CA . ARG A 1 394 ? 60.210 -2.858 -4.979 1.00 62.62 394 ARG A CA 1
ATOM 3107 C C . ARG A 1 394 ? 60.465 -3.900 -6.103 1.00 62.62 394 ARG A C 1
ATOM 3109 O O . ARG A 1 394 ? 60.585 -5.074 -5.788 1.00 62.62 394 ARG A O 1
ATOM 3116 N N . GLU A 1 395 ? 60.681 -3.367 -7.322 1.00 57.50 395 GLU A N 1
ATOM 3117 C CA . GLU A 1 395 ? 61.174 -3.941 -8.612 1.00 57.50 395 GLU A CA 1
ATOM 3118 C C . GLU A 1 395 ? 60.083 -4.411 -9.597 1.00 57.50 395 GLU A C 1
ATOM 3120 O O . GLU A 1 395 ? 59.265 -5.258 -9.264 1.00 57.50 395 GLU A O 1
ATOM 3125 N N . GLU A 1 396 ? 59.850 -3.662 -10.688 1.00 61.03 396 GLU A N 1
ATOM 3126 C CA . GLU A 1 396 ? 60.560 -3.659 -11.997 1.00 61.03 396 GLU A CA 1
ATOM 3127 C C . GLU A 1 396 ? 60.290 -4.921 -12.829 1.00 61.03 396 GLU A C 1
ATOM 3129 O O . GLU A 1 396 ? 60.851 -5.972 -12.526 1.00 61.03 396 GLU A O 1
ATOM 3134 N N . VAL A 1 397 ? 59.506 -4.768 -13.908 1.00 59.31 397 VAL A N 1
ATOM 3135 C CA . VAL A 1 397 ? 59.819 -5.225 -15.279 1.00 59.31 397 VAL A CA 1
ATOM 3136 C C . VAL A 1 397 ? 59.238 -4.209 -16.252 1.00 59.31 397 VAL A C 1
ATOM 3138 O O . VAL A 1 397 ? 58.061 -3.841 -16.041 1.00 59.31 397 VAL A O 1
#

Mean predicted aligned error: 19.48 Å